Protein AF-A0A7T2W0A1-F1 (afdb_monomer_lite)

Secondary structure (DSSP, 8-state):
----------SSSSS-----------PPPPPPPPPPHHHHHHHHHHHIIIIIS-S-TT---HHHHHHHTSTTHHHHHHHHHTHHHHHHHHHHHHHHHHHHHHHHHHHHHHHHHHHHHHH-TTS---HHHHHHHHHHHHHHHHHHHHHHHHHHHHHHHHHHHHHHHHHHHHHSPPP--TT---SS-HHHHHHHHHHHHHHHHHHHHHHHHHHHH--PPP-TT-SHHHHHHHHHHHHHHHHHHHHHHHHTTPPPHHHHHHHHHTGGGGGG----STT--EEEEETTS-TTS-S--GGGT--EEPPTT-TTSPPP-----TTSTTTTEEEEEEEETTEEEEEEGGG-TTTEEEEEEEETTEEEEEEEEPPPTTS-S--GGG-EEEEE-SSTT-EEEEEGGG-TTEEEEE-TTT--EEEEETTS--GGG-EEEEE-

Foldseek 3Di:
DDDDDDDDPPDDPPPDDDDPLLQLDADFDAADAFDALVLLVLLLLVLLLQAPPPPQPFFNALLRVLLVVDPLSVVLNPLSNCVVVLVVLLVVLLVLLLVLLVLLVLLSVLLVLLSVQLVPVPDDDDQVVSVVSLVVSLVSLVVSLVSLVVSLVSLQSNLVSLVSSLVSCVVVPRPPLVFDPRGDRSNVNSVSSNVLSVLSVVLSVLSVVLSVLSPADRDGNDCSSSNSSSVSSNSSSRSSSHSCSHPVSHDDPVRSVCSNFLVVLVVQFPQDDAPDWWFKDFVLPDVVVPGQLLLQQAQFEDDPDDPPDDGHRDNPPPPQPQSRIWGWDDPINQWTQIDTPSQHPQAWTWFWDDDPNFIGIHIYHDDPPPPPCSRQRRTWHWHDGPDPQKIWIDTSNVYPQWTFFADNPPRHIGIGGSPDPHSRRIMHIHHD

Sequence (432 aa):
MTRLLWLTTAATALCCGGALAASCRVEAEPAREPVARQVWTDIAEFSFLTGLDLDDASGRMTLSRNLESMPSFPALKAASADWGTLRARIDGLADTVQKLGQAVGRLQQLCDQLDAVSLTPDAPLDEARWNAGVATVETEMDAAIAAAAPVVAQLE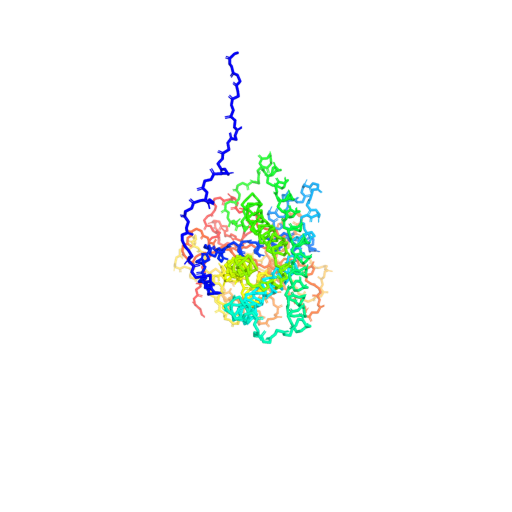SHASLLRVAAAHHARQPPPANAVVRLGPAPQAMATEFSTLALRWRAVASDLANARRILPVRPVRGSSAPLIAMTAAMRELARISAEAHALSAQRLSDAEFRRYETGDYLYDQCPMLKDRQWVGLQNLYWSERRNAVSLLQGTGLVSPPGLFNVAPFQISVPAMIVGADRWRFIRTGKGYWLVQNAAFGPGTMALDVTSVAGKPYLELKMTASAGDSPRFSGQQWRCAPSDLPGQFHLYNRFLSDAVVLDTANDNGIAVMLPATSRSSGRYWRVIER

Organism: Delftia acidovorans (NCBI:txid80866)

Radius of gyration: 31.64 Å; chains: 1; bounding box: 86×56×91 Å

Structure (mmCIF, N/CA/C/O backbone):
data_AF-A0A7T2W0A1-F1
#
_entry.id   AF-A0A7T2W0A1-F1
#
loop_
_atom_site.group_PDB
_atom_site.id
_atom_site.type_symbol
_atom_site.label_atom_id
_atom_site.label_alt_id
_atom_site.label_comp_id
_atom_site.label_asym_id
_atom_site.label_entity_id
_atom_site.label_seq_id
_atom_site.pdbx_PDB_ins_code
_atom_site.Cartn_x
_atom_site.Cartn_y
_atom_site.Cartn_z
_atom_site.occupancy
_atom_site.B_iso_or_equiv
_atom_site.auth_seq_id
_atom_site.auth_comp_id
_atom_site.auth_asym_id
_atom_site.auth_atom_id
_atom_site.pdbx_PDB_model_num
ATOM 1 N N . MET A 1 1 ? -39.167 35.733 4.008 1.00 30.95 1 MET A N 1
ATOM 2 C CA . MET A 1 1 ? -40.240 35.125 4.829 1.00 30.95 1 MET A CA 1
ATOM 3 C C . MET A 1 1 ? -40.351 33.691 4.326 1.00 30.95 1 MET A C 1
ATOM 5 O O . MET A 1 1 ? -40.527 33.551 3.131 1.00 30.95 1 MET A O 1
ATOM 9 N N . THR A 1 2 ? -40.051 32.615 5.053 1.00 30.70 2 THR A N 1
ATOM 10 C CA . THR A 1 2 ? -40.320 32.312 6.469 1.00 30.70 2 THR A CA 1
ATOM 11 C C . THR A 1 2 ? -39.311 31.262 6.976 1.00 30.70 2 THR A C 1
ATOM 13 O O . THR A 1 2 ? -38.804 30.456 6.202 1.00 30.70 2 THR A O 1
ATOM 16 N N . ARG A 1 3 ? -38.990 31.328 8.272 1.00 26.66 3 ARG A N 1
ATOM 17 C CA . ARG A 1 3 ? -38.034 30.502 9.030 1.00 26.66 3 ARG A CA 1
ATOM 18 C C . ARG A 1 3 ? -38.694 29.237 9.626 1.00 26.66 3 ARG A C 1
ATOM 20 O O . ARG A 1 3 ? -39.894 29.262 9.862 1.00 26.66 3 ARG A O 1
ATOM 27 N N . LEU A 1 4 ? -37.826 28.302 10.057 1.00 28.67 4 LEU A N 1
ATOM 28 C CA . LEU A 1 4 ? -37.909 27.444 11.267 1.00 28.67 4 LEU A CA 1
ATOM 29 C C . LEU A 1 4 ? -38.824 26.197 11.243 1.00 28.67 4 LEU A C 1
ATOM 31 O O . LEU A 1 4 ? -40.035 26.324 11.326 1.00 28.67 4 LEU A O 1
ATOM 35 N N . LEU A 1 5 ? -38.237 24.987 11.273 1.00 26.45 5 LEU A N 1
ATOM 36 C CA . LEU A 1 5 ? -37.938 24.220 12.506 1.00 26.45 5 LEU A CA 1
ATOM 37 C C . LEU A 1 5 ? -37.372 22.819 12.175 1.00 26.45 5 LEU A C 1
ATOM 39 O O . LEU A 1 5 ? -38.035 21.979 11.579 1.00 26.45 5 LEU A O 1
ATOM 43 N N . TRP A 1 6 ? -36.123 22.594 12.588 1.00 29.06 6 TRP A N 1
ATOM 44 C CA . TRP A 1 6 ? -35.508 21.285 12.835 1.00 29.06 6 TRP A CA 1
ATOM 45 C C . TRP A 1 6 ? -35.561 21.024 14.355 1.00 29.06 6 TRP A C 1
ATOM 47 O O . TRP A 1 6 ? -35.518 22.000 15.104 1.00 29.06 6 TRP A O 1
ATOM 57 N N . LEU A 1 7 ? -35.558 19.738 14.763 1.00 27.19 7 LEU A N 1
ATOM 58 C CA . LEU A 1 7 ? -35.753 19.135 16.114 1.00 27.19 7 LEU A CA 1
ATOM 59 C C . LEU A 1 7 ? -37.225 18.713 16.346 1.00 27.19 7 LEU A C 1
ATOM 61 O O . LEU A 1 7 ? -38.118 19.529 16.184 1.00 27.19 7 LEU A O 1
ATOM 65 N N . THR A 1 8 ? -37.601 17.475 16.697 1.00 26.19 8 THR A N 1
ATOM 66 C CA . THR A 1 8 ? -36.950 16.397 17.466 1.00 26.19 8 THR A CA 1
ATOM 67 C C . THR A 1 8 ? -37.505 15.019 17.043 1.00 26.19 8 THR A C 1
ATOM 69 O O . THR A 1 8 ? -38.714 14.836 16.959 1.00 26.19 8 THR A O 1
ATOM 72 N N . THR A 1 9 ? -36.649 14.011 16.850 1.00 30.67 9 THR A N 1
ATOM 73 C CA . THR A 1 9 ? -37.039 12.583 16.902 1.00 30.67 9 THR A CA 1
ATOM 74 C C . THR A 1 9 ? -36.203 11.899 17.975 1.00 30.67 9 THR A C 1
ATOM 76 O O . THR A 1 9 ? -35.361 11.050 17.708 1.00 30.67 9 THR A O 1
ATOM 79 N N . ALA A 1 10 ? -36.387 12.362 19.208 1.00 34.97 10 ALA A N 1
ATOM 80 C CA . ALA A 1 10 ? -35.796 11.798 20.414 1.00 34.97 10 ALA A CA 1
ATOM 81 C C . ALA A 1 10 ? -36.832 11.880 21.541 1.00 34.97 10 ALA A C 1
ATOM 83 O O . ALA A 1 10 ? -36.623 12.569 22.528 1.00 34.97 10 ALA A O 1
ATOM 84 N N . ALA A 1 11 ? -37.997 11.260 21.346 1.00 29.86 11 ALA A N 1
ATOM 85 C CA . ALA A 1 11 ? -38.993 11.037 22.396 1.00 29.86 11 ALA A CA 1
ATOM 86 C C . ALA A 1 11 ? -40.131 10.173 21.838 1.00 29.86 11 ALA A C 1
ATOM 88 O O . ALA A 1 11 ? -41.131 10.712 21.381 1.00 29.86 11 ALA A O 1
ATOM 89 N N . THR A 1 12 ? -39.970 8.846 21.805 1.00 29.73 12 THR A N 1
ATOM 90 C CA . THR A 1 12 ? -41.116 7.898 21.752 1.00 29.73 12 THR A CA 1
ATOM 91 C C . THR A 1 12 ? -40.754 6.425 22.001 1.00 29.73 12 THR A C 1
ATOM 93 O O . THR A 1 12 ? -41.599 5.560 21.822 1.00 29.73 12 THR A O 1
ATOM 96 N N . ALA A 1 13 ? -39.552 6.102 22.491 1.00 30.97 13 ALA A N 1
ATOM 97 C CA . ALA A 1 13 ? -39.168 4.717 22.810 1.00 30.97 13 ALA A CA 1
ATOM 98 C C . ALA A 1 13 ? -39.177 4.393 24.323 1.00 30.97 13 ALA A C 1
ATOM 100 O O . ALA A 1 13 ? -38.432 3.524 24.760 1.00 30.97 13 ALA A O 1
ATOM 101 N N . LEU A 1 14 ? -39.964 5.107 25.143 1.00 33.56 14 LEU A N 1
ATOM 102 C CA . LEU A 1 14 ? -39.879 5.011 26.615 1.00 33.56 14 LEU A CA 1
ATOM 103 C C . LEU A 1 14 ? -41.184 4.699 27.356 1.00 33.56 14 LEU A C 1
ATOM 105 O O . LEU A 1 14 ? -41.183 4.656 28.583 1.00 33.56 14 LEU A O 1
ATOM 109 N N . CYS A 1 15 ? -42.289 4.411 26.672 1.00 27.34 15 CYS A N 1
ATOM 110 C CA . CYS A 1 15 ? -43.500 3.957 27.353 1.00 27.34 15 CYS A CA 1
ATOM 111 C C . CYS A 1 15 ? -44.118 2.796 26.578 1.00 27.34 15 CYS A C 1
ATOM 113 O O . CYS A 1 15 ? -44.480 2.968 25.421 1.00 27.34 15 CYS A O 1
ATOM 115 N N . CYS A 1 16 ? -44.274 1.651 27.245 1.00 29.81 16 CYS A N 1
ATOM 116 C CA . CYS A 1 16 ? -44.818 0.383 26.735 1.00 29.81 16 CYS A CA 1
ATOM 117 C C . CYS A 1 16 ? -43.796 -0.575 26.097 1.00 29.81 16 CYS A C 1
ATOM 119 O O . CYS A 1 16 ? -43.871 -0.912 24.921 1.00 29.81 16 CYS A O 1
ATOM 121 N N . GLY A 1 17 ? -42.893 -1.099 26.923 1.00 27.92 17 GLY A N 1
ATOM 122 C CA . GLY A 1 17 ? -42.335 -2.436 26.740 1.00 27.92 17 GLY A CA 1
ATOM 123 C C . GLY A 1 17 ? -42.444 -3.158 28.075 1.00 27.92 17 GLY A C 1
ATOM 124 O O . GLY A 1 17 ? -41.698 -2.842 28.998 1.00 27.92 17 GLY A O 1
ATOM 125 N N . GLY A 1 18 ? -43.414 -4.065 28.215 1.00 27.20 18 GLY A N 1
ATOM 126 C CA . GLY A 1 18 ? -43.425 -5.002 29.337 1.00 27.20 18 GLY A CA 1
ATOM 127 C C . GLY A 1 18 ? -42.087 -5.733 29.390 1.00 27.20 18 GLY A C 1
ATOM 128 O O . GLY A 1 18 ? -41.484 -5.937 28.340 1.00 27.20 18 GLY A O 1
ATOM 129 N N . ALA A 1 19 ? -41.629 -6.050 30.603 1.00 33.09 19 ALA A N 1
ATOM 130 C CA . ALA A 1 19 ? -40.353 -6.682 30.924 1.00 33.09 19 ALA A CA 1
ATOM 131 C C . ALA A 1 19 ? -39.890 -7.698 29.860 1.00 33.09 19 ALA A C 1
ATOM 133 O O . ALA A 1 19 ? -40.149 -8.895 29.960 1.00 33.09 19 ALA A O 1
ATOM 134 N N . LEU A 1 20 ? -39.170 -7.218 28.844 1.00 39.47 20 LEU A N 1
ATOM 135 C CA . LEU A 1 20 ? -38.234 -8.046 28.112 1.00 39.47 20 LEU A CA 1
ATOM 136 C C . LEU A 1 20 ? -37.190 -8.377 29.165 1.00 39.47 20 LEU A C 1
ATOM 138 O O . LEU A 1 20 ? -36.481 -7.476 29.617 1.00 39.47 20 LEU A O 1
ATOM 142 N N . ALA A 1 21 ? -37.181 -9.627 29.628 1.00 41.56 21 ALA A N 1
ATOM 143 C CA . ALA A 1 21 ? -36.100 -10.147 30.447 1.00 41.56 21 ALA A CA 1
ATOM 144 C C . ALA A 1 21 ? -34.800 -9.664 29.799 1.00 41.56 21 ALA A C 1
ATOM 146 O O . ALA A 1 21 ? -34.564 -9.945 28.621 1.00 41.56 21 ALA A O 1
ATOM 147 N N . ALA A 1 22 ? -34.052 -8.820 30.509 1.00 51.59 22 ALA A N 1
ATOM 148 C CA . ALA A 1 22 ? -32.836 -8.219 29.997 1.00 51.59 22 ALA A CA 1
ATOM 149 C C . ALA A 1 22 ? -31.814 -9.346 29.843 1.00 51.59 22 ALA A C 1
ATOM 151 O O . ALA A 1 22 ? -31.042 -9.621 30.749 1.00 51.59 22 ALA A O 1
ATOM 152 N N . SER A 1 23 ? -31.869 -10.072 28.726 1.00 60.69 23 SER A N 1
ATOM 153 C CA . SER A 1 23 ? -30.969 -11.187 28.503 1.00 60.69 23 SER A CA 1
ATOM 154 C C . SER A 1 23 ? -29.590 -10.612 28.247 1.00 60.69 23 SER A C 1
ATOM 156 O O . SER A 1 23 ? -29.413 -9.833 27.308 1.00 60.69 23 SER A O 1
ATOM 158 N N . CYS A 1 24 ? -28.610 -11.054 29.021 1.00 71.00 24 CYS A N 1
ATOM 159 C CA . CYS A 1 24 ? -27.230 -10.633 28.849 1.00 71.00 24 CYS A CA 1
ATOM 160 C C . CYS A 1 24 ? -26.624 -11.040 27.500 1.00 71.00 24 CYS A C 1
ATOM 162 O O . CYS A 1 24 ? -25.502 -10.649 27.218 1.00 71.00 24 CYS A O 1
ATOM 164 N N . ARG A 1 25 ? -27.311 -11.835 26.669 1.00 72.56 25 ARG A N 1
ATOM 165 C CA . ARG A 1 25 ? -26.781 -12.311 25.389 1.00 72.56 25 ARG A CA 1
ATOM 166 C C . ARG A 1 25 ? -26.711 -11.202 24.345 1.00 72.56 25 ARG A C 1
ATOM 168 O O . ARG A 1 25 ? -27.688 -10.505 24.068 1.00 72.56 25 ARG A O 1
ATOM 175 N N . VAL A 1 26 ? -25.555 -11.125 23.702 1.00 72.19 26 VAL A N 1
ATOM 176 C CA . VAL A 1 26 ? -25.298 -10.260 22.556 1.00 72.19 26 VAL A CA 1
ATOM 177 C C . VAL A 1 26 ? -25.118 -11.116 21.311 1.00 72.19 26 VAL A C 1
ATOM 179 O O . VAL A 1 26 ? -24.217 -11.948 21.251 1.00 72.19 26 VAL A O 1
ATOM 182 N N . GLU A 1 27 ? -25.971 -10.902 20.313 1.00 66.69 27 GLU A N 1
ATOM 183 C CA . GLU A 1 27 ? -25.724 -11.401 18.961 1.00 66.69 27 GLU A CA 1
ATOM 184 C C . GLU A 1 27 ? -24.794 -10.426 18.236 1.00 66.69 27 GLU A C 1
ATOM 186 O O . GLU A 1 27 ? -24.956 -9.207 18.332 1.00 66.69 27 GLU A O 1
ATOM 191 N N . ALA A 1 28 ? -23.791 -10.964 17.544 1.00 61.38 28 ALA A N 1
ATOM 192 C CA . ALA A 1 28 ? -22.874 -10.154 16.758 1.00 61.38 28 ALA A CA 1
ATOM 193 C C . ALA A 1 28 ? -23.607 -9.581 15.538 1.00 61.38 28 ALA A C 1
ATOM 195 O O . ALA A 1 28 ? -24.149 -10.332 14.725 1.00 61.38 28 ALA A O 1
ATOM 196 N N . GLU A 1 29 ? -23.599 -8.257 15.392 1.00 66.25 29 GLU A N 1
ATOM 197 C CA . GLU A 1 29 ? -24.039 -7.623 14.151 1.00 66.25 29 GLU A CA 1
ATOM 198 C C . GLU A 1 29 ? -23.085 -7.988 13.000 1.00 66.25 29 GLU A C 1
ATOM 200 O O . GLU A 1 29 ? -21.874 -8.127 13.217 1.00 66.25 29 GLU A O 1
ATOM 205 N N . PRO A 1 30 ? -23.597 -8.141 11.766 1.00 60.75 30 PRO A N 1
ATOM 206 C CA . PRO A 1 30 ? -22.747 -8.407 10.618 1.00 60.75 30 PRO A CA 1
ATOM 207 C C . PRO A 1 30 ? -21.782 -7.237 10.391 1.00 60.75 30 PRO A C 1
ATOM 209 O O . PRO A 1 30 ? -22.182 -6.071 10.363 1.00 60.75 30 PRO A O 1
ATOM 212 N N . ALA A 1 31 ? -20.499 -7.558 10.211 1.00 68.00 31 ALA A N 1
ATOM 213 C CA . ALA A 1 31 ? -19.479 -6.572 9.872 1.00 68.00 31 ALA A CA 1
ATOM 214 C C . ALA A 1 31 ? -19.819 -5.868 8.548 1.00 68.00 31 ALA A C 1
ATOM 216 O O . ALA A 1 31 ? -20.413 -6.467 7.647 1.00 68.00 31 ALA A O 1
ATOM 217 N N . ARG A 1 32 ? -19.382 -4.613 8.392 1.00 77.62 32 ARG A N 1
ATOM 218 C CA . ARG A 1 32 ? -19.382 -3.961 7.076 1.00 77.62 32 ARG A CA 1
ATOM 219 C C . ARG A 1 32 ? -18.454 -4.689 6.111 1.00 77.62 32 ARG A C 1
ATOM 221 O O . ARG A 1 32 ? -17.582 -5.458 6.516 1.00 77.62 32 ARG A O 1
ATOM 228 N N . GLU A 1 33 ? -18.603 -4.376 4.827 1.00 84.81 33 GLU A N 1
ATOM 229 C CA . GLU A 1 33 ? -17.724 -4.922 3.801 1.00 84.81 33 GLU A CA 1
ATOM 230 C C . GLU A 1 33 ? -16.239 -4.649 4.120 1.00 84.81 33 GLU A C 1
ATOM 232 O O . GLU A 1 33 ? -15.864 -3.534 4.541 1.00 84.81 33 GLU A O 1
ATOM 237 N N . PRO A 1 34 ? -15.376 -5.667 3.940 1.00 88.19 34 PRO A N 1
ATOM 238 C CA . PRO A 1 34 ? -13.948 -5.499 4.109 1.00 88.19 34 PRO A CA 1
ATOM 239 C C . PRO A 1 34 ? -13.385 -4.420 3.189 1.00 88.19 34 PRO A C 1
ATOM 241 O O . PRO A 1 34 ? -13.882 -4.197 2.085 1.00 88.19 34 PRO A O 1
ATOM 244 N N . VAL A 1 35 ? -12.302 -3.771 3.616 1.00 88.62 35 VAL A N 1
ATOM 245 C CA . VAL A 1 35 ? -11.522 -2.940 2.688 1.00 88.62 35 VAL A CA 1
ATOM 246 C C . VAL A 1 35 ? -10.949 -3.852 1.613 1.00 88.62 35 VAL A C 1
ATOM 248 O O . VAL A 1 35 ? -10.247 -4.805 1.941 1.00 88.62 35 VAL A O 1
ATOM 251 N N . ALA A 1 36 ? -11.235 -3.557 0.345 1.00 90.31 36 ALA A N 1
ATOM 252 C CA . ALA A 1 36 ? -10.770 -4.371 -0.765 1.00 90.31 36 ALA A CA 1
ATOM 253 C C . ALA A 1 36 ? -9.242 -4.513 -0.747 1.00 90.31 36 ALA A C 1
ATOM 255 O O . ALA A 1 36 ? -8.514 -3.530 -0.603 1.00 90.31 36 ALA A O 1
ATOM 256 N N . ARG A 1 37 ? -8.749 -5.731 -0.980 1.00 91.06 37 ARG A N 1
ATOM 257 C CA . ARG A 1 37 ? -7.312 -6.023 -1.111 1.00 91.06 37 ARG A CA 1
ATOM 258 C C . ARG A 1 37 ? -6.574 -5.097 -2.088 1.00 91.06 37 ARG A C 1
ATOM 260 O O . ARG A 1 37 ? -5.399 -4.792 -1.884 1.00 91.06 37 ARG A O 1
ATOM 267 N N . GLN A 1 38 ? -7.267 -4.644 -3.134 1.00 88.69 38 GLN A N 1
ATOM 268 C CA . GLN A 1 38 ? -6.713 -3.726 -4.126 1.00 88.69 38 GLN A CA 1
ATOM 269 C C . GLN A 1 38 ? -6.278 -2.394 -3.504 1.00 88.69 38 GLN A C 1
ATOM 271 O O . GLN A 1 38 ? -5.197 -1.934 -3.823 1.00 88.69 38 GLN A O 1
ATOM 276 N N . VAL A 1 39 ? -7.025 -1.844 -2.542 1.00 88.88 39 VAL A N 1
ATOM 277 C CA . VAL A 1 39 ? -6.662 -0.595 -1.842 1.00 88.88 39 VAL A CA 1
ATOM 278 C C . VAL A 1 39 ? -5.311 -0.734 -1.133 1.00 88.88 39 VAL A C 1
ATOM 280 O O . VAL A 1 39 ? -4.433 0.116 -1.232 1.00 88.88 39 VAL A O 1
ATOM 283 N N . TRP A 1 40 ? -5.090 -1.858 -0.446 1.00 89.94 40 TRP A N 1
ATOM 284 C CA . TRP A 1 40 ? -3.809 -2.132 0.216 1.00 89.94 40 TRP A CA 1
ATOM 285 C C . TRP A 1 40 ? -2.654 -2.297 -0.776 1.00 89.94 40 TRP A C 1
ATOM 287 O O . TRP A 1 40 ? -1.526 -1.901 -0.483 1.00 89.94 40 TRP A O 1
ATOM 297 N N . THR A 1 41 ? -2.948 -2.881 -1.937 1.00 89.12 41 THR A N 1
ATOM 298 C CA . THR A 1 41 ? -2.001 -3.062 -3.043 1.00 89.12 41 THR A CA 1
ATOM 299 C C . THR A 1 41 ? -1.613 -1.721 -3.656 1.00 89.12 41 THR A C 1
ATOM 301 O O . THR A 1 41 ? -0.429 -1.420 -3.776 1.00 89.12 41 THR A O 1
ATOM 304 N N . ASP A 1 42 ? -2.613 -0.900 -3.952 1.00 86.25 42 ASP A N 1
ATOM 305 C CA . ASP A 1 42 ? -2.502 0.423 -4.550 1.00 86.25 42 ASP A CA 1
ATOM 306 C C . ASP A 1 42 ? -1.668 1.357 -3.663 1.00 86.25 42 ASP A C 1
ATOM 308 O O . ASP A 1 42 ? -0.707 1.971 -4.136 1.00 86.25 42 ASP A O 1
ATOM 312 N N . ILE A 1 43 ? -1.943 1.389 -2.353 1.00 87.12 43 ILE A N 1
ATOM 313 C CA . ILE A 1 43 ? -1.148 2.173 -1.401 1.00 87.12 43 ILE A CA 1
ATOM 314 C C . ILE A 1 43 ? 0.304 1.669 -1.333 1.00 87.12 43 ILE A C 1
ATOM 316 O O . ILE A 1 43 ? 1.231 2.477 -1.300 1.00 87.12 43 ILE A O 1
ATOM 320 N N . ALA A 1 44 ? 0.534 0.353 -1.303 1.00 87.56 44 ALA A N 1
ATOM 321 C CA . ALA A 1 44 ? 1.886 -0.200 -1.212 1.00 87.56 44 ALA A CA 1
ATOM 322 C C . ALA A 1 44 ? 2.713 0.076 -2.481 1.00 87.56 44 ALA A C 1
ATOM 324 O O . ALA A 1 44 ? 3.875 0.476 -2.381 1.00 87.56 44 ALA A O 1
ATOM 325 N N . GLU A 1 45 ? 2.105 -0.074 -3.660 1.00 83.12 45 GLU A N 1
ATOM 326 C CA . GLU A 1 45 ? 2.698 0.302 -4.944 1.00 83.12 45 GLU A CA 1
ATOM 327 C C . GLU A 1 45 ? 3.029 1.799 -4.974 1.00 83.12 45 GLU A C 1
ATOM 329 O O . GLU A 1 45 ? 4.171 2.171 -5.247 1.00 83.12 45 GLU A O 1
ATOM 334 N N . PHE A 1 46 ? 2.078 2.664 -4.613 1.00 82.62 46 PHE A N 1
ATOM 335 C CA . PHE A 1 46 ? 2.304 4.107 -4.572 1.00 82.62 46 PHE A CA 1
ATOM 336 C C . PHE A 1 46 ? 3.448 4.498 -3.626 1.00 82.62 46 PHE A C 1
ATOM 338 O O . PHE A 1 46 ? 4.321 5.287 -4.005 1.00 82.62 46 PHE A O 1
ATOM 345 N N . SER A 1 47 ? 3.466 3.940 -2.412 1.00 84.00 47 SER A N 1
ATOM 346 C CA . SER A 1 47 ? 4.490 4.226 -1.406 1.00 84.00 47 SER A CA 1
ATOM 347 C C . SER A 1 47 ? 5.883 3.805 -1.868 1.00 84.00 47 SER A C 1
ATOM 349 O O . SER A 1 47 ? 6.840 4.553 -1.670 1.00 84.00 47 SER A O 1
ATOM 351 N N . PHE A 1 48 ? 6.010 2.664 -2.554 1.00 81.38 48 PHE A N 1
ATOM 352 C CA . PHE A 1 48 ? 7.272 2.265 -3.180 1.00 81.38 48 PHE A CA 1
ATOM 353 C C . PHE A 1 48 ? 7.714 3.277 -4.238 1.00 81.38 48 PHE A C 1
ATOM 355 O O . PHE A 1 48 ? 8.836 3.787 -4.182 1.00 81.38 48 PHE A O 1
ATOM 362 N N . LEU A 1 49 ? 6.811 3.609 -5.166 1.00 76.44 49 LEU A N 1
ATOM 363 C CA . LEU A 1 49 ? 7.118 4.477 -6.300 1.00 76.44 49 LEU A CA 1
ATOM 364 C C . LEU A 1 49 ? 7.474 5.913 -5.873 1.00 76.44 49 LEU A C 1
ATOM 366 O O . LEU A 1 49 ? 8.225 6.594 -6.571 1.00 76.44 49 LEU A O 1
ATOM 370 N N . THR A 1 50 ? 6.942 6.363 -4.735 1.00 75.12 50 THR A N 1
ATOM 371 C CA . THR A 1 50 ? 7.077 7.741 -4.236 1.00 75.12 50 THR A CA 1
ATOM 372 C C . THR A 1 50 ? 8.101 7.886 -3.108 1.00 75.12 50 THR A C 1
ATOM 374 O O . THR A 1 50 ? 8.682 8.954 -2.954 1.00 75.12 50 THR A O 1
ATOM 377 N N . GLY A 1 51 ? 8.318 6.857 -2.288 1.00 70.94 51 GLY A N 1
ATOM 378 C CA . GLY A 1 51 ? 9.122 6.944 -1.063 1.00 70.94 51 GLY A CA 1
ATOM 379 C C . GLY A 1 51 ? 10.485 6.258 -1.135 1.00 70.94 51 GLY A C 1
ATOM 380 O O . GLY A 1 51 ? 11.449 6.770 -0.570 1.00 70.94 51 GLY A O 1
ATOM 381 N N . LEU A 1 52 ? 10.589 5.120 -1.832 1.00 61.97 52 LEU A N 1
ATOM 382 C CA . LEU A 1 52 ? 11.692 4.163 -1.631 1.00 61.97 52 LEU A CA 1
ATOM 383 C C . LEU A 1 52 ? 12.747 4.131 -2.759 1.00 61.97 52 LEU A C 1
ATOM 385 O O . LEU A 1 52 ? 13.842 3.597 -2.558 1.00 61.97 52 LEU A O 1
ATOM 389 N N . ASP A 1 53 ? 12.480 4.733 -3.924 1.00 57.44 53 ASP A N 1
ATOM 390 C CA . ASP A 1 53 ? 13.401 4.705 -5.085 1.00 57.44 53 ASP A CA 1
ATOM 391 C C . ASP A 1 53 ? 14.080 6.053 -5.418 1.00 57.44 53 ASP A C 1
ATOM 393 O O . ASP A 1 53 ? 14.656 6.230 -6.487 1.00 57.44 53 ASP A O 1
ATOM 397 N N . LEU A 1 54 ? 14.039 7.038 -4.515 1.00 50.62 54 LEU A N 1
ATOM 398 C CA . LEU A 1 54 ? 14.366 8.431 -4.866 1.00 50.62 54 LEU A CA 1
ATOM 399 C C . LEU A 1 54 ? 15.762 8.933 -4.486 1.00 50.62 54 LEU A C 1
ATOM 401 O O . LEU A 1 54 ? 16.063 10.098 -4.745 1.00 50.62 54 LEU A O 1
ATOM 405 N N . ASP A 1 55 ? 16.604 8.107 -3.872 1.00 49.84 55 ASP A N 1
ATOM 406 C CA . ASP A 1 55 ? 17.951 8.537 -3.455 1.00 49.84 55 ASP A CA 1
ATOM 407 C C . ASP A 1 55 ? 19.040 8.237 -4.492 1.00 49.84 55 ASP A C 1
ATOM 409 O O . ASP A 1 55 ? 20.204 8.575 -4.286 1.00 49.84 55 ASP A O 1
ATOM 413 N N . ASP A 1 56 ? 18.678 7.655 -5.637 1.00 51.16 56 ASP A N 1
ATOM 414 C CA . ASP A 1 56 ? 19.629 7.357 -6.704 1.00 51.16 56 ASP A CA 1
ATOM 415 C C . ASP A 1 56 ? 19.443 8.341 -7.866 1.00 51.16 56 ASP A C 1
ATOM 417 O O . ASP A 1 56 ? 18.452 8.321 -8.599 1.00 51.16 56 ASP A O 1
ATOM 421 N N . ALA A 1 57 ? 20.403 9.250 -8.022 1.00 41.38 57 ALA A N 1
ATOM 422 C CA . ALA A 1 57 ? 20.303 10.459 -8.842 1.00 41.38 57 ALA A CA 1
ATOM 423 C C . ALA A 1 57 ? 20.171 10.241 -10.368 1.00 41.38 57 ALA A C 1
ATOM 425 O O . ALA A 1 57 ? 20.245 11.206 -11.124 1.00 41.38 57 ALA A O 1
ATOM 426 N N . SER A 1 58 ? 19.974 9.013 -10.853 1.00 39.00 58 SER A N 1
ATOM 427 C CA . SER A 1 58 ? 20.098 8.681 -12.280 1.00 39.00 58 SER A CA 1
ATOM 428 C C . SER A 1 58 ? 18.956 7.847 -12.874 1.00 39.00 58 SER A C 1
ATOM 430 O O . SER A 1 58 ? 19.104 7.337 -13.976 1.00 39.00 58 SER A O 1
ATOM 432 N N . GLY A 1 59 ? 17.804 7.745 -12.200 1.00 47.25 59 GLY A N 1
ATOM 433 C CA . GLY A 1 59 ? 16.654 6.980 -12.701 1.00 47.25 59 GLY A CA 1
ATOM 434 C C . GLY A 1 59 ? 15.312 7.454 -12.163 1.00 47.25 59 GLY A C 1
ATOM 435 O O . GLY A 1 59 ? 14.552 6.669 -11.611 1.00 47.25 59 GLY A O 1
ATOM 436 N N . ARG A 1 60 ? 15.018 8.753 -12.277 1.00 51.53 60 ARG A N 1
ATOM 437 C CA . ARG A 1 60 ? 13.750 9.312 -11.789 1.00 51.53 60 ARG A CA 1
ATOM 438 C C . ARG A 1 60 ? 12.595 8.843 -12.672 1.00 51.53 60 ARG A C 1
ATOM 440 O O . ARG A 1 60 ? 12.453 9.297 -13.817 1.00 51.53 60 ARG A O 1
ATOM 447 N N . MET A 1 61 ? 11.750 7.975 -12.122 1.00 51.91 61 MET A N 1
ATOM 448 C CA . MET A 1 61 ? 10.476 7.600 -12.736 1.00 51.91 61 MET A CA 1
ATOM 449 C C . MET A 1 61 ? 9.673 8.842 -13.129 1.00 51.91 61 MET A C 1
ATOM 451 O O . MET A 1 61 ? 9.751 9.886 -12.474 1.00 51.91 61 MET A O 1
ATOM 455 N N . THR A 1 62 ? 8.890 8.748 -14.204 1.00 51.88 62 THR A N 1
ATOM 456 C CA . THR A 1 62 ? 8.099 9.882 -14.714 1.00 51.88 62 THR A CA 1
ATOM 457 C C . THR A 1 62 ? 7.141 10.443 -13.660 1.00 51.88 62 THR A C 1
ATOM 459 O O . THR A 1 62 ? 6.966 11.658 -13.591 1.00 51.88 62 THR A O 1
ATOM 462 N N . LEU A 1 63 ? 6.584 9.591 -12.790 1.00 53.53 63 LEU A N 1
ATOM 463 C CA . LEU A 1 63 ? 5.782 10.038 -11.647 1.00 53.53 63 LEU A CA 1
ATOM 464 C C . LEU A 1 63 ? 6.617 10.893 -10.674 1.00 53.53 63 LEU A C 1
ATOM 466 O O . LEU A 1 63 ? 6.198 11.995 -10.334 1.00 53.53 63 LEU A O 1
ATOM 470 N N . SER A 1 64 ? 7.831 10.455 -10.315 1.00 58.31 64 SER A N 1
ATOM 471 C CA . SER A 1 64 ? 8.731 11.209 -9.427 1.00 58.31 64 SER A CA 1
ATOM 472 C C . SER A 1 64 ? 9.117 12.568 -9.991 1.00 58.31 64 SER A C 1
ATOM 474 O O . SER A 1 64 ? 9.007 13.563 -9.293 1.00 58.31 64 SER A O 1
ATOM 476 N N . ARG A 1 65 ? 9.535 12.647 -11.260 1.00 58.62 65 ARG A N 1
ATOM 477 C CA . ARG A 1 65 ? 9.986 13.921 -11.854 1.00 58.62 65 ARG A CA 1
ATOM 478 C C . ARG A 1 65 ? 8.917 15.011 -11.819 1.00 58.62 65 ARG A C 1
ATOM 480 O O . ARG A 1 65 ? 9.238 16.179 -11.626 1.00 58.62 65 ARG A O 1
ATOM 487 N N . ASN A 1 66 ? 7.656 14.630 -11.995 1.00 58.91 66 ASN A N 1
ATOM 488 C CA . ASN A 1 66 ? 6.549 15.578 -11.923 1.00 58.91 66 ASN A CA 1
ATOM 489 C C . ASN A 1 66 ? 6.228 15.949 -10.473 1.00 58.91 66 ASN A C 1
ATOM 491 O O . ASN A 1 66 ? 6.028 17.128 -10.180 1.00 58.91 66 ASN A O 1
ATOM 495 N N . LEU A 1 67 ? 6.251 14.976 -9.558 1.00 64.56 67 LEU A N 1
ATOM 496 C CA . LEU A 1 67 ? 6.073 15.239 -8.135 1.00 64.56 67 LEU A CA 1
ATOM 497 C C . LEU A 1 67 ? 7.206 16.120 -7.570 1.00 64.56 67 LEU A C 1
ATOM 499 O O . LEU A 1 67 ? 6.925 17.043 -6.824 1.00 64.56 67 LEU A O 1
ATOM 503 N N . GLU A 1 68 ? 8.460 15.949 -7.991 1.00 66.69 68 GLU A N 1
ATOM 504 C CA . GLU A 1 68 ? 9.621 16.759 -7.573 1.00 66.69 68 GLU A CA 1
ATOM 505 C C . GLU A 1 68 ? 9.481 18.258 -7.839 1.00 66.69 68 GLU A C 1
ATOM 507 O O . GLU A 1 68 ? 10.074 19.066 -7.127 1.00 66.69 68 GLU A O 1
ATOM 512 N N . SER A 1 69 ? 8.691 18.641 -8.844 1.00 68.56 69 SER A N 1
ATOM 513 C CA . SER A 1 69 ? 8.394 20.051 -9.119 1.00 68.56 69 SER A CA 1
ATOM 514 C C . SER A 1 69 ? 7.481 20.693 -8.062 1.00 68.56 69 SER A C 1
ATOM 516 O O . SER A 1 69 ? 7.295 21.911 -8.060 1.00 68.56 69 SER A O 1
ATOM 518 N N . MET A 1 70 ? 6.909 19.893 -7.156 1.00 72.19 70 MET A N 1
ATOM 519 C CA . MET A 1 70 ? 5.971 20.337 -6.134 1.00 72.19 70 MET A CA 1
ATOM 520 C C . MET A 1 70 ? 6.681 20.693 -4.821 1.00 72.19 70 MET A C 1
ATOM 522 O O . MET A 1 70 ? 7.431 19.875 -4.282 1.00 72.19 70 MET A O 1
ATOM 526 N N . PRO A 1 71 ? 6.339 21.831 -4.190 1.00 78.00 71 PRO A N 1
ATOM 527 C CA . PRO A 1 71 ? 6.859 22.183 -2.867 1.00 78.00 71 PRO A CA 1
ATOM 528 C C . PRO A 1 71 ? 6.551 21.151 -1.766 1.00 78.00 71 PRO A C 1
ATOM 530 O O . PRO A 1 71 ? 7.322 21.010 -0.822 1.00 78.00 71 PRO A O 1
ATOM 533 N N . SER A 1 72 ? 5.436 20.418 -1.869 1.00 79.25 72 SER A N 1
ATOM 534 C CA . SER A 1 72 ? 5.014 19.411 -0.880 1.00 79.25 72 SER A CA 1
ATOM 535 C C . SER A 1 72 ? 5.665 18.038 -1.066 1.00 79.25 72 SER A C 1
ATOM 537 O O . SER A 1 72 ? 5.449 17.144 -0.247 1.00 79.25 72 SER A O 1
ATOM 539 N N . PHE A 1 73 ? 6.439 17.835 -2.132 1.00 80.81 73 PHE A N 1
ATOM 540 C CA . PHE A 1 73 ? 6.979 16.521 -2.462 1.00 80.81 73 PHE A CA 1
ATOM 541 C C . PHE A 1 73 ? 7.944 15.937 -1.431 1.00 80.81 73 PHE A C 1
ATOM 543 O O . PHE A 1 73 ? 7.790 14.757 -1.125 1.00 80.81 73 PHE A O 1
ATOM 550 N N . PRO A 1 74 ? 8.871 16.704 -0.822 1.00 83.94 74 PRO A N 1
ATOM 551 C CA . PRO A 1 74 ? 9.728 16.162 0.231 1.00 83.94 74 PRO A CA 1
ATOM 552 C C . PRO A 1 74 ? 8.927 15.561 1.394 1.00 83.94 74 PRO A C 1
ATOM 554 O O . PRO A 1 74 ? 9.274 14.495 1.899 1.00 83.94 74 PRO A O 1
ATOM 557 N N . ALA A 1 75 ? 7.814 16.200 1.769 1.00 87.38 75 ALA A N 1
ATOM 558 C CA . ALA A 1 75 ? 6.922 15.695 2.808 1.00 87.38 75 ALA A CA 1
ATOM 559 C C . ALA A 1 75 ? 6.164 14.436 2.355 1.00 87.38 75 ALA A C 1
ATOM 561 O O . ALA A 1 75 ? 6.058 13.485 3.122 1.00 87.38 75 ALA A O 1
ATOM 562 N N . LEU A 1 76 ? 5.679 14.396 1.108 1.00 84.88 76 LEU A N 1
ATOM 563 C CA . LEU A 1 76 ? 5.013 13.214 0.546 1.00 84.88 76 LEU A CA 1
ATOM 564 C C . LEU A 1 76 ? 5.962 12.011 0.421 1.00 84.88 76 LEU A C 1
ATOM 566 O O . LEU A 1 76 ? 5.560 10.884 0.712 1.00 84.88 76 LEU A O 1
ATOM 570 N N . LYS A 1 77 ? 7.217 12.245 0.026 1.00 83.94 77 LYS A N 1
ATOM 571 C CA . LYS A 1 77 ? 8.277 11.230 -0.026 1.00 83.94 77 LYS A CA 1
ATOM 572 C C . LYS A 1 77 ? 8.538 10.646 1.361 1.00 83.94 77 LYS A C 1
ATOM 574 O O . LYS A 1 77 ? 8.512 9.430 1.510 1.00 83.94 77 LYS A O 1
ATOM 579 N N . ALA A 1 78 ? 8.752 11.501 2.364 1.00 86.19 78 ALA A N 1
ATOM 580 C CA . ALA A 1 78 ? 8.984 11.062 3.741 1.00 86.19 78 ALA A CA 1
ATOM 581 C C . ALA A 1 78 ? 7.800 10.244 4.279 1.00 86.19 78 ALA A C 1
ATOM 583 O O . ALA A 1 78 ? 7.982 9.144 4.787 1.00 86.19 78 ALA A O 1
ATOM 584 N N . ALA A 1 79 ? 6.580 10.738 4.060 1.00 87.94 79 ALA A N 1
ATOM 585 C CA . ALA A 1 79 ? 5.351 10.047 4.425 1.00 87.94 79 ALA A CA 1
ATOM 586 C C . ALA A 1 79 ? 5.267 8.646 3.772 1.00 87.94 79 ALA A C 1
ATOM 588 O O . ALA A 1 79 ? 5.074 7.643 4.453 1.00 87.94 79 ALA A O 1
ATOM 589 N N . SER A 1 80 ? 5.531 8.560 2.465 1.00 85.88 80 SER A N 1
ATOM 590 C CA . SER A 1 80 ? 5.534 7.297 1.711 1.00 85.88 80 SER A CA 1
ATOM 591 C C . SER A 1 80 ? 6.603 6.309 2.196 1.00 85.88 80 SER A C 1
ATOM 593 O O . SER A 1 80 ? 6.349 5.107 2.242 1.00 85.88 80 SER A O 1
ATOM 595 N N . ALA A 1 81 ? 7.785 6.796 2.584 1.00 83.50 81 ALA A N 1
ATOM 596 C CA . ALA A 1 81 ? 8.844 5.965 3.157 1.00 83.50 81 ALA A CA 1
ATOM 597 C C . ALA A 1 81 ? 8.456 5.397 4.537 1.00 83.50 81 ALA A C 1
ATOM 599 O O . ALA A 1 81 ? 8.811 4.266 4.865 1.00 83.50 81 ALA A O 1
ATOM 600 N N . ASP A 1 82 ? 7.654 6.133 5.309 1.00 87.50 82 ASP A N 1
ATOM 601 C CA . ASP A 1 82 ? 7.147 5.703 6.616 1.00 87.50 82 ASP A CA 1
ATOM 602 C C . ASP A 1 82 ? 5.959 4.725 6.527 1.00 87.50 82 ASP A C 1
ATOM 604 O O . ASP A 1 82 ? 5.472 4.245 7.559 1.00 87.50 82 ASP A O 1
ATOM 608 N N . TRP A 1 83 ? 5.487 4.389 5.319 1.00 87.81 83 TRP A N 1
ATOM 609 C CA . TRP A 1 83 ? 4.305 3.546 5.120 1.00 87.81 83 TRP A CA 1
ATOM 610 C C . TRP A 1 83 ? 4.415 2.176 5.794 1.00 87.81 83 TRP A C 1
ATOM 612 O O . TRP A 1 83 ? 3.448 1.734 6.412 1.00 87.81 83 TRP A O 1
ATOM 622 N N . GLY A 1 84 ? 5.580 1.519 5.751 1.00 88.62 84 GLY A N 1
ATOM 623 C CA . GLY A 1 84 ? 5.784 0.239 6.444 1.00 88.62 84 GLY A CA 1
ATOM 624 C C . GLY A 1 84 ? 5.537 0.346 7.953 1.00 88.62 84 GLY A C 1
ATOM 625 O O . GLY A 1 84 ? 4.850 -0.489 8.545 1.00 88.62 84 GLY A O 1
ATOM 626 N N . THR A 1 85 ? 6.000 1.440 8.560 1.00 91.31 85 THR A N 1
ATOM 627 C CA . THR A 1 85 ? 5.782 1.742 9.980 1.00 91.31 85 THR A CA 1
ATOM 628 C C . THR A 1 85 ? 4.316 2.073 10.275 1.00 91.31 85 THR A C 1
ATOM 630 O O . THR A 1 85 ? 3.783 1.664 11.308 1.00 91.31 85 THR A O 1
ATOM 633 N N . LEU A 1 86 ? 3.641 2.823 9.397 1.00 92.06 86 LEU A N 1
ATOM 634 C CA . LEU A 1 86 ? 2.214 3.128 9.541 1.00 92.06 86 LEU A CA 1
ATOM 635 C C . LEU A 1 86 ? 1.350 1.865 9.394 1.00 92.06 86 LEU A C 1
ATOM 637 O O . LEU A 1 86 ? 0.475 1.638 10.227 1.00 92.06 86 LEU A O 1
ATOM 641 N N . ARG A 1 87 ? 1.632 1.003 8.410 1.00 91.38 87 ARG A N 1
ATOM 642 C CA . ARG A 1 87 ? 0.966 -0.298 8.236 1.00 91.38 87 ARG A CA 1
ATOM 643 C C . ARG A 1 87 ? 1.077 -1.147 9.499 1.00 91.38 87 ARG A C 1
ATOM 645 O O . ARG A 1 87 ? 0.055 -1.586 10.012 1.00 91.38 87 ARG A O 1
ATOM 652 N N . ALA A 1 88 ? 2.280 -1.302 10.054 1.00 91.12 88 ALA A N 1
ATOM 653 C CA . ALA A 1 88 ? 2.477 -2.067 11.285 1.00 91.12 88 ALA A CA 1
ATOM 654 C C . ALA A 1 88 ? 1.669 -1.501 12.472 1.00 91.12 88 ALA A C 1
ATOM 656 O O . ALA A 1 88 ? 1.131 -2.259 13.280 1.00 91.12 88 ALA A O 1
ATOM 657 N N . ARG A 1 89 ? 1.530 -0.170 12.568 1.00 93.25 89 ARG A N 1
ATOM 658 C CA . ARG A 1 89 ? 0.672 0.474 13.579 1.00 93.25 89 ARG A CA 1
ATOM 659 C C . ARG A 1 89 ? -0.814 0.204 13.352 1.00 93.25 89 ARG A C 1
ATOM 661 O O . ARG A 1 89 ? -1.522 -0.062 14.319 1.00 93.25 89 ARG A O 1
ATOM 668 N N . ILE A 1 90 ? -1.280 0.252 12.103 1.00 93.19 90 ILE A N 1
ATOM 669 C CA . ILE A 1 90 ? -2.658 -0.115 11.745 1.00 93.19 90 ILE A CA 1
ATOM 670 C C . ILE A 1 90 ? -2.923 -1.577 12.117 1.00 93.19 90 ILE A C 1
ATOM 672 O O . ILE A 1 90 ? -3.966 -1.884 12.693 1.00 93.19 90 ILE A O 1
ATOM 676 N N . ASP A 1 91 ? -1.965 -2.460 11.846 1.00 90.62 91 ASP A N 1
ATOM 677 C CA . ASP A 1 91 ? -2.082 -3.882 12.146 1.00 90.62 91 ASP A CA 1
ATOM 678 C C . ASP A 1 91 ? -2.163 -4.139 13.653 1.00 90.62 91 ASP A C 1
ATOM 680 O O . ASP A 1 91 ? -3.081 -4.822 14.106 1.00 90.62 91 ASP A O 1
ATOM 684 N N . GLY A 1 92 ? -1.284 -3.513 14.440 1.00 91.69 92 GLY A N 1
ATOM 685 C CA . GLY A 1 92 ? -1.329 -3.594 15.900 1.00 91.69 92 GLY A CA 1
ATOM 686 C C . GLY A 1 92 ? -2.611 -3.005 16.502 1.00 91.69 92 GLY A C 1
ATOM 687 O O . GLY A 1 92 ? -3.146 -3.552 17.470 1.00 91.69 92 GLY A O 1
ATOM 688 N N . LEU A 1 93 ? -3.144 -1.924 15.923 1.00 93.62 93 LEU A N 1
ATOM 689 C CA . LEU A 1 93 ? -4.431 -1.357 16.328 1.00 93.62 93 LEU A CA 1
ATOM 690 C C . LEU A 1 93 ? -5.580 -2.329 16.035 1.00 93.62 93 LEU A C 1
ATOM 692 O O . LEU A 1 93 ? -6.403 -2.575 16.915 1.00 93.62 93 LEU A O 1
ATOM 696 N N . ALA A 1 94 ? -5.618 -2.922 14.839 1.00 91.75 94 ALA A N 1
ATOM 697 C CA . ALA A 1 94 ? -6.629 -3.911 14.480 1.00 91.75 94 ALA A CA 1
ATOM 698 C C . ALA A 1 94 ? -6.594 -5.123 15.412 1.00 91.75 94 ALA A C 1
ATOM 700 O O . ALA A 1 94 ? -7.639 -5.521 15.920 1.00 91.75 94 ALA A O 1
ATOM 701 N N . ASP A 1 95 ? -5.409 -5.650 15.711 1.00 89.81 95 ASP A N 1
ATOM 702 C CA . ASP A 1 95 ? -5.250 -6.772 16.634 1.00 89.81 95 ASP A CA 1
ATOM 703 C C . ASP A 1 95 ? -5.698 -6.400 18.061 1.00 89.81 95 ASP A C 1
ATOM 705 O O . ASP A 1 95 ? -6.329 -7.201 18.753 1.00 89.81 95 ASP A O 1
ATOM 709 N N . THR A 1 96 ? -5.419 -5.170 18.507 1.00 91.25 96 THR A N 1
ATOM 710 C CA . THR A 1 96 ? -5.862 -4.659 19.817 1.00 91.25 96 THR A CA 1
ATOM 711 C C . THR A 1 96 ? -7.388 -4.579 19.896 1.00 91.25 96 THR A C 1
ATOM 713 O O . THR A 1 96 ? -7.988 -5.052 20.860 1.00 91.25 96 THR A O 1
ATOM 716 N N . VAL A 1 97 ? -8.041 -4.047 18.860 1.00 91.62 97 VAL A N 1
ATOM 717 C CA . VAL A 1 97 ? -9.507 -3.928 18.813 1.00 91.62 97 VAL A CA 1
ATOM 718 C C . VAL A 1 97 ? -10.189 -5.289 18.598 1.00 91.62 97 VAL A C 1
ATOM 720 O O . VAL A 1 97 ? -11.271 -5.547 19.126 1.00 91.62 97 VAL A O 1
ATOM 723 N N . GLN A 1 98 ? -9.545 -6.223 17.898 1.00 86.81 98 GLN A N 1
ATOM 724 C CA . GLN A 1 98 ? -10.016 -7.607 17.816 1.00 86.81 98 GLN A CA 1
ATOM 725 C C . GLN A 1 98 ? -9.951 -8.313 19.178 1.00 86.81 98 GLN A C 1
ATOM 727 O O . GLN A 1 98 ? -10.906 -8.983 19.569 1.00 86.81 98 GLN A O 1
ATOM 732 N N . LYS A 1 99 ? -8.877 -8.110 19.954 1.00 86.94 99 LYS A N 1
ATOM 733 C CA . LYS A 1 99 ? -8.778 -8.622 21.334 1.00 86.94 99 LYS A CA 1
ATOM 734 C C . LYS A 1 99 ? -9.858 -8.042 22.251 1.00 86.94 99 LYS A C 1
ATOM 736 O O . LYS A 1 99 ? -10.391 -8.779 23.075 1.00 86.94 99 LYS A O 1
ATOM 741 N N . LEU A 1 100 ? -10.267 -6.785 22.060 1.00 86.44 100 LEU A N 1
ATOM 742 C CA . LEU A 1 100 ? -11.434 -6.220 22.759 1.00 86.44 100 LEU A CA 1
ATOM 743 C C . LEU A 1 100 ? -12.737 -6.979 22.454 1.00 86.44 100 LEU A C 1
ATOM 745 O O . LEU A 1 100 ? -13.597 -7.086 23.323 1.00 86.44 100 LEU A O 1
ATOM 749 N N . GLY A 1 101 ? -12.867 -7.601 21.279 1.00 83.12 101 GLY A N 1
ATOM 750 C CA . GLY A 1 101 ? -13.973 -8.520 20.990 1.00 83.12 101 GLY A CA 1
ATOM 751 C C . GLY A 1 101 ? -14.004 -9.725 21.935 1.00 83.12 101 GLY A C 1
ATOM 752 O O . GLY A 1 101 ? -15.071 -10.154 22.362 1.00 83.12 101 GLY A O 1
ATOM 753 N N . GLN A 1 102 ? -12.842 -10.227 22.363 1.00 82.25 102 GLN A N 1
ATOM 754 C CA . GLN A 1 102 ? -12.757 -11.283 23.381 1.00 82.25 102 GLN A CA 1
ATOM 755 C C . GLN A 1 102 ? -13.164 -10.769 24.772 1.00 82.25 102 GLN A C 1
ATOM 757 O O . GLN A 1 102 ? -13.653 -11.538 25.603 1.00 82.25 102 GLN A O 1
ATOM 762 N N . ALA A 1 103 ? -13.021 -9.462 25.031 1.00 84.25 103 ALA A N 1
ATOM 763 C CA . ALA A 1 103 ? -13.493 -8.838 26.263 1.00 84.25 103 ALA A CA 1
ATOM 764 C C . ALA A 1 103 ? -15.021 -8.899 26.407 1.00 84.25 103 ALA A C 1
ATOM 766 O O . ALA A 1 103 ? -15.502 -8.957 27.537 1.00 84.25 103 ALA A O 1
ATOM 767 N N . VAL A 1 104 ? -15.774 -9.004 25.303 1.00 85.50 104 VAL A N 1
ATOM 768 C CA . VAL A 1 104 ? -17.230 -9.233 25.331 1.00 85.50 104 VAL A CA 1
ATOM 769 C C . VAL A 1 104 ? -17.569 -10.504 26.110 1.00 85.50 104 VAL A C 1
ATOM 771 O O . VAL A 1 104 ? -18.462 -10.479 26.946 1.00 85.50 104 VAL A O 1
ATOM 774 N N . GLY A 1 105 ? -16.808 -11.591 25.937 1.00 85.12 105 GLY A N 1
ATOM 775 C CA . GLY A 1 105 ? -17.015 -12.824 26.705 1.00 85.12 105 GLY A CA 1
ATOM 776 C C . GLY A 1 105 ? -16.751 -12.660 28.208 1.00 85.12 105 GLY A C 1
ATOM 777 O O . GLY A 1 105 ? -17.435 -13.270 29.026 1.00 85.12 105 GLY A O 1
ATOM 778 N N . ARG A 1 106 ? -15.799 -11.798 28.593 1.00 87.25 106 ARG A N 1
ATOM 779 C CA . ARG A 1 106 ? -15.550 -11.457 30.007 1.00 87.25 106 ARG A CA 1
ATOM 780 C C . ARG A 1 106 ? -16.679 -10.594 30.578 1.00 87.25 106 ARG A C 1
ATOM 782 O O . ARG A 1 106 ? -17.142 -10.858 31.684 1.00 87.25 106 ARG A O 1
ATOM 789 N N . LEU A 1 107 ? -17.156 -9.606 29.820 1.00 87.69 107 LEU A N 1
ATOM 790 C CA . LEU A 1 107 ? -18.300 -8.776 30.207 1.00 87.69 107 LEU A CA 1
ATOM 791 C C . LEU A 1 107 ? -19.601 -9.581 30.285 1.00 87.69 107 LEU A C 1
ATOM 793 O O . LEU A 1 107 ? -20.417 -9.307 31.158 1.00 87.69 107 LEU A O 1
ATOM 797 N N . GLN A 1 108 ? -19.765 -10.604 29.444 1.00 87.75 108 GLN A N 1
ATOM 798 C CA . GLN A 1 108 ? -20.897 -11.526 29.489 1.00 87.75 108 GLN A CA 1
ATOM 799 C C . GLN A 1 108 ? -20.965 -12.238 30.842 1.00 87.75 108 GLN A C 1
ATOM 801 O O . GLN A 1 108 ? -22.009 -12.230 31.482 1.00 87.75 108 GLN A O 1
ATOM 806 N N . GLN A 1 109 ? -19.837 -12.778 31.319 1.00 86.69 109 GLN A N 1
ATOM 807 C CA . GLN A 1 109 ? -19.765 -13.448 32.623 1.00 86.69 109 GLN A CA 1
ATOM 808 C C . GLN A 1 109 ? -20.116 -12.508 33.781 1.00 86.69 109 GLN A C 1
ATOM 810 O O . GLN A 1 109 ? -20.755 -12.927 34.743 1.00 86.69 109 GLN A O 1
ATOM 815 N N . LEU A 1 110 ? -19.705 -11.239 33.693 1.00 87.00 110 LEU A N 1
ATOM 816 C CA . LEU A 1 110 ? -20.107 -10.214 34.654 1.00 87.00 110 LEU A CA 1
ATOM 817 C C . LEU A 1 110 ? -21.612 -9.927 34.524 1.00 87.00 110 LEU A C 1
ATOM 819 O O . LEU A 1 110 ? -22.333 -9.939 35.512 1.00 87.00 110 LEU A O 1
ATOM 823 N N . CYS A 1 111 ? -22.133 -9.752 33.313 1.00 85.94 111 CYS A N 1
ATOM 824 C CA . CYS A 1 111 ? -23.560 -9.522 33.101 1.00 85.94 111 CYS A CA 1
ATOM 825 C C . CYS A 1 111 ? -24.419 -10.656 33.689 1.00 85.94 111 CYS A C 1
ATOM 827 O O . CYS A 1 111 ? -25.372 -10.372 34.409 1.00 85.94 111 CYS A O 1
ATOM 829 N N . ASP A 1 112 ? -24.038 -11.919 33.481 1.00 84.38 112 ASP A N 1
ATOM 830 C CA . ASP A 1 112 ? -24.759 -13.081 34.013 1.00 84.38 112 ASP A CA 1
ATOM 831 C C . ASP A 1 112 ? -24.785 -13.086 35.562 1.00 84.38 112 ASP A C 1
ATOM 833 O O . ASP A 1 112 ? -25.785 -13.463 36.174 1.00 84.38 112 ASP A O 1
ATOM 837 N N . GLN A 1 113 ? -23.719 -12.607 36.221 1.00 80.56 113 GLN A N 1
ATOM 838 C CA . GLN A 1 113 ? -23.705 -12.398 37.680 1.00 80.56 113 GLN A CA 1
ATOM 839 C C . GLN A 1 113 ? -24.651 -11.266 38.106 1.00 80.56 113 GLN A C 1
ATOM 841 O O . GLN A 1 113 ? -25.331 -11.371 39.126 1.00 80.56 113 GLN A O 1
ATOM 846 N N . LEU A 1 114 ? -24.708 -10.188 37.321 1.00 78.50 114 LEU A N 1
ATOM 847 C CA . LEU A 1 114 ? -25.612 -9.058 37.536 1.00 78.50 114 LEU A CA 1
ATOM 848 C C . LEU A 1 114 ? -27.086 -9.484 37.414 1.00 78.50 114 LEU A C 1
ATOM 850 O O . LEU A 1 114 ? -27.920 -9.012 38.184 1.00 78.50 114 LEU A O 1
ATOM 854 N N . ASP A 1 115 ? -27.396 -10.387 36.482 1.00 80.44 115 ASP A N 1
ATOM 855 C CA . ASP A 1 115 ? -28.749 -10.909 36.250 1.00 80.44 115 ASP A CA 1
ATOM 856 C C . ASP A 1 115 ? -29.225 -11.732 37.455 1.00 80.44 115 ASP A C 1
ATOM 858 O O . ASP A 1 115 ? -30.306 -11.494 38.000 1.00 80.44 115 ASP A O 1
ATOM 862 N N . ALA A 1 116 ? -28.349 -12.592 37.988 1.00 76.44 116 ALA A N 1
ATOM 863 C CA . ALA A 1 116 ? -28.609 -13.338 39.219 1.00 76.44 116 ALA A CA 1
ATOM 864 C C . ALA A 1 116 ? -28.881 -12.417 40.428 1.00 76.44 116 ALA A C 1
ATOM 866 O O . ALA A 1 116 ? -29.817 -12.655 41.194 1.00 76.44 116 ALA A O 1
ATOM 867 N N . VAL A 1 117 ? -28.111 -11.335 40.588 1.00 76.06 117 VAL A N 1
ATOM 868 C CA . VAL A 1 117 ? -28.301 -10.351 41.676 1.00 76.06 117 VAL A CA 1
ATOM 869 C C . VAL A 1 117 ? -29.560 -9.498 41.479 1.00 76.06 117 VAL A C 1
ATOM 871 O O . VAL A 1 117 ? -30.181 -9.074 42.455 1.00 76.06 117 VAL A O 1
ATOM 874 N N . SER A 1 118 ? -29.961 -9.239 40.231 1.00 73.75 118 SER A N 1
ATOM 875 C CA . SER A 1 118 ? -31.194 -8.507 39.919 1.00 73.75 118 SER A CA 1
ATOM 876 C C . SER A 1 118 ? -32.439 -9.325 40.278 1.00 73.75 118 SER A C 1
ATOM 878 O O . SER A 1 118 ? -33.382 -8.786 40.858 1.00 73.75 118 SER A O 1
ATOM 880 N N . LEU A 1 119 ? -32.414 -10.634 39.997 1.00 73.25 119 LEU A N 1
ATOM 881 C CA . LEU A 1 119 ? -33.510 -11.572 40.274 1.00 73.25 119 LEU A CA 1
ATOM 882 C C . LEU A 1 119 ? -33.569 -12.025 41.741 1.00 73.25 119 LEU A C 1
ATOM 884 O O . LEU A 1 119 ? -34.653 -12.265 42.270 1.00 73.25 119 LEU A O 1
ATOM 888 N N . THR A 1 120 ? -32.415 -12.132 42.406 1.00 75.25 120 THR A N 1
ATOM 889 C CA . THR A 1 120 ? -32.295 -12.544 43.812 1.00 75.25 120 THR A CA 1
ATOM 890 C C . THR A 1 120 ? -31.403 -11.568 44.590 1.00 75.25 120 THR A C 1
ATOM 892 O O . THR A 1 120 ? -30.180 -11.697 44.549 1.00 75.25 120 THR A O 1
ATOM 895 N N . PRO A 1 121 ? -31.981 -10.607 45.341 1.00 67.62 121 PRO A N 1
ATOM 896 C CA . PRO A 1 121 ? -31.225 -9.567 46.054 1.00 67.62 121 PRO A CA 1
ATOM 897 C C . PRO A 1 121 ? -30.236 -10.078 47.115 1.00 67.62 121 PRO A C 1
ATOM 899 O O . PRO A 1 121 ? -29.338 -9.332 47.513 1.00 67.62 121 PRO A O 1
ATOM 902 N N . ASP A 1 122 ? -30.400 -11.326 47.561 1.00 74.56 122 ASP A N 1
ATOM 903 C CA . ASP A 1 122 ? -29.536 -12.001 48.537 1.00 74.56 122 ASP A CA 1
ATOM 904 C C . ASP A 1 122 ? -28.380 -12.782 47.887 1.00 74.56 122 ASP A C 1
ATOM 906 O O . ASP A 1 122 ? -27.539 -13.342 48.593 1.00 74.56 122 ASP A O 1
ATOM 910 N N . ALA A 1 123 ? -28.308 -12.828 46.551 1.00 73.06 123 ALA A N 1
ATOM 911 C CA . ALA A 1 123 ? -27.212 -13.486 45.853 1.00 73.06 123 ALA A CA 1
ATOM 912 C C . ALA A 1 123 ? -25.864 -12.811 46.190 1.00 73.06 123 ALA A C 1
ATOM 914 O O . ALA A 1 123 ? -25.773 -11.577 46.212 1.00 73.06 123 ALA A O 1
ATOM 915 N N . PRO A 1 124 ? -24.797 -13.590 46.450 1.00 75.88 124 PRO A N 1
ATOM 916 C CA . PRO A 1 124 ? -23.488 -13.031 46.750 1.00 75.88 124 PRO A CA 1
ATOM 917 C C . PRO A 1 124 ? -22.910 -12.332 45.515 1.00 75.88 124 PRO A C 1
ATOM 919 O O . PRO A 1 124 ? -22.805 -12.930 44.445 1.00 75.88 124 PRO A O 1
ATOM 922 N N . LEU A 1 125 ? -22.487 -11.078 45.684 1.00 79.56 125 LEU A N 1
ATOM 923 C CA . LEU A 1 125 ? -21.768 -10.311 44.672 1.00 79.56 125 LEU A CA 1
ATOM 924 C C . LEU A 1 125 ? -20.402 -9.896 45.216 1.00 79.56 125 LEU A C 1
ATOM 926 O O . LEU A 1 125 ? -20.315 -9.170 46.205 1.00 79.56 125 LEU A O 1
ATOM 930 N N . ASP A 1 126 ? -19.339 -10.334 44.547 1.00 84.31 126 ASP A N 1
ATOM 931 C CA . ASP A 1 126 ? -17.982 -9.860 44.812 1.00 84.31 126 ASP A CA 1
ATOM 932 C C . ASP A 1 126 ? -17.745 -8.545 44.053 1.00 84.31 126 ASP A C 1
ATOM 934 O O . ASP A 1 126 ? -17.331 -8.529 42.890 1.00 84.31 126 ASP A O 1
ATOM 938 N N . GLU A 1 127 ? -18.042 -7.426 44.714 1.00 82.75 127 GLU A N 1
ATOM 939 C CA . GLU A 1 127 ? -17.874 -6.086 44.143 1.00 82.75 127 GLU A CA 1
ATOM 940 C C . GLU A 1 127 ? -16.413 -5.768 43.785 1.00 82.75 127 GLU A C 1
ATOM 942 O O . GLU A 1 127 ? -16.159 -5.016 42.843 1.00 82.75 127 GLU A O 1
ATOM 947 N N . ALA A 1 128 ? -15.433 -6.342 44.491 1.00 84.69 128 ALA A N 1
ATOM 948 C CA . ALA A 1 128 ? -14.023 -6.112 44.190 1.00 84.69 128 ALA A CA 1
ATOM 949 C C . ALA A 1 128 ? -13.641 -6.777 42.863 1.00 84.69 128 ALA A C 1
ATOM 951 O O . ALA A 1 128 ? -13.047 -6.136 41.991 1.00 84.69 128 ALA A O 1
ATOM 952 N N . ARG A 1 129 ? -14.049 -8.037 42.670 1.00 84.38 129 ARG A N 1
ATOM 953 C CA . ARG A 1 129 ? -13.856 -8.761 41.408 1.00 84.38 129 ARG A CA 1
ATOM 954 C C . ARG A 1 129 ? -14.633 -8.125 40.256 1.00 84.38 129 ARG A C 1
ATOM 956 O O . ARG A 1 129 ? -14.102 -8.051 39.149 1.00 84.38 129 ARG A O 1
ATOM 963 N N . TRP A 1 130 ? -15.845 -7.632 40.517 1.00 85.38 130 TRP A N 1
ATOM 964 C CA . TRP A 1 130 ? -16.634 -6.864 39.553 1.00 85.38 130 TRP A CA 1
ATOM 965 C C . TRP A 1 130 ? -15.880 -5.638 39.044 1.00 85.38 130 TRP A C 1
ATOM 967 O O . TRP A 1 130 ? -15.621 -5.502 37.847 1.00 85.38 130 TRP A O 1
ATOM 977 N N . ASN A 1 131 ? -15.505 -4.759 39.977 1.00 87.12 131 ASN A N 1
ATOM 978 C CA . ASN A 1 131 ? -14.860 -3.491 39.669 1.00 87.12 131 ASN A CA 1
ATOM 979 C C . ASN A 1 131 ? -13.525 -3.721 38.953 1.00 87.12 131 ASN A C 1
ATOM 981 O O . ASN A 1 131 ? -13.228 -3.021 37.991 1.00 87.12 131 ASN A O 1
ATOM 985 N N . ALA A 1 132 ? -12.758 -4.740 39.355 1.00 88.00 132 ALA A N 1
ATOM 986 C CA . ALA A 1 132 ? -11.527 -5.126 38.668 1.00 88.00 132 ALA A CA 1
ATOM 987 C C . ALA A 1 132 ? -11.782 -5.609 37.227 1.00 88.00 132 ALA A C 1
ATOM 989 O O . ALA A 1 132 ? -11.039 -5.247 36.311 1.00 88.00 132 ALA A O 1
ATOM 990 N N . GLY A 1 133 ? -12.839 -6.399 37.008 1.00 88.00 133 GLY A N 1
ATOM 991 C CA . GLY A 1 133 ? -13.223 -6.891 35.685 1.00 88.00 133 GLY A CA 1
ATOM 992 C C . GLY A 1 133 ? -13.620 -5.764 34.730 1.00 88.00 133 GLY A C 1
ATOM 993 O O . GLY A 1 133 ? -13.095 -5.694 33.620 1.00 88.00 133 GLY A O 1
ATOM 994 N N . VAL A 1 134 ? -14.476 -4.843 35.184 1.00 89.19 134 VAL A N 1
ATOM 995 C CA . VAL A 1 134 ? -14.881 -3.658 34.409 1.00 89.19 134 VAL A CA 1
ATOM 996 C C . VAL A 1 134 ? -13.681 -2.746 34.136 1.00 89.19 134 VAL A C 1
ATOM 998 O O . VAL A 1 134 ? -13.428 -2.413 32.980 1.00 89.19 134 VAL A O 1
ATOM 1001 N N . ALA A 1 135 ? -12.883 -2.420 35.159 1.00 90.38 135 ALA A N 1
ATOM 1002 C CA . ALA A 1 135 ? -11.712 -1.547 35.025 1.00 90.38 135 ALA A CA 1
ATOM 1003 C C . ALA A 1 135 ? -10.654 -2.099 34.051 1.00 90.38 135 ALA A C 1
ATOM 1005 O O . ALA A 1 135 ? -9.977 -1.336 33.359 1.00 90.38 135 ALA A O 1
ATOM 1006 N N . THR A 1 136 ? -10.518 -3.426 33.964 1.00 91.00 136 THR A N 1
ATOM 1007 C CA . THR A 1 136 ? -9.623 -4.067 32.990 1.00 91.00 136 THR A CA 1
ATOM 1008 C C . THR A 1 136 ? -10.069 -3.763 31.561 1.00 91.00 136 THR A C 1
ATOM 1010 O O . THR A 1 136 ? -9.260 -3.315 30.752 1.00 91.00 136 THR A O 1
ATOM 1013 N N . VAL A 1 137 ? -11.357 -3.948 31.254 1.00 91.31 137 VAL A N 1
ATOM 1014 C CA . VAL A 1 137 ? -11.896 -3.670 29.913 1.00 91.31 137 VAL A CA 1
ATOM 1015 C C . VAL A 1 137 ? -11.841 -2.177 29.600 1.00 91.31 137 VAL A C 1
ATOM 1017 O O . VAL A 1 137 ? -11.453 -1.796 28.502 1.00 91.31 137 VAL A O 1
ATOM 1020 N N . GLU A 1 138 ? -12.144 -1.324 30.576 1.00 92.25 138 GLU A N 1
ATOM 1021 C CA . GLU A 1 138 ? -11.984 0.124 30.446 1.00 92.25 138 GLU A CA 1
ATOM 1022 C C . GLU A 1 138 ? -10.551 0.519 30.061 1.00 92.25 138 GLU A C 1
ATOM 1024 O O . GLU A 1 138 ? -10.361 1.296 29.128 1.00 92.25 138 GLU A O 1
ATOM 1029 N N . THR A 1 139 ? -9.549 -0.063 30.725 1.00 92.12 139 THR A N 1
ATOM 1030 C CA . THR A 1 139 ? -8.129 0.199 30.441 1.00 92.12 139 THR A CA 1
ATOM 1031 C C . THR A 1 139 ? -7.741 -0.258 29.034 1.00 92.12 139 THR A C 1
ATOM 1033 O O . THR A 1 139 ? -7.029 0.449 28.321 1.00 92.12 139 THR A O 1
ATOM 1036 N N . GLU A 1 140 ? -8.224 -1.427 28.603 1.00 92.06 140 GLU A N 1
ATOM 1037 C CA . GLU A 1 140 ? -8.000 -1.932 27.244 1.00 92.06 140 GLU A CA 1
ATOM 1038 C C . GLU A 1 140 ? -8.648 -1.018 26.182 1.00 92.06 140 GLU A C 1
ATOM 1040 O O . GLU A 1 140 ? -8.051 -0.763 25.133 1.00 92.06 140 GLU A O 1
ATOM 1045 N N . MET A 1 141 ? -9.840 -0.476 26.459 1.00 93.06 141 MET A N 1
ATOM 1046 C CA . MET A 1 141 ? -10.517 0.483 25.579 1.00 93.06 141 MET A CA 1
ATOM 1047 C C . MET A 1 141 ? -9.773 1.817 25.512 1.00 93.06 141 MET A C 1
ATOM 1049 O O . MET A 1 141 ? -9.564 2.337 24.416 1.00 93.06 141 MET A O 1
ATOM 1053 N N . ASP A 1 142 ? -9.326 2.348 26.653 1.00 92.75 142 ASP A N 1
ATOM 1054 C CA . ASP A 1 142 ? -8.550 3.590 26.722 1.00 92.75 142 ASP A CA 1
ATOM 1055 C C . ASP A 1 142 ? -7.232 3.462 25.936 1.00 92.75 142 ASP A C 1
ATOM 1057 O O . ASP A 1 142 ? -6.866 4.363 25.174 1.00 92.75 142 ASP A O 1
ATOM 1061 N N . ALA A 1 143 ? -6.564 2.306 26.025 1.00 91.50 143 ALA A N 1
ATOM 1062 C CA . ALA A 1 143 ? -5.375 2.004 25.231 1.00 91.50 143 ALA A CA 1
ATOM 1063 C C . ALA A 1 143 ? -5.670 1.970 23.719 1.00 91.50 143 ALA A C 1
ATOM 1065 O O . ALA A 1 143 ? -4.916 2.547 22.931 1.00 91.50 143 ALA A O 1
ATOM 1066 N N . ALA A 1 144 ? -6.776 1.343 23.300 1.00 92.88 144 ALA A N 1
ATOM 1067 C CA . ALA A 1 144 ? -7.177 1.296 21.893 1.00 92.88 144 ALA A CA 1
ATOM 1068 C C . ALA A 1 144 ? -7.535 2.688 21.336 1.00 92.88 144 ALA A C 1
ATOM 1070 O O . ALA A 1 144 ? -7.118 3.038 20.231 1.00 92.88 144 ALA A O 1
ATOM 1071 N N . ILE A 1 145 ? -8.249 3.511 22.114 1.00 93.19 145 ILE A N 1
ATOM 1072 C CA . ILE A 1 145 ? -8.585 4.898 21.755 1.00 93.19 145 ILE A CA 1
ATOM 1073 C C . ILE A 1 145 ? -7.306 5.727 21.580 1.00 93.19 145 ILE A C 1
ATOM 1075 O O . ILE A 1 145 ? -7.146 6.417 20.569 1.00 93.19 145 ILE A O 1
ATOM 1079 N N . ALA A 1 146 ? -6.372 5.629 22.531 1.00 91.69 146 ALA A N 1
ATOM 1080 C CA . ALA A 1 146 ? -5.098 6.341 22.473 1.00 91.69 146 ALA A CA 1
ATOM 1081 C C . ALA A 1 146 ? -4.241 5.908 21.269 1.00 91.69 146 ALA A C 1
ATOM 1083 O O . ALA A 1 146 ? -3.610 6.750 20.628 1.00 91.69 146 ALA A O 1
ATOM 1084 N N . ALA A 1 147 ? -4.253 4.618 20.920 1.00 92.50 147 ALA A N 1
ATOM 1085 C CA . ALA A 1 147 ? -3.529 4.081 19.768 1.00 92.50 147 ALA A CA 1
ATOM 1086 C C . ALA A 1 147 ? -4.143 4.490 18.414 1.00 92.50 147 ALA A C 1
ATOM 1088 O O . ALA A 1 147 ? -3.416 4.628 17.428 1.00 92.50 147 ALA A O 1
ATOM 1089 N N . ALA A 1 148 ? -5.457 4.726 18.349 1.00 93.94 148 ALA A N 1
ATOM 1090 C CA . ALA A 1 148 ? -6.139 5.101 17.111 1.00 93.94 148 ALA A CA 1
ATOM 1091 C C . ALA A 1 148 ? -5.837 6.539 16.655 1.00 93.94 148 ALA A C 1
ATOM 1093 O O . ALA A 1 148 ? -5.703 6.793 15.456 1.00 93.94 148 ALA A O 1
ATOM 1094 N N . ALA A 1 149 ? -5.688 7.481 17.591 1.00 91.50 149 ALA A N 1
ATOM 1095 C CA . ALA A 1 149 ? -5.436 8.892 17.287 1.00 91.50 149 ALA A CA 1
ATOM 1096 C C . ALA A 1 149 ? -4.219 9.143 16.362 1.00 91.50 149 ALA A C 1
ATOM 1098 O O . ALA A 1 149 ? -4.393 9.813 15.336 1.00 91.50 149 ALA A O 1
ATOM 1099 N N . PRO A 1 150 ? -3.007 8.611 16.639 1.00 93.94 150 PRO A N 1
ATOM 1100 C CA . PRO A 1 150 ? -1.856 8.818 15.761 1.00 93.94 150 PRO A CA 1
ATOM 1101 C C . PRO A 1 150 ? -2.022 8.153 14.388 1.00 93.94 150 PRO A C 1
ATOM 1103 O O . PRO A 1 150 ? -1.551 8.707 13.397 1.00 93.94 150 PRO A O 1
ATOM 1106 N N . VAL A 1 151 ? -2.713 7.009 14.304 1.00 95.19 151 VAL A N 1
ATOM 1107 C CA . VAL A 1 151 ? -2.998 6.330 13.027 1.00 95.19 151 VAL A CA 1
ATOM 1108 C C . VAL A 1 151 ? -3.892 7.201 12.147 1.00 95.19 151 VAL A C 1
ATOM 1110 O O . VAL A 1 151 ? -3.550 7.470 10.996 1.00 95.19 151 VAL A O 1
ATOM 1113 N N . VAL A 1 152 ? -5.005 7.700 12.696 1.00 95.94 152 VAL A N 1
ATOM 1114 C CA . VAL A 1 152 ? -5.933 8.582 11.972 1.00 95.94 152 VAL A CA 1
ATOM 1115 C C . VAL A 1 152 ? -5.218 9.851 11.509 1.00 95.94 152 VAL A C 1
ATOM 1117 O O . VAL A 1 152 ? -5.291 10.192 10.331 1.00 95.94 152 VAL A O 1
ATOM 1120 N N . ALA A 1 153 ? -4.470 10.512 12.397 1.00 94.75 153 ALA A N 1
ATOM 1121 C CA . ALA A 1 153 ? -3.751 11.739 12.061 1.00 94.75 153 ALA A CA 1
ATOM 1122 C C . ALA A 1 153 ? -2.728 11.532 10.928 1.00 94.75 153 ALA A C 1
ATOM 1124 O O . ALA A 1 153 ? -2.620 12.364 10.024 1.00 94.75 153 ALA A O 1
ATOM 1125 N N . GLN A 1 154 ? -1.995 10.413 10.937 1.00 94.50 154 GLN A N 1
ATOM 1126 C CA . GLN A 1 154 ? -1.028 10.101 9.883 1.00 94.50 154 GLN A CA 1
ATOM 1127 C C . GLN A 1 154 ? -1.704 9.803 8.541 1.00 94.50 154 GLN A C 1
ATOM 1129 O O . GLN A 1 154 ? -1.248 10.321 7.519 1.00 94.50 154 GLN A O 1
ATOM 1134 N N . LEU A 1 155 ? -2.799 9.035 8.531 1.00 94.94 155 LEU A N 1
ATOM 1135 C CA . LEU A 1 155 ? -3.573 8.752 7.315 1.00 94.94 155 LEU A CA 1
ATOM 1136 C C . LEU A 1 155 ? -4.145 10.038 6.693 1.00 94.94 155 LEU A C 1
ATOM 1138 O O . LEU A 1 155 ? -4.077 10.230 5.479 1.00 94.94 155 LEU A O 1
ATOM 1142 N N . GLU A 1 156 ? -4.664 10.955 7.510 1.00 95.31 156 GLU A N 1
ATOM 1143 C CA . GLU A 1 156 ? -5.180 12.240 7.027 1.00 95.31 156 GLU A CA 1
ATOM 1144 C C . GLU A 1 156 ? -4.092 13.164 6.501 1.00 95.31 156 GLU A C 1
ATOM 1146 O O . GLU A 1 156 ? -4.287 13.827 5.480 1.00 95.31 156 GLU A O 1
ATOM 1151 N N . SER A 1 157 ? -2.942 13.189 7.177 1.00 94.31 157 SER A N 1
ATOM 1152 C CA . SER A 1 157 ? -1.772 13.936 6.721 1.00 94.31 157 SER A CA 1
ATOM 1153 C C . SER A 1 157 ? -1.333 13.460 5.331 1.00 94.31 157 SER A C 1
ATOM 1155 O O . SER A 1 157 ? -1.202 14.274 4.414 1.00 94.31 157 SER A O 1
ATOM 1157 N N . HIS A 1 158 ? -1.234 12.139 5.124 1.00 91.94 158 HIS A N 1
ATOM 1158 C CA . HIS A 1 158 ? -0.955 11.549 3.809 1.00 91.94 158 HIS A CA 1
ATOM 1159 C C . HIS A 1 158 ? -2.001 11.955 2.772 1.00 91.94 158 HIS A C 1
ATOM 1161 O O . HIS A 1 158 ? -1.654 12.451 1.699 1.00 91.94 158 HIS A O 1
ATOM 1167 N N . ALA A 1 159 ? -3.288 11.807 3.098 1.00 93.06 159 ALA A N 1
ATOM 1168 C CA . ALA A 1 159 ? -4.366 12.193 2.198 1.00 93.06 159 ALA A CA 1
ATOM 1169 C C . ALA A 1 159 ? -4.308 13.683 1.821 1.00 93.06 159 ALA A C 1
ATOM 1171 O O . ALA A 1 159 ? -4.596 14.045 0.684 1.00 93.06 159 ALA A O 1
ATOM 1172 N N . SER A 1 160 ? -3.942 14.563 2.755 1.00 93.12 160 SER A N 1
ATOM 1173 C CA . SER A 1 160 ? -3.771 15.996 2.498 1.00 93.12 160 SER A CA 1
ATOM 1174 C C . SER A 1 160 ? -2.628 16.267 1.516 1.00 93.12 160 SER A C 1
ATOM 1176 O O . SER A 1 160 ? -2.833 16.945 0.507 1.00 93.12 160 SER A O 1
ATOM 1178 N N . LEU A 1 161 ? -1.456 15.662 1.742 1.00 90.44 161 LEU A N 1
ATOM 1179 C CA . LEU A 1 161 ? -0.301 15.771 0.842 1.00 90.44 161 LEU A CA 1
ATOM 1180 C C . LEU A 1 161 ? -0.636 15.277 -0.574 1.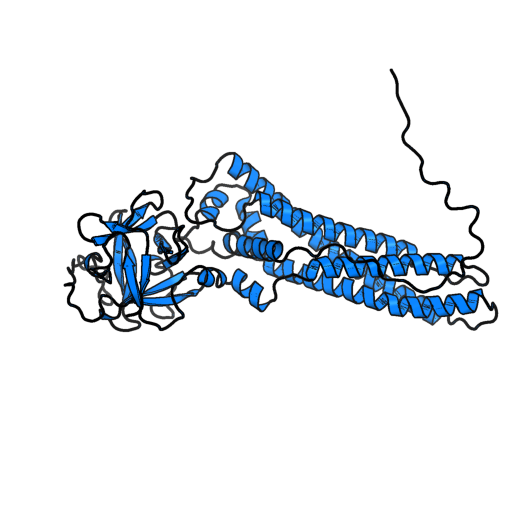00 90.44 161 LEU A C 1
ATOM 1182 O O . LEU A 1 161 ? -0.280 15.919 -1.563 1.00 90.44 161 LEU A O 1
ATOM 1186 N N . LEU A 1 162 ? -1.390 14.182 -0.674 1.00 88.31 162 LEU A N 1
ATOM 1187 C CA . LEU A 1 162 ? -1.850 13.619 -1.942 1.00 88.31 162 LEU A CA 1
ATOM 1188 C C . LEU A 1 162 ? -2.843 14.527 -2.677 1.00 88.31 162 LEU A C 1
ATOM 1190 O O . LEU A 1 162 ? -2.768 14.638 -3.900 1.00 88.31 162 LEU A O 1
ATOM 1194 N N . ARG A 1 163 ? -3.736 15.227 -1.964 1.00 90.62 163 ARG A N 1
ATOM 1195 C CA . ARG A 1 163 ? -4.630 16.231 -2.576 1.00 90.62 163 ARG A CA 1
ATOM 1196 C C . ARG A 1 163 ? -3.853 17.411 -3.146 1.00 90.62 163 ARG A C 1
ATOM 1198 O O . ARG A 1 163 ? -4.185 17.883 -4.231 1.00 90.62 163 ARG A O 1
ATOM 1205 N N . VAL A 1 164 ? -2.815 17.875 -2.447 1.00 87.50 164 VAL A N 1
ATOM 1206 C CA . VAL A 1 164 ? -1.928 18.932 -2.961 1.00 87.50 164 VAL A CA 1
ATOM 1207 C C . VAL A 1 164 ? -1.233 18.456 -4.237 1.00 87.50 164 VAL A C 1
ATOM 1209 O O . VAL A 1 164 ? -1.238 19.173 -5.239 1.00 87.50 164 VAL A O 1
ATOM 1212 N N . ALA A 1 165 ? -0.725 17.221 -4.239 1.00 81.19 165 ALA A N 1
ATOM 1213 C CA . ALA A 1 165 ? -0.104 16.634 -5.420 1.00 81.19 165 ALA A CA 1
ATOM 1214 C C . ALA A 1 165 ? -1.085 16.482 -6.596 1.00 81.19 165 ALA A C 1
ATOM 1216 O O . ALA A 1 165 ? -0.765 16.840 -7.731 1.00 81.19 165 ALA A O 1
ATOM 1217 N N . ALA A 1 166 ? -2.311 16.024 -6.330 1.00 82.44 166 ALA A N 1
ATOM 1218 C CA . ALA A 1 166 ? -3.368 15.915 -7.331 1.00 82.44 166 ALA A CA 1
ATOM 1219 C C . ALA A 1 166 ? -3.744 17.277 -7.936 1.00 82.44 166 ALA A C 1
ATOM 1221 O O . ALA A 1 166 ? -3.884 17.395 -9.153 1.00 82.44 166 ALA A O 1
ATOM 1222 N N . ALA A 1 167 ? -3.862 18.320 -7.109 1.00 84.75 167 ALA A N 1
ATOM 1223 C CA . ALA A 1 167 ? -4.164 19.672 -7.569 1.00 84.75 167 ALA A CA 1
ATOM 1224 C C . ALA A 1 167 ? -3.047 20.250 -8.452 1.00 84.75 167 ALA A C 1
ATOM 1226 O O . ALA A 1 167 ? -3.331 20.944 -9.429 1.00 84.75 167 ALA A O 1
ATOM 1227 N N . HIS A 1 168 ? -1.783 19.948 -8.143 1.00 79.62 168 HIS A N 1
ATOM 1228 C CA . HIS A 1 168 ? -0.656 20.331 -8.995 1.00 79.62 168 HIS A CA 1
ATOM 1229 C C . HIS A 1 168 ? -0.667 19.571 -10.324 1.00 79.62 168 HIS A C 1
ATOM 1231 O O . HIS A 1 168 ? -0.577 20.208 -11.370 1.00 79.62 168 HIS A O 1
ATOM 1237 N N . HIS A 1 169 ? -0.891 18.251 -10.316 1.00 73.69 169 HIS A N 1
ATOM 1238 C CA . HIS A 1 169 ? -1.058 17.466 -11.549 1.00 73.69 169 HIS A CA 1
ATOM 1239 C C . HIS A 1 169 ? -2.223 17.956 -12.416 1.00 73.69 169 HIS A C 1
ATOM 1241 O O . HIS A 1 169 ? -2.120 17.938 -13.635 1.00 73.69 169 HIS A O 1
ATOM 1247 N N . ALA A 1 170 ? -3.325 18.424 -11.830 1.00 78.12 170 ALA A N 1
ATOM 1248 C CA . ALA A 1 170 ? -4.429 18.984 -12.609 1.00 78.12 170 ALA A CA 1
ATOM 1249 C C . ALA A 1 170 ? -4.040 20.282 -13.345 1.00 78.12 170 ALA A C 1
ATOM 1251 O O . ALA A 1 170 ? -4.570 20.565 -14.417 1.00 78.12 170 ALA A O 1
ATOM 1252 N N . ARG A 1 171 ? -3.114 21.074 -12.785 1.00 80.06 171 ARG A N 1
ATOM 1253 C CA . ARG A 1 171 ? -2.616 22.324 -13.391 1.00 80.06 171 ARG A CA 1
ATOM 1254 C C . ARG A 1 171 ? -1.480 22.089 -14.381 1.00 80.06 171 ARG A C 1
ATOM 1256 O O . ARG A 1 171 ? -1.353 22.825 -15.353 1.00 80.06 171 ARG A O 1
ATOM 1263 N N . GLN A 1 172 ? -0.650 21.090 -14.110 1.00 69.00 172 GLN A N 1
ATOM 1264 C CA . GLN A 1 172 ? 0.478 20.678 -14.935 1.00 69.00 172 GLN A CA 1
ATOM 1265 C C . GLN A 1 172 ? 0.342 19.178 -15.199 1.00 69.00 172 GLN A C 1
ATOM 1267 O O . GLN A 1 172 ? 1.012 18.377 -14.538 1.00 69.00 172 GLN A O 1
ATOM 1272 N N . PRO A 1 173 ? -0.572 18.779 -16.105 1.00 61.50 173 PRO A N 1
ATOM 1273 C CA . PRO A 1 173 ? -0.773 17.373 -16.398 1.00 61.50 173 PRO A CA 1
ATOM 1274 C C . PRO A 1 173 ? 0.543 16.776 -16.893 1.00 61.50 173 PRO A C 1
ATOM 1276 O O . PRO A 1 173 ? 1.219 17.397 -17.723 1.00 61.50 173 PRO A O 1
ATOM 1279 N N . PRO A 1 174 ? 0.931 15.589 -16.394 1.00 54.47 174 PRO A N 1
ATOM 1280 C CA . PRO A 1 174 ? 2.107 14.918 -16.910 1.00 54.47 174 PRO A CA 1
ATOM 1281 C C . PRO A 1 174 ? 1.933 14.720 -18.424 1.00 54.47 174 PRO A C 1
ATOM 1283 O O . PRO A 1 174 ? 0.803 14.493 -18.879 1.00 54.47 174 PRO A O 1
ATOM 1286 N N . PRO A 1 175 ? 3.016 14.792 -19.223 1.00 48.50 175 PRO A N 1
ATOM 1287 C CA . PRO A 1 175 ? 2.931 14.423 -20.628 1.00 48.50 175 PRO A CA 1
ATOM 1288 C C . PRO A 1 175 ? 2.298 13.035 -20.716 1.00 48.50 175 PRO A C 1
ATOM 1290 O O . PRO A 1 175 ? 2.636 12.156 -19.918 1.00 48.50 175 PRO A O 1
ATOM 1293 N N . ALA A 1 176 ? 1.347 12.866 -21.637 1.00 41.62 176 ALA A N 1
ATOM 1294 C CA . ALA A 1 176 ? 0.597 11.632 -21.841 1.00 41.62 176 ALA A CA 1
ATOM 1295 C C . ALA A 1 176 ? 1.520 10.518 -22.363 1.00 41.62 176 ALA A C 1
ATOM 1297 O O . ALA A 1 176 ? 1.446 10.094 -23.512 1.00 41.62 176 ALA A O 1
ATOM 1298 N N . ASN A 1 177 ? 2.423 10.040 -21.517 1.00 39.84 177 ASN A N 1
ATOM 1299 C CA . ASN A 1 177 ? 3.237 8.875 -21.781 1.00 39.84 177 ASN A CA 1
ATOM 1300 C C . ASN A 1 177 ? 2.410 7.686 -21.304 1.00 39.84 177 ASN A C 1
ATOM 1302 O O . ASN A 1 177 ? 2.515 7.241 -20.166 1.00 39.84 177 ASN A O 1
ATOM 1306 N N . ALA A 1 178 ? 1.545 7.210 -22.197 1.00 36.31 178 ALA A N 1
ATOM 1307 C CA . ALA A 1 178 ? 0.591 6.124 -21.977 1.00 36.31 178 ALA A CA 1
ATOM 1308 C C . ALA A 1 178 ? 1.230 4.762 -21.636 1.00 36.31 178 ALA A C 1
ATOM 1310 O O . ALA A 1 178 ? 0.512 3.786 -21.449 1.00 36.31 178 ALA A O 1
ATOM 1311 N N . VAL A 1 179 ? 2.561 4.671 -21.590 1.00 38.75 179 VAL A N 1
ATOM 1312 C CA . VAL A 1 179 ? 3.272 3.389 -21.655 1.00 38.75 179 VAL A CA 1
ATOM 1313 C C . VAL A 1 179 ? 3.648 2.838 -20.278 1.00 38.75 179 VAL A C 1
ATOM 1315 O O . VAL A 1 179 ? 3.909 1.649 -20.155 1.00 38.75 179 VAL A O 1
ATOM 1318 N N . VAL A 1 180 ? 3.597 3.648 -19.214 1.00 43.75 180 VAL A N 1
ATOM 1319 C CA . VAL A 1 180 ? 3.749 3.123 -17.850 1.00 43.75 180 VAL A CA 1
ATOM 1320 C C . VAL A 1 180 ? 2.684 3.723 -16.947 1.00 43.75 180 VAL A C 1
ATOM 1322 O O . VAL A 1 180 ? 2.766 4.872 -16.514 1.00 43.75 180 VAL A O 1
ATOM 1325 N N . ARG A 1 181 ? 1.660 2.922 -16.653 1.00 48.12 181 ARG A N 1
ATOM 1326 C CA . ARG A 1 181 ? 0.702 3.194 -15.583 1.00 48.12 181 ARG A CA 1
ATOM 1327 C C . ARG A 1 181 ? 1.437 2.952 -14.256 1.00 48.12 181 ARG A C 1
ATOM 1329 O O . ARG A 1 181 ? 1.374 1.865 -13.703 1.00 48.12 181 ARG A O 1
ATOM 1336 N N . LEU A 1 182 ? 2.252 3.924 -13.839 1.00 49.53 182 LEU A N 1
ATOM 1337 C CA . LEU A 1 182 ? 3.030 3.876 -12.598 1.00 49.53 182 LEU A CA 1
ATOM 1338 C C . LEU A 1 182 ? 2.095 4.120 -11.418 1.00 49.53 182 LEU A C 1
ATOM 1340 O O . LEU A 1 182 ? 1.890 5.265 -11.017 1.00 49.53 182 LEU A O 1
ATOM 1344 N N . GLY A 1 183 ? 1.530 3.035 -10.902 1.00 60.06 183 GLY A N 1
ATOM 1345 C CA . GLY A 1 183 ? 0.682 3.042 -9.729 1.00 60.06 183 GLY A CA 1
ATOM 1346 C C . GLY A 1 183 ? -0.602 3.870 -9.843 1.00 60.06 183 GLY A C 1
ATOM 1347 O O . GLY A 1 183 ? -0.967 4.399 -10.902 1.00 60.06 183 GLY A O 1
ATOM 1348 N N . PRO A 1 184 ? -1.337 3.961 -8.731 1.00 69.12 184 PRO A N 1
ATOM 1349 C CA . PRO A 1 184 ? -2.584 4.705 -8.656 1.00 69.12 184 PRO A CA 1
ATOM 1350 C C . PRO A 1 184 ? -2.352 6.220 -8.722 1.00 69.12 184 PRO A C 1
ATOM 1352 O O . PRO A 1 184 ? -1.343 6.754 -8.259 1.00 69.12 184 PRO A O 1
ATOM 1355 N N . ALA A 1 185 ? -3.323 6.951 -9.273 1.00 75.25 185 ALA A N 1
ATOM 1356 C CA . ALA A 1 185 ? -3.254 8.409 -9.336 1.00 75.25 185 ALA A CA 1
ATOM 1357 C C . ALA A 1 185 ? -3.298 9.031 -7.922 1.00 75.25 185 ALA A C 1
ATOM 1359 O O . ALA A 1 185 ? -4.074 8.557 -7.087 1.00 75.25 185 ALA A O 1
ATOM 1360 N N . PRO A 1 186 ? -2.595 10.155 -7.657 1.00 80.00 186 PRO A N 1
ATOM 1361 C CA . PRO A 1 186 ? -2.594 10.783 -6.331 1.00 80.00 186 PRO A CA 1
ATOM 1362 C C . PRO A 1 186 ? -3.994 11.094 -5.780 1.00 80.00 186 PRO A C 1
ATOM 1364 O O . PRO A 1 186 ? -4.229 10.970 -4.584 1.00 80.00 186 PRO A O 1
ATOM 1367 N N . GLN A 1 187 ? -4.953 11.445 -6.645 1.00 84.38 187 GLN A N 1
ATOM 1368 C CA . GLN A 1 187 ? -6.337 11.705 -6.236 1.00 84.38 187 GLN A CA 1
ATOM 1369 C C . GLN A 1 187 ? -7.079 10.439 -5.775 1.00 84.38 187 GLN A C 1
ATOM 1371 O O . GLN A 1 187 ? -7.839 10.489 -4.804 1.00 84.38 187 GLN A O 1
ATOM 1376 N N . ALA A 1 188 ? -6.870 9.312 -6.463 1.00 84.62 188 ALA A N 1
ATOM 1377 C CA . ALA A 1 188 ? -7.406 8.020 -6.039 1.00 84.62 188 ALA A CA 1
ATOM 1378 C C . ALA A 1 188 ? -6.816 7.645 -4.674 1.00 84.62 188 ALA A C 1
ATOM 1380 O O . ALA A 1 188 ? -7.558 7.388 -3.727 1.00 84.62 188 ALA A O 1
ATOM 1381 N N . MET A 1 189 ? -5.499 7.808 -4.521 1.00 87.31 189 MET A N 1
ATOM 1382 C CA . MET A 1 189 ? -4.815 7.547 -3.255 1.00 87.31 189 MET A CA 1
ATOM 1383 C C . MET A 1 189 ? -5.305 8.431 -2.118 1.00 87.31 189 MET A C 1
ATOM 1385 O O . MET A 1 189 ? -5.567 7.943 -1.022 1.00 87.31 189 MET A O 1
ATOM 1389 N N . ALA A 1 190 ? -5.511 9.723 -2.370 1.00 90.31 190 ALA A N 1
ATOM 1390 C CA . ALA A 1 190 ? -6.067 10.620 -1.366 1.00 90.31 190 ALA A CA 1
ATOM 1391 C C . ALA A 1 190 ? -7.432 10.127 -0.859 1.00 90.31 190 ALA A C 1
ATOM 1393 O O . ALA A 1 190 ? -7.737 10.255 0.330 1.00 90.31 190 ALA A O 1
ATOM 1394 N N . THR A 1 191 ? -8.247 9.562 -1.752 1.00 91.06 191 THR A N 1
ATOM 1395 C CA . THR A 1 191 ? -9.572 9.020 -1.431 1.00 91.06 191 THR A CA 1
ATOM 1396 C C . THR A 1 191 ? -9.455 7.753 -0.584 1.00 91.06 191 THR A C 1
ATOM 1398 O O . THR A 1 191 ? -10.149 7.627 0.425 1.00 91.06 191 THR A O 1
ATOM 1401 N N . GLU A 1 192 ? -8.534 6.855 -0.923 1.00 90.94 192 GLU A N 1
ATOM 1402 C CA . GLU A 1 192 ? -8.282 5.616 -0.180 1.00 90.94 192 GLU A CA 1
ATOM 1403 C C . GLU A 1 192 ? -7.757 5.878 1.237 1.00 90.94 192 GLU A C 1
ATOM 1405 O O . GLU A 1 192 ? -8.351 5.411 2.211 1.00 90.94 192 GLU A O 1
ATOM 1410 N N . PHE A 1 193 ? -6.729 6.723 1.382 1.00 92.94 193 PHE A N 1
ATOM 1411 C CA . PHE A 1 193 ? -6.213 7.133 2.693 1.00 92.94 193 PHE A CA 1
ATOM 1412 C C . PHE A 1 193 ? -7.284 7.824 3.545 1.00 92.94 193 PHE A C 1
ATOM 1414 O O . PHE A 1 193 ? -7.392 7.562 4.743 1.00 92.94 193 PHE A O 1
ATOM 1421 N N . SER A 1 194 ? -8.118 8.671 2.934 1.00 93.94 194 SER A N 1
ATOM 1422 C CA . SER A 1 194 ? -9.223 9.329 3.645 1.00 93.94 194 SER A CA 1
ATOM 1423 C C . SER A 1 194 ? -10.288 8.340 4.095 1.00 93.94 194 SER A C 1
ATOM 1425 O O . SER A 1 194 ? -10.826 8.477 5.189 1.00 93.94 194 SER A O 1
ATOM 1427 N N . THR A 1 195 ? -10.585 7.335 3.273 1.00 91.19 195 THR A N 1
ATOM 1428 C CA . THR A 1 195 ? -11.552 6.286 3.608 1.00 91.19 195 THR A CA 1
ATOM 1429 C C . THR A 1 195 ? -11.063 5.478 4.806 1.00 91.19 195 THR A C 1
ATOM 1431 O O . THR A 1 195 ? -11.816 5.285 5.761 1.00 91.19 195 THR A O 1
ATOM 1434 N N . LEU A 1 196 ? -9.785 5.080 4.811 1.00 92.31 196 LEU A N 1
ATOM 1435 C CA . LEU A 1 196 ? -9.168 4.409 5.957 1.00 92.31 196 LEU A CA 1
ATOM 1436 C C . LEU A 1 196 ? -9.192 5.293 7.211 1.00 92.31 196 LEU A C 1
ATOM 1438 O O . LEU A 1 196 ? -9.599 4.826 8.274 1.00 92.31 196 LEU A O 1
ATOM 1442 N N . ALA A 1 197 ? -8.821 6.571 7.089 1.00 94.75 197 ALA A N 1
ATOM 1443 C CA . ALA A 1 197 ? -8.834 7.513 8.208 1.00 94.75 197 ALA A CA 1
ATOM 1444 C C . ALA A 1 197 ? -10.235 7.677 8.813 1.00 94.75 197 ALA A C 1
ATOM 1446 O O . ALA A 1 197 ? -10.395 7.633 10.032 1.00 94.75 197 ALA A O 1
ATOM 1447 N N . LEU A 1 198 ? -11.258 7.838 7.968 1.00 93.50 198 LEU A N 1
ATOM 1448 C CA . LEU A 1 198 ? -12.647 7.994 8.397 1.00 93.50 198 LEU A CA 1
ATOM 1449 C C . LEU A 1 198 ? -13.160 6.751 9.124 1.00 93.50 198 LEU A C 1
ATOM 1451 O O . LEU A 1 198 ? -13.792 6.883 10.172 1.00 93.50 198 LEU A O 1
ATOM 1455 N N . ARG A 1 199 ? -12.869 5.552 8.608 1.00 92.44 199 ARG A N 1
ATOM 1456 C CA . ARG A 1 199 ? -13.293 4.305 9.256 1.00 92.44 199 ARG A CA 1
ATOM 1457 C C . ARG A 1 199 ? -12.586 4.090 10.596 1.00 92.44 199 ARG A C 1
ATOM 1459 O O . ARG A 1 199 ? -13.253 3.782 11.578 1.00 92.44 199 ARG A O 1
ATOM 1466 N N . TRP A 1 200 ? -11.278 4.339 10.683 1.00 94.00 200 TRP A N 1
ATOM 1467 C CA . TRP A 1 200 ? -10.554 4.257 11.959 1.00 94.00 200 TRP A CA 1
ATOM 1468 C C . TRP A 1 200 ? -10.993 5.319 12.969 1.00 94.00 200 TRP A C 1
ATOM 1470 O O . TRP A 1 200 ? -11.080 5.038 14.163 1.00 94.00 200 TRP A O 1
ATOM 1480 N N . ARG A 1 201 ? -11.338 6.526 12.507 1.00 94.94 201 ARG A N 1
ATOM 1481 C CA . ARG A 1 201 ? -11.940 7.557 13.360 1.00 94.94 201 ARG A CA 1
ATOM 1482 C C . ARG A 1 201 ? -13.293 7.115 13.910 1.00 94.94 201 ARG A C 1
ATOM 1484 O O . ARG A 1 201 ? -13.556 7.361 15.083 1.00 94.94 201 ARG A O 1
ATOM 1491 N N . ALA A 1 202 ? -14.135 6.488 13.086 1.00 92.12 202 ALA A N 1
ATOM 1492 C CA . ALA A 1 202 ? -15.415 5.950 13.539 1.00 92.12 202 ALA A CA 1
ATOM 1493 C C . ALA A 1 202 ? -15.200 4.889 14.627 1.00 92.12 202 ALA A C 1
ATOM 1495 O O . ALA A 1 202 ? -15.750 5.031 15.711 1.00 92.12 202 ALA A O 1
ATOM 1496 N N . VAL A 1 203 ? -14.291 3.930 14.406 1.00 92.56 203 VAL A N 1
ATOM 1497 C CA . VAL A 1 203 ? -13.897 2.930 15.418 1.00 92.56 203 VAL A CA 1
ATOM 1498 C C . VAL A 1 203 ? -13.461 3.589 16.733 1.00 92.56 203 VAL A C 1
ATOM 1500 O O . VAL A 1 203 ? -13.931 3.203 17.799 1.00 92.56 203 VAL A O 1
ATOM 1503 N N . ALA A 1 204 ? -12.605 4.614 16.681 1.00 92.75 204 ALA A N 1
ATOM 1504 C CA . ALA A 1 204 ? -12.150 5.324 17.879 1.00 92.75 204 ALA A CA 1
ATOM 1505 C C . ALA A 1 204 ? -13.286 6.074 18.603 1.00 92.75 204 ALA A C 1
ATOM 1507 O O . ALA A 1 204 ? -13.351 6.068 19.832 1.00 92.75 204 ALA A O 1
ATOM 1508 N N . SER A 1 205 ? -14.185 6.714 17.849 1.00 92.94 205 SER A N 1
ATOM 1509 C CA . SER A 1 205 ? -15.358 7.412 18.388 1.00 92.94 205 SER A CA 1
ATOM 1510 C C . SER A 1 205 ? -16.328 6.443 19.063 1.00 92.94 205 SER A C 1
ATOM 1512 O O . SER A 1 205 ? -16.809 6.712 20.164 1.00 92.94 205 SER A O 1
ATOM 1514 N N . ASP A 1 206 ? -16.583 5.306 18.425 1.00 91.69 206 ASP A N 1
ATOM 1515 C CA . ASP A 1 206 ? -17.479 4.268 18.922 1.00 91.69 206 ASP A CA 1
ATOM 1516 C C . ASP A 1 206 ? -16.898 3.623 20.191 1.00 91.69 206 ASP A C 1
ATOM 1518 O O . ASP A 1 206 ? -17.607 3.456 21.185 1.00 91.69 206 ASP A O 1
ATOM 1522 N N . LEU A 1 207 ? -15.580 3.373 20.226 1.00 92.00 207 LEU A N 1
ATOM 1523 C CA . LEU A 1 207 ? -14.874 2.933 21.436 1.00 92.00 207 LEU A CA 1
ATOM 1524 C C . LEU A 1 207 ? -15.018 3.944 22.575 1.00 92.00 207 LEU A C 1
ATOM 1526 O O . LEU A 1 207 ? -15.325 3.559 23.702 1.00 92.00 207 LEU A O 1
ATOM 1530 N N . ALA A 1 208 ? -14.839 5.238 22.298 1.00 92.19 208 ALA A N 1
ATOM 1531 C CA . ALA A 1 208 ? -15.004 6.286 23.301 1.00 92.19 208 ALA A CA 1
ATOM 1532 C C . ALA A 1 208 ? -16.451 6.380 23.814 1.00 92.19 208 ALA A C 1
ATOM 1534 O O . ALA A 1 208 ? -16.672 6.673 24.991 1.00 92.19 208 ALA A O 1
ATOM 1535 N N . ASN A 1 209 ? -17.442 6.111 22.962 1.00 90.50 209 ASN A N 1
ATOM 1536 C CA . ASN A 1 209 ? -18.841 6.045 23.368 1.00 90.50 209 ASN A CA 1
ATOM 1537 C C . ASN A 1 209 ? -19.106 4.829 24.268 1.00 90.50 209 ASN A C 1
ATOM 1539 O O . ASN A 1 209 ? -19.621 4.985 25.375 1.00 90.50 209 ASN A O 1
ATOM 1543 N N . ALA A 1 210 ? -18.670 3.637 23.856 1.00 89.25 210 ALA A N 1
ATOM 1544 C CA . ALA A 1 210 ? -18.778 2.425 24.665 1.00 89.25 210 ALA A CA 1
ATOM 1545 C C . ALA A 1 210 ? -18.070 2.587 26.026 1.00 89.25 210 ALA A C 1
ATOM 1547 O O . ALA A 1 210 ? -18.616 2.199 27.059 1.00 89.25 210 ALA A O 1
ATOM 1548 N N . ARG A 1 211 ? -16.908 3.257 26.056 1.00 92.06 211 ARG A N 1
ATOM 1549 C CA . ARG A 1 211 ? -16.129 3.544 27.274 1.00 92.06 211 ARG A CA 1
ATOM 1550 C C . ARG A 1 211 ? -16.901 4.392 28.281 1.00 92.06 211 ARG A C 1
ATOM 1552 O O . ARG A 1 211 ? -16.696 4.233 29.481 1.00 92.06 211 ARG A O 1
ATOM 1559 N N . ARG A 1 212 ? -17.765 5.297 27.807 1.00 89.88 212 ARG A N 1
ATOM 1560 C CA . ARG A 1 212 ? -18.623 6.148 28.652 1.00 89.88 212 ARG A CA 1
ATOM 1561 C C . ARG A 1 212 ? -19.820 5.395 29.225 1.00 89.88 212 ARG A C 1
ATOM 1563 O O . ARG A 1 212 ? -20.296 5.769 30.290 1.00 89.88 212 ARG A O 1
ATOM 1570 N N . ILE A 1 213 ? -20.303 4.371 28.524 1.00 86.12 213 ILE A N 1
ATOM 1571 C CA . ILE A 1 213 ? -21.459 3.558 28.935 1.00 86.12 213 ILE A CA 1
ATOM 1572 C C . ILE A 1 213 ? -21.037 2.469 29.931 1.00 86.12 213 ILE A C 1
ATOM 1574 O O . ILE A 1 213 ? -21.780 2.172 30.862 1.00 86.12 213 ILE A O 1
ATOM 1578 N N . LEU A 1 214 ? -19.842 1.897 29.747 1.00 83.62 214 LEU A N 1
ATOM 1579 C CA . LEU A 1 214 ? -19.330 0.759 30.509 1.00 83.62 214 LEU A CA 1
ATOM 1580 C C . LEU A 1 214 ? -19.158 0.930 32.038 1.00 83.62 214 LEU A C 1
ATOM 1582 O O . LEU A 1 214 ? -19.298 -0.099 32.701 1.00 83.62 214 LEU A O 1
ATOM 1586 N N . PRO A 1 215 ? -18.873 2.111 32.639 1.00 78.56 215 PRO A N 1
ATOM 1587 C CA . PRO A 1 215 ? -18.758 2.261 34.097 1.00 78.56 215 PRO A CA 1
ATOM 1588 C C . PRO A 1 215 ? -20.113 2.069 34.798 1.00 78.56 215 PRO A C 1
ATOM 1590 O O . PRO A 1 215 ? -20.748 3.001 35.295 1.00 78.56 215 PRO A O 1
ATOM 1593 N N . VAL A 1 216 ? -20.557 0.819 34.842 1.00 79.94 216 VAL A N 1
ATOM 1594 C CA . VAL A 1 216 ? -21.823 0.363 35.384 1.00 79.94 216 VAL A CA 1
ATOM 1595 C C . VAL A 1 216 ? -21.573 -0.175 36.783 1.00 79.94 216 VAL A C 1
ATOM 1597 O O . VAL A 1 216 ? -20.795 -1.110 36.992 1.00 79.94 216 VAL A O 1
ATOM 1600 N N . ARG A 1 217 ? -22.274 0.404 37.757 1.00 80.50 217 ARG A N 1
ATOM 1601 C CA . ARG A 1 217 ? -22.294 -0.117 39.122 1.00 80.50 217 ARG A CA 1
ATOM 1602 C C . ARG A 1 217 ? -23.451 -1.100 39.287 1.00 80.50 217 ARG A C 1
ATOM 1604 O O . ARG A 1 217 ? -24.552 -0.806 38.814 1.00 80.50 217 ARG A O 1
ATOM 1611 N N . PRO A 1 218 ? -23.236 -2.234 39.966 1.00 77.31 218 PRO A N 1
ATOM 1612 C CA . PRO A 1 218 ? -24.322 -3.135 40.293 1.00 77.31 218 PRO A CA 1
ATOM 1613 C C . PRO A 1 218 ? -25.295 -2.450 41.258 1.00 77.31 218 PRO A C 1
ATOM 1615 O O . PRO A 1 218 ? -24.889 -1.860 42.257 1.00 77.31 218 PRO A O 1
ATOM 1618 N N . VAL A 1 219 ? -26.589 -2.514 40.945 1.00 78.25 219 VAL A N 1
ATOM 1619 C CA . VAL A 1 219 ? -27.669 -1.978 41.783 1.00 78.25 219 VAL A CA 1
ATOM 1620 C C . VAL A 1 219 ? -28.688 -3.090 41.986 1.00 78.25 219 VAL A C 1
ATOM 1622 O O . VAL A 1 219 ? -29.298 -3.556 41.024 1.00 78.25 219 VAL A O 1
ATOM 1625 N N . ARG A 1 220 ? -28.862 -3.530 43.237 1.00 77.19 220 ARG A N 1
ATOM 1626 C CA . ARG A 1 220 ? -29.787 -4.621 43.580 1.00 77.19 220 ARG A CA 1
ATOM 1627 C C . ARG A 1 220 ? -31.228 -4.233 43.242 1.00 77.19 220 ARG A C 1
ATOM 1629 O O . ARG A 1 220 ? -31.640 -3.105 43.504 1.00 77.19 220 ARG A O 1
ATOM 1636 N N . GLY A 1 221 ? -31.982 -5.168 42.663 1.00 73.69 221 GLY A N 1
ATOM 1637 C CA . GLY A 1 221 ? -33.381 -4.955 42.275 1.00 73.69 221 GLY A CA 1
ATOM 1638 C C . GLY A 1 221 ? -33.595 -3.977 41.109 1.00 73.69 221 GLY A C 1
ATOM 1639 O O . GLY A 1 221 ? -34.722 -3.544 40.885 1.00 73.69 221 GLY A O 1
ATOM 1640 N N . SER A 1 222 ? -32.540 -3.610 40.370 1.00 79.62 222 SER A N 1
ATOM 1641 C CA . SER A 1 222 ? -32.625 -2.758 39.178 1.00 79.62 222 SER A CA 1
ATOM 1642 C C . SER A 1 222 ? -32.075 -3.475 37.948 1.00 79.62 222 SER A C 1
ATOM 1644 O O . SER A 1 222 ? -31.052 -4.157 38.013 1.00 79.62 222 SER A O 1
ATOM 1646 N N . SER A 1 223 ? -32.732 -3.286 36.803 1.00 79.50 223 SER A N 1
ATOM 1647 C CA . SER A 1 223 ? -32.284 -3.782 35.496 1.00 79.50 223 SER A CA 1
ATOM 1648 C C . SER A 1 223 ? -31.493 -2.744 34.692 1.00 79.50 223 SER A C 1
ATOM 1650 O O . SER A 1 223 ? -30.923 -3.076 33.655 1.00 79.50 223 SER A O 1
ATOM 1652 N N . ALA A 1 224 ? -31.400 -1.492 35.156 1.00 81.88 224 ALA A N 1
ATOM 1653 C CA . ALA A 1 224 ? -30.658 -0.447 34.447 1.00 81.88 224 ALA A CA 1
ATOM 1654 C C . ALA A 1 224 ? -29.168 -0.803 34.215 1.00 81.88 224 ALA A C 1
ATOM 1656 O O . ALA A 1 224 ? -28.690 -0.603 33.095 1.00 81.88 224 ALA A O 1
ATOM 1657 N N . PRO A 1 225 ? -28.446 -1.400 35.191 1.00 81.81 225 PRO A N 1
ATOM 1658 C CA . PRO A 1 225 ? -27.085 -1.896 34.979 1.00 81.81 225 PRO A CA 1
ATOM 1659 C C . PRO A 1 225 ? -26.975 -2.958 33.874 1.00 81.81 225 PRO A C 1
ATOM 1661 O O . PRO A 1 225 ? -26.062 -2.908 33.051 1.00 81.81 225 PRO A O 1
ATOM 1664 N N . LEU A 1 226 ? -27.934 -3.887 33.814 1.00 81.25 226 LEU A N 1
ATOM 1665 C CA . LEU A 1 226 ? -27.986 -4.947 32.800 1.00 81.25 226 LEU A CA 1
ATOM 1666 C C . LEU A 1 226 ? -28.165 -4.373 31.393 1.00 81.25 226 LEU A C 1
ATOM 1668 O O . LEU A 1 226 ? -27.472 -4.779 30.459 1.00 81.25 226 LEU A O 1
ATOM 1672 N N . ILE A 1 227 ? -29.058 -3.391 31.244 1.00 83.06 227 ILE A N 1
ATOM 1673 C CA . ILE A 1 227 ? -29.324 -2.725 29.962 1.00 83.06 227 ILE A CA 1
ATOM 1674 C C . ILE A 1 227 ? -28.072 -1.989 29.472 1.00 83.06 227 ILE A C 1
ATOM 1676 O O . ILE A 1 227 ? -27.680 -2.150 28.316 1.00 83.06 227 ILE A O 1
ATOM 1680 N N . ALA A 1 228 ? -27.420 -1.220 30.350 1.00 83.19 228 ALA A N 1
ATOM 1681 C CA . ALA A 1 228 ? -26.207 -0.480 30.009 1.00 83.19 228 ALA A CA 1
ATOM 1682 C C . ALA A 1 228 ? -25.048 -1.416 29.627 1.00 83.19 228 ALA A C 1
ATOM 1684 O O . ALA A 1 228 ? -24.392 -1.196 28.608 1.00 83.19 228 ALA A O 1
ATOM 1685 N N . MET A 1 229 ? -24.842 -2.499 30.385 1.00 85.62 229 MET A N 1
ATOM 1686 C CA . MET A 1 229 ? -23.811 -3.492 30.076 1.00 85.62 229 MET A CA 1
ATOM 1687 C C . MET A 1 229 ? -24.075 -4.180 28.732 1.00 85.62 229 MET A C 1
ATOM 1689 O O . MET A 1 229 ? -23.173 -4.295 27.905 1.00 85.62 229 MET A O 1
ATOM 1693 N N . THR A 1 230 ? -25.317 -4.596 28.478 1.00 86.00 230 THR A N 1
ATOM 1694 C CA . THR A 1 230 ? -25.698 -5.255 27.218 1.00 86.00 230 THR A CA 1
ATOM 1695 C C . THR A 1 230 ? -25.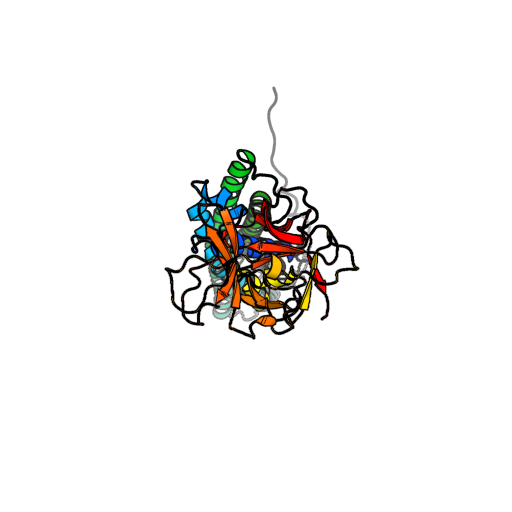496 -4.325 26.020 1.00 86.00 230 THR A C 1
ATOM 1697 O O . THR A 1 230 ? -25.016 -4.761 24.972 1.00 86.00 230 THR A O 1
ATOM 1700 N N . ALA A 1 231 ? -25.799 -3.032 26.176 1.00 84.88 231 ALA A N 1
ATOM 1701 C CA . ALA A 1 231 ? -25.530 -2.022 25.156 1.00 84.88 231 ALA A CA 1
ATOM 1702 C C . ALA A 1 231 ? -24.023 -1.855 24.891 1.00 84.88 231 ALA A C 1
ATOM 1704 O O . ALA A 1 231 ? -23.607 -1.866 23.734 1.00 84.88 231 ALA A O 1
ATOM 1705 N N . ALA A 1 232 ? -23.197 -1.769 25.941 1.00 86.81 232 ALA A N 1
ATOM 1706 C CA . ALA A 1 232 ? -21.743 -1.676 25.798 1.00 86.81 232 ALA A CA 1
ATOM 1707 C C . ALA A 1 232 ? -21.144 -2.926 25.126 1.00 86.81 232 ALA A C 1
ATOM 1709 O O . ALA A 1 232 ? -20.287 -2.806 24.254 1.00 86.81 232 ALA A O 1
ATOM 1710 N N . MET A 1 233 ? -21.624 -4.122 25.479 1.00 88.69 233 MET A N 1
ATOM 1711 C CA . MET A 1 233 ? -21.184 -5.383 24.873 1.00 88.69 233 MET A CA 1
ATOM 1712 C C . MET A 1 233 ? -21.550 -5.486 23.386 1.00 88.69 233 MET A C 1
ATOM 1714 O O . MET A 1 233 ? -20.703 -5.893 22.591 1.00 88.69 233 MET A O 1
ATOM 1718 N N . ARG A 1 234 ? -22.772 -5.087 22.989 1.00 87.25 234 ARG A N 1
ATOM 1719 C CA . ARG A 1 234 ? -23.169 -4.992 21.567 1.00 87.25 234 ARG A CA 1
ATOM 1720 C C . ARG A 1 234 ? -22.242 -4.081 20.790 1.00 87.25 234 ARG A C 1
ATOM 1722 O O . ARG A 1 234 ? -21.755 -4.458 19.728 1.00 87.25 234 ARG A O 1
ATOM 1729 N N . GLU A 1 235 ? -21.977 -2.910 21.349 1.00 87.81 235 GLU A N 1
ATOM 1730 C CA . GLU A 1 235 ? -21.140 -1.922 20.693 1.00 87.81 235 GLU A CA 1
ATOM 1731 C C . GLU A 1 235 ? -19.698 -2.426 20.549 1.00 87.81 235 GLU A C 1
ATOM 1733 O O . GLU A 1 235 ? -19.123 -2.343 19.467 1.00 87.81 235 GLU A O 1
ATOM 1738 N N . LEU A 1 236 ? -19.139 -3.064 21.581 1.00 89.75 236 LEU A N 1
ATOM 1739 C CA . LEU A 1 236 ? -17.811 -3.679 21.510 1.00 89.75 236 LEU A CA 1
ATOM 1740 C C . LEU A 1 236 ? -17.730 -4.812 20.479 1.00 89.75 236 LEU A C 1
ATOM 1742 O O . LEU A 1 236 ? -16.748 -4.886 19.738 1.00 89.75 236 LEU A O 1
ATOM 1746 N N . ALA A 1 237 ? -18.752 -5.667 20.393 1.00 88.56 237 ALA A N 1
ATOM 1747 C CA . ALA A 1 237 ? -18.814 -6.724 19.386 1.00 88.56 237 ALA A CA 1
ATOM 1748 C C . ALA A 1 237 ? -18.828 -6.139 17.962 1.00 88.56 237 ALA A C 1
ATOM 1750 O O . ALA A 1 237 ? -18.044 -6.561 17.109 1.00 88.56 237 ALA A O 1
ATOM 1751 N N . ARG A 1 238 ? -19.654 -5.111 17.727 1.00 89.12 238 ARG A N 1
ATOM 1752 C CA . ARG A 1 238 ? -19.747 -4.396 16.447 1.00 89.12 238 ARG A CA 1
ATOM 1753 C C . ARG A 1 238 ? -18.431 -3.707 16.072 1.00 89.12 238 ARG A C 1
ATOM 1755 O O . ARG A 1 238 ? -17.967 -3.832 14.940 1.00 89.12 238 ARG A O 1
ATOM 1762 N N . ILE A 1 239 ? -17.805 -3.008 17.018 1.00 91.38 239 ILE A N 1
ATOM 1763 C CA . ILE A 1 239 ? -16.507 -2.341 16.838 1.00 91.38 239 ILE A CA 1
ATOM 1764 C C . ILE A 1 239 ? -15.419 -3.357 16.476 1.00 91.38 239 ILE A C 1
ATOM 1766 O O . ILE A 1 239 ? -14.623 -3.120 15.566 1.00 91.38 239 ILE A O 1
ATOM 1770 N N . SER A 1 240 ? -15.383 -4.493 17.176 1.00 90.50 240 SER A N 1
ATOM 1771 C CA . SER A 1 240 ? -14.417 -5.560 16.915 1.00 90.50 240 SER A CA 1
ATOM 1772 C C . SER A 1 240 ? -14.571 -6.128 15.501 1.00 90.50 240 SER A C 1
ATOM 1774 O O . SER A 1 240 ? -13.583 -6.290 14.779 1.00 90.50 240 SER A O 1
ATOM 1776 N N . ALA A 1 241 ? -15.816 -6.338 15.067 1.00 88.25 241 ALA A N 1
ATOM 1777 C CA . ALA A 1 241 ? -16.142 -6.769 13.715 1.00 88.25 241 ALA A CA 1
ATOM 1778 C C . ALA A 1 241 ? -15.725 -5.731 12.650 1.00 88.25 241 ALA A C 1
ATOM 1780 O O . ALA A 1 241 ? -15.160 -6.102 11.620 1.00 88.25 241 ALA A O 1
ATOM 1781 N N . GLU A 1 242 ? -15.922 -4.433 12.905 1.00 89.69 242 GLU A N 1
ATOM 1782 C CA . GLU A 1 242 ? -15.483 -3.350 12.009 1.00 89.69 242 GLU A CA 1
ATOM 1783 C C . GLU A 1 242 ? -13.951 -3.296 11.882 1.00 89.69 242 GLU A C 1
ATOM 1785 O O . GLU A 1 242 ? -13.422 -3.194 10.774 1.00 89.69 242 GLU A O 1
ATOM 1790 N N . ALA A 1 243 ? -13.221 -3.422 12.994 1.00 90.25 243 ALA A N 1
ATOM 1791 C CA . ALA A 1 243 ? -11.760 -3.481 12.975 1.00 90.25 243 ALA A CA 1
ATOM 1792 C C . ALA A 1 243 ? -11.239 -4.723 12.239 1.00 90.25 243 ALA A C 1
ATOM 1794 O O . ALA A 1 243 ? -10.219 -4.651 11.551 1.00 90.25 243 ALA A O 1
ATOM 1795 N N . HIS A 1 244 ? -11.949 -5.851 12.334 1.00 88.69 244 HIS A N 1
ATOM 1796 C CA . HIS A 1 244 ? -11.656 -7.029 11.526 1.00 88.69 244 HIS A CA 1
ATOM 1797 C C . HIS A 1 244 ? -11.894 -6.780 10.036 1.00 88.69 244 HIS A C 1
ATOM 1799 O O . HIS A 1 244 ? -11.005 -7.050 9.237 1.00 88.69 244 HIS A O 1
ATOM 1805 N N . ALA A 1 245 ? -13.026 -6.192 9.645 1.00 88.81 245 ALA A N 1
ATOM 1806 C CA . ALA A 1 245 ? -13.295 -5.851 8.247 1.00 88.81 245 ALA A CA 1
ATOM 1807 C C . ALA A 1 245 ? -12.243 -4.889 7.660 1.00 88.81 245 ALA A C 1
ATOM 1809 O O . ALA A 1 245 ? -11.869 -5.001 6.490 1.00 88.81 245 ALA A O 1
ATOM 1810 N N . LEU A 1 246 ? -11.722 -3.967 8.473 1.00 89.50 246 LEU A N 1
ATOM 1811 C CA . LEU A 1 246 ? -10.644 -3.065 8.073 1.00 89.50 246 LEU A CA 1
ATOM 1812 C C . LEU A 1 246 ? -9.337 -3.792 7.741 1.00 89.50 246 LEU A C 1
ATOM 1814 O O . LEU A 1 246 ? -8.646 -3.368 6.818 1.00 89.50 246 LEU A O 1
ATOM 1818 N N . SER A 1 247 ? -9.002 -4.877 8.443 1.00 86.69 247 SER A N 1
ATOM 1819 C CA . SER A 1 247 ? -7.727 -5.587 8.277 1.00 86.69 247 SER A CA 1
ATOM 1820 C C . SER A 1 247 ? -7.827 -6.932 7.550 1.00 86.69 247 SER A C 1
ATOM 1822 O O . SER A 1 247 ? -6.800 -7.468 7.142 1.00 86.69 247 SER A O 1
ATOM 1824 N N . ALA A 1 248 ? -9.028 -7.471 7.326 1.00 87.44 248 ALA A N 1
ATOM 1825 C CA . ALA A 1 248 ? -9.238 -8.839 6.841 1.00 87.44 248 ALA A CA 1
ATOM 1826 C C . ALA A 1 248 ? -8.573 -9.141 5.489 1.00 87.44 248 ALA A C 1
ATOM 1828 O O . ALA A 1 248 ? -8.096 -10.252 5.273 1.00 87.44 248 ALA A O 1
ATOM 1829 N N . GLN A 1 249 ? -8.531 -8.167 4.576 1.00 88.75 249 GLN A N 1
ATOM 1830 C CA . GLN A 1 249 ? -7.948 -8.339 3.239 1.00 88.75 249 GLN A CA 1
ATOM 1831 C C . GLN A 1 249 ? -6.617 -7.597 3.056 1.00 88.75 249 GLN A C 1
ATOM 1833 O O . GLN A 1 249 ? -6.215 -7.321 1.921 1.00 88.75 249 GLN A O 1
ATOM 1838 N N . ARG A 1 250 ? -5.921 -7.264 4.151 1.00 88.81 250 ARG A N 1
ATOM 1839 C CA . ARG A 1 250 ? -4.589 -6.652 4.074 1.00 88.81 250 ARG A CA 1
ATOM 1840 C C . ARG A 1 250 ? -3.594 -7.575 3.366 1.00 88.81 250 ARG A C 1
ATOM 1842 O O . ARG A 1 250 ? -3.746 -8.799 3.352 1.00 88.81 250 ARG A O 1
ATOM 1849 N N . LEU A 1 251 ? -2.547 -6.983 2.799 1.00 90.62 251 LEU A N 1
ATOM 1850 C CA . LEU A 1 251 ? -1.408 -7.749 2.295 1.00 90.62 251 LEU A CA 1
ATOM 1851 C C . LEU A 1 251 ? -0.761 -8.515 3.452 1.00 90.62 251 LEU A C 1
ATOM 1853 O O . LEU A 1 251 ? -0.601 -7.962 4.544 1.00 90.62 251 LEU A O 1
ATOM 1857 N N . SER A 1 252 ? -0.365 -9.764 3.214 1.00 91.56 252 SER A N 1
ATOM 1858 C CA . SER A 1 252 ? 0.511 -10.474 4.152 1.00 91.56 252 SER A CA 1
ATOM 1859 C C . SER A 1 252 ? 1.879 -9.790 4.222 1.00 91.56 252 SER A C 1
ATOM 1861 O O . SER A 1 252 ? 2.258 -9.060 3.307 1.00 91.56 252 SER A O 1
ATOM 1863 N N . ASP A 1 253 ? 2.663 -10.039 5.272 1.00 89.88 253 ASP A N 1
ATOM 1864 C CA . ASP A 1 253 ? 4.008 -9.453 5.372 1.00 89.88 253 ASP A CA 1
ATOM 1865 C C . ASP A 1 253 ? 4.927 -9.879 4.235 1.00 89.88 253 ASP A C 1
ATOM 1867 O O . ASP A 1 253 ? 5.720 -9.075 3.751 1.00 89.88 253 ASP A O 1
ATOM 1871 N N . ALA A 1 254 ? 4.804 -11.129 3.785 1.00 90.56 254 ALA A N 1
ATOM 1872 C CA . ALA A 1 254 ? 5.553 -11.616 2.638 1.00 90.56 254 ALA A CA 1
ATOM 1873 C C . ALA A 1 254 ? 5.213 -10.805 1.383 1.00 90.56 254 ALA A C 1
ATOM 1875 O O . ALA A 1 254 ? 6.118 -10.364 0.688 1.00 90.56 254 ALA A O 1
ATOM 1876 N N . GLU A 1 255 ? 3.928 -10.562 1.122 1.00 91.31 255 GLU A N 1
ATOM 1877 C CA . GLU A 1 255 ? 3.473 -9.797 -0.041 1.00 91.31 255 GLU A CA 1
ATOM 1878 C C . GLU A 1 255 ? 3.821 -8.320 0.072 1.00 91.31 255 GLU A C 1
ATOM 1880 O O . GLU A 1 255 ? 4.335 -7.746 -0.881 1.00 91.31 255 GLU A O 1
ATOM 1885 N N . PHE A 1 256 ? 3.614 -7.716 1.241 1.00 90.44 256 PHE A N 1
ATOM 1886 C CA . PHE A 1 256 ? 3.972 -6.327 1.494 1.00 90.44 256 PHE A CA 1
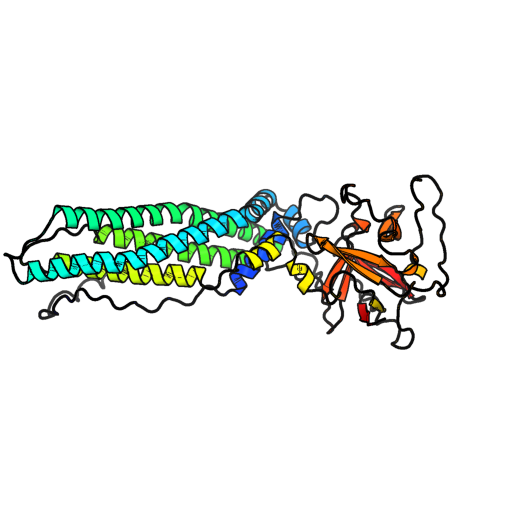ATOM 1887 C C . PHE A 1 256 ? 5.461 -6.068 1.252 1.00 90.44 256 PHE A C 1
ATOM 1889 O O . PHE A 1 256 ? 5.804 -5.105 0.568 1.00 90.44 256 PHE A O 1
ATOM 1896 N N . ARG A 1 257 ? 6.346 -6.963 1.719 1.00 88.31 257 ARG A N 1
ATOM 1897 C CA . ARG A 1 257 ? 7.790 -6.862 1.450 1.00 88.31 257 ARG A CA 1
ATOM 1898 C C . ARG A 1 257 ? 8.110 -6.858 -0.041 1.00 88.31 257 ARG A C 1
ATOM 1900 O O . ARG A 1 257 ? 9.081 -6.224 -0.445 1.00 88.31 257 ARG A O 1
ATOM 1907 N N . ARG A 1 258 ? 7.306 -7.521 -0.881 1.00 88.00 258 ARG A N 1
ATOM 1908 C CA . ARG A 1 258 ? 7.490 -7.466 -2.342 1.00 88.00 258 ARG A CA 1
ATOM 1909 C C . ARG A 1 258 ? 7.235 -6.069 -2.891 1.00 88.00 258 ARG A C 1
ATOM 1911 O O . ARG A 1 258 ? 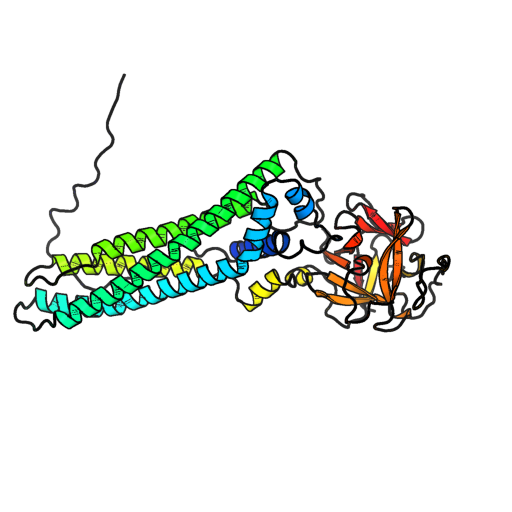7.925 -5.658 -3.816 1.00 88.00 258 ARG A O 1
ATOM 1918 N N . TYR A 1 259 ? 6.268 -5.342 -2.335 1.00 85.69 259 TYR A N 1
ATOM 1919 C CA . TYR A 1 259 ? 6.021 -3.945 -2.693 1.00 85.69 259 TYR A CA 1
ATOM 1920 C C . TYR A 1 259 ? 7.108 -3.031 -2.137 1.00 85.69 259 TYR A C 1
ATOM 1922 O O . TYR A 1 259 ? 7.661 -2.237 -2.885 1.00 85.69 259 TYR A O 1
ATOM 1930 N N . GLU A 1 260 ? 7.498 -3.215 -0.876 1.00 80.19 260 GLU A N 1
ATOM 1931 C CA . GLU A 1 260 ? 8.561 -2.442 -0.219 1.00 80.19 260 GLU A CA 1
ATOM 1932 C C . GLU A 1 260 ? 9.915 -2.542 -0.949 1.00 80.19 260 GLU A C 1
ATOM 1934 O O . GLU A 1 260 ? 10.639 -1.559 -1.084 1.00 80.19 260 GLU A O 1
ATOM 1939 N N . THR A 1 261 ? 10.250 -3.720 -1.476 1.00 79.00 261 THR A N 1
ATOM 1940 C CA . THR A 1 261 ? 11.510 -3.966 -2.203 1.00 79.00 261 THR A CA 1
ATOM 1941 C C . THR A 1 261 ? 11.420 -3.727 -3.710 1.00 79.00 261 THR A C 1
ATOM 1943 O O . THR A 1 261 ? 12.450 -3.739 -4.385 1.00 79.00 261 THR A O 1
ATOM 1946 N N . GLY A 1 262 ? 10.217 -3.516 -4.254 1.00 79.44 262 GLY A N 1
ATOM 1947 C CA . GLY A 1 262 ? 9.971 -3.407 -5.694 1.00 79.44 262 GLY A CA 1
ATOM 1948 C C . GLY A 1 262 ? 9.948 -4.740 -6.448 1.00 79.44 262 GLY A C 1
ATOM 1949 O O . GLY A 1 262 ? 9.855 -4.743 -7.673 1.00 79.44 262 GLY A O 1
ATOM 1950 N N . ASP A 1 263 ? 10.007 -5.877 -5.753 1.00 80.88 263 ASP A N 1
ATOM 1951 C CA . ASP A 1 263 ? 9.978 -7.213 -6.357 1.00 80.88 263 ASP A CA 1
ATOM 1952 C C . ASP A 1 263 ? 8.677 -7.515 -7.117 1.00 80.88 263 ASP A C 1
ATOM 1954 O O . ASP A 1 263 ? 8.675 -8.345 -8.028 1.00 80.88 263 ASP A O 1
ATOM 1958 N N . TYR A 1 264 ? 7.566 -6.856 -6.772 1.00 82.06 264 TYR A N 1
ATOM 1959 C CA . TYR A 1 264 ? 6.298 -6.989 -7.505 1.00 82.06 264 TYR A CA 1
ATOM 1960 C C . TYR A 1 264 ? 6.413 -6.545 -8.974 1.00 82.06 264 TYR A C 1
ATOM 1962 O O . TYR A 1 264 ? 5.696 -7.056 -9.831 1.00 82.06 264 TYR A O 1
ATOM 1970 N N . LEU A 1 265 ? 7.346 -5.641 -9.296 1.00 79.06 265 LEU A N 1
ATOM 1971 C CA . LEU A 1 265 ? 7.568 -5.181 -10.669 1.00 79.06 265 LEU A CA 1
ATOM 1972 C C . LEU A 1 265 ? 8.086 -6.297 -11.582 1.00 79.06 265 LEU A C 1
ATOM 1974 O O . LEU A 1 265 ? 7.882 -6.241 -12.794 1.00 79.06 265 LEU A O 1
ATOM 1978 N N . TYR A 1 266 ? 8.711 -7.335 -11.023 1.00 80.31 266 TYR A N 1
ATOM 1979 C CA . TYR A 1 266 ? 9.138 -8.490 -11.808 1.00 80.31 266 TYR A CA 1
ATOM 1980 C C . TYR A 1 266 ? 7.968 -9.343 -12.299 1.00 80.31 266 TYR A C 1
ATOM 1982 O O . TYR A 1 266 ? 8.116 -10.007 -13.321 1.00 80.31 266 TYR A O 1
ATOM 1990 N N . ASP A 1 267 ? 6.811 -9.303 -11.628 1.00 79.12 267 ASP A N 1
ATOM 1991 C CA . ASP A 1 267 ? 5.618 -10.051 -12.053 1.00 79.12 267 ASP A CA 1
ATOM 1992 C C . ASP A 1 267 ? 5.027 -9.496 -13.350 1.00 79.12 267 ASP A C 1
ATOM 1994 O O . ASP A 1 267 ? 4.341 -10.203 -14.083 1.00 79.12 267 ASP A O 1
ATOM 1998 N N . GLN A 1 268 ? 5.306 -8.226 -13.650 1.00 73.81 268 GLN A N 1
ATOM 1999 C CA . GLN A 1 268 ? 4.807 -7.549 -14.843 1.00 73.81 268 GLN A CA 1
ATOM 2000 C C . GLN A 1 268 ? 5.612 -7.908 -16.101 1.00 73.81 268 GLN A C 1
ATOM 2002 O O . GLN A 1 268 ? 5.240 -7.506 -17.204 1.00 73.81 268 GLN A O 1
ATOM 2007 N N . CYS A 1 269 ? 6.717 -8.646 -15.957 1.00 74.38 269 CYS A N 1
ATOM 2008 C CA . CYS A 1 269 ? 7.619 -8.941 -17.055 1.00 74.38 269 CYS A CA 1
ATOM 2009 C C . CYS A 1 269 ? 7.605 -10.426 -17.454 1.00 74.38 269 CYS A C 1
ATOM 2011 O O . CYS A 1 269 ? 7.795 -11.288 -16.597 1.00 74.38 269 CYS A O 1
ATOM 2013 N N . PRO A 1 270 ? 7.502 -10.752 -18.757 1.00 70.62 270 PRO A N 1
ATOM 2014 C CA . PRO A 1 270 ? 7.603 -12.130 -19.242 1.00 70.62 270 PRO A CA 1
ATOM 2015 C C . PRO A 1 270 ? 9.043 -12.681 -19.252 1.00 70.62 270 PRO A C 1
ATOM 2017 O O . PRO A 1 270 ? 9.259 -13.802 -19.710 1.00 70.62 270 PRO A O 1
ATOM 2020 N N . MET A 1 271 ? 10.041 -11.920 -18.781 1.00 71.50 271 MET A N 1
ATOM 2021 C CA . MET A 1 271 ? 11.414 -12.406 -18.614 1.00 71.50 271 MET A CA 1
ATOM 2022 C C . MET A 1 271 ? 11.417 -13.509 -17.560 1.00 71.50 271 MET A C 1
ATOM 2024 O O . MET A 1 271 ? 11.214 -13.267 -16.369 1.00 71.50 271 MET A O 1
ATOM 2028 N N . LEU A 1 272 ? 11.588 -14.742 -18.037 1.00 62.12 272 LEU A N 1
ATOM 2029 C CA . LEU A 1 272 ? 11.590 -15.940 -17.212 1.00 62.12 272 LEU A CA 1
ATOM 2030 C C . LEU A 1 272 ? 12.659 -15.854 -16.113 1.00 62.12 272 LEU A C 1
ATOM 2032 O O . LEU A 1 272 ? 13.631 -15.105 -16.208 1.00 62.12 272 LEU A O 1
ATOM 2036 N N . LYS A 1 273 ? 12.423 -16.635 -15.054 1.00 58.31 273 LYS A N 1
ATOM 2037 C CA . LYS A 1 273 ? 13.201 -16.714 -13.808 1.00 58.31 273 LYS A CA 1
ATOM 2038 C C . LYS A 1 273 ? 14.718 -16.655 -14.036 1.00 58.31 273 LYS A C 1
ATOM 2040 O O . LYS A 1 273 ? 15.232 -17.162 -15.034 1.00 58.31 273 LYS A O 1
ATOM 2045 N N . ASP A 1 274 ? 15.426 -16.117 -13.040 1.00 61.12 274 ASP A N 1
ATOM 2046 C CA . ASP A 1 274 ? 16.886 -16.031 -13.018 1.00 61.12 274 ASP A CA 1
ATOM 2047 C C . ASP A 1 274 ? 17.531 -17.335 -13.528 1.00 61.12 274 ASP A C 1
ATOM 2049 O O . ASP A 1 274 ? 17.185 -18.422 -13.059 1.00 61.12 274 ASP A O 1
ATOM 2053 N N . ARG A 1 275 ? 18.527 -17.210 -14.423 1.00 61.41 275 ARG A N 1
ATOM 2054 C CA . ARG A 1 275 ? 19.413 -18.279 -14.956 1.00 61.41 275 ARG A CA 1
ATOM 2055 C C . ARG A 1 275 ? 19.015 -18.954 -16.274 1.00 61.41 275 ARG A C 1
ATOM 2057 O O . ARG A 1 275 ? 19.823 -19.742 -16.765 1.00 61.41 275 ARG A O 1
ATOM 2064 N N . GLN A 1 276 ? 17.880 -18.630 -16.890 1.00 78.44 276 GLN A N 1
ATOM 2065 C CA . GLN A 1 276 ? 17.572 -19.124 -18.241 1.00 78.44 276 GLN A CA 1
ATOM 2066 C C . GLN A 1 276 ? 18.168 -18.218 -19.328 1.00 78.44 276 GLN A C 1
ATOM 2068 O O . GLN A 1 276 ? 18.122 -16.992 -19.229 1.00 78.44 276 GLN A O 1
ATOM 2073 N N . TRP A 1 277 ? 18.759 -18.840 -20.351 1.00 82.38 277 TRP A N 1
ATOM 2074 C CA . TRP A 1 277 ? 19.139 -18.166 -21.589 1.00 82.38 277 TRP A CA 1
ATOM 2075 C C . TRP A 1 277 ? 17.939 -18.181 -22.530 1.00 82.38 277 TRP A C 1
ATOM 2077 O O . TRP A 1 277 ? 17.323 -19.224 -22.719 1.00 82.38 277 TRP A O 1
ATOM 2087 N N . VAL A 1 278 ? 17.605 -17.029 -23.098 1.00 82.12 278 VAL A N 1
ATOM 2088 C CA . VAL A 1 278 ? 16.430 -16.834 -23.948 1.00 82.12 278 VAL A CA 1
ATOM 2089 C C . VAL A 1 278 ? 16.791 -16.030 -25.188 1.00 82.12 278 VAL A C 1
ATOM 2091 O O . VAL A 1 278 ? 17.745 -15.254 -25.180 1.00 82.12 278 VAL A O 1
ATOM 2094 N N . GLY A 1 279 ? 16.021 -16.184 -26.259 1.00 80.56 279 GLY A N 1
ATOM 2095 C CA . GLY A 1 279 ? 16.087 -15.273 -27.394 1.00 80.56 279 GLY A CA 1
ATOM 2096 C C . GLY A 1 279 ? 15.221 -14.036 -27.169 1.00 80.56 279 GLY A C 1
ATOM 2097 O O . GLY A 1 279 ? 14.175 -14.105 -26.521 1.00 80.56 279 GLY A O 1
ATOM 2098 N N . LEU A 1 280 ? 15.642 -12.912 -27.749 1.00 79.75 280 LEU A N 1
ATOM 2099 C CA . LEU A 1 280 ? 14.820 -11.710 -27.873 1.00 79.75 280 LEU A CA 1
ATOM 2100 C C . LEU A 1 280 ? 14.391 -11.536 -29.327 1.00 79.75 280 LEU A C 1
ATOM 2102 O O . LEU A 1 280 ? 15.225 -11.453 -30.233 1.00 79.75 280 LEU A O 1
ATOM 2106 N N . GLN A 1 281 ? 13.082 -11.470 -29.541 1.00 78.06 281 GLN A N 1
ATOM 2107 C CA . GLN A 1 281 ? 12.482 -11.221 -30.843 1.00 78.06 281 GLN A CA 1
ATOM 2108 C C . GLN A 1 281 ? 11.881 -9.818 -30.874 1.00 78.06 281 GLN A C 1
ATOM 2110 O O . GLN A 1 281 ? 11.149 -9.435 -29.963 1.00 78.06 281 GLN A O 1
ATOM 2115 N N . ASN A 1 282 ? 12.177 -9.074 -31.938 1.00 77.81 282 ASN A N 1
ATOM 2116 C CA . ASN A 1 282 ? 11.546 -7.796 -32.234 1.00 77.81 282 ASN A CA 1
ATOM 2117 C C . ASN A 1 282 ? 10.454 -7.992 -33.286 1.00 77.81 282 ASN A C 1
ATOM 2119 O O . ASN A 1 282 ? 10.728 -8.576 -34.330 1.00 77.81 282 ASN A O 1
ATOM 2123 N N . LEU A 1 283 ? 9.240 -7.502 -33.037 1.00 69.12 283 LEU A N 1
ATOM 2124 C CA . LEU A 1 283 ? 8.102 -7.753 -33.929 1.00 69.12 283 LEU A CA 1
ATOM 2125 C C . LEU A 1 283 ? 8.184 -7.056 -35.295 1.00 69.12 283 LEU A C 1
ATOM 2127 O O . LEU A 1 283 ? 7.552 -7.520 -36.243 1.00 69.12 283 LEU A O 1
ATOM 2131 N N . TYR A 1 284 ? 8.929 -5.954 -35.421 1.00 68.00 284 TYR A N 1
ATOM 2132 C CA . TYR A 1 284 ? 9.049 -5.251 -36.702 1.00 68.00 284 TYR A CA 1
ATOM 2133 C C . TYR A 1 284 ? 9.846 -6.063 -37.734 1.00 68.00 284 TYR A C 1
ATOM 2135 O O . TYR A 1 284 ? 9.586 -5.999 -38.936 1.00 68.00 284 TYR A O 1
ATOM 2143 N N . TRP A 1 285 ? 10.780 -6.890 -37.267 1.00 60.47 285 TRP A N 1
ATOM 2144 C CA . TRP A 1 285 ? 11.515 -7.820 -38.109 1.00 60.47 285 TRP A CA 1
ATOM 2145 C C . TRP A 1 285 ? 10.788 -9.168 -38.113 1.00 60.47 285 TRP A C 1
ATOM 2147 O O . TRP A 1 285 ? 10.722 -9.847 -37.096 1.00 60.47 285 TRP A O 1
ATOM 2157 N N . SER A 1 286 ? 10.219 -9.542 -39.268 1.00 48.97 286 SER A N 1
ATOM 2158 C CA . SER A 1 286 ? 9.368 -10.732 -39.461 1.00 48.97 286 SER A CA 1
ATOM 2159 C C . SER A 1 286 ? 9.849 -11.992 -38.721 1.00 48.97 286 SER A C 1
ATOM 2161 O O . SER A 1 286 ? 11.057 -12.233 -38.645 1.00 48.97 286 SER A O 1
ATOM 2163 N N . GLU A 1 287 ? 8.907 -12.874 -38.356 1.00 48.69 287 GLU A N 1
ATOM 2164 C CA . GLU A 1 287 ? 9.093 -14.228 -37.782 1.00 48.69 287 GLU A CA 1
ATOM 2165 C C . GLU A 1 287 ? 10.101 -15.140 -38.524 1.00 48.69 287 GLU A C 1
ATOM 2167 O O . GLU A 1 287 ? 10.382 -16.254 -38.103 1.00 48.69 287 GLU A O 1
ATOM 2172 N N . ARG A 1 288 ? 10.669 -14.706 -39.654 1.00 45.56 288 ARG A N 1
ATOM 2173 C CA . ARG A 1 288 ? 11.715 -15.426 -40.391 1.00 45.56 288 ARG A CA 1
ATOM 2174 C C . ARG A 1 288 ? 13.143 -15.099 -39.926 1.00 45.56 288 ARG A C 1
ATOM 2176 O O . ARG A 1 288 ? 14.053 -15.854 -40.251 1.00 45.56 288 ARG A O 1
ATOM 2183 N N . ARG A 1 289 ? 13.373 -14.016 -39.166 1.00 52.31 289 ARG A N 1
ATOM 2184 C CA . ARG A 1 289 ? 14.687 -13.650 -38.582 1.00 52.31 289 ARG A CA 1
ATOM 2185 C C . ARG A 1 289 ? 14.625 -13.765 -37.058 1.00 52.31 289 ARG A C 1
ATOM 2187 O O . ARG A 1 289 ? 14.563 -12.782 -36.333 1.00 52.31 289 ARG A O 1
ATOM 2194 N N . ASN A 1 290 ? 14.583 -15.010 -36.594 1.00 50.25 290 ASN A N 1
ATOM 2195 C CA . ASN A 1 290 ? 14.075 -15.431 -35.286 1.00 50.25 290 ASN A CA 1
ATOM 2196 C C . ASN A 1 290 ? 14.833 -14.981 -34.028 1.00 50.25 290 ASN A C 1
ATOM 2198 O O . ASN A 1 290 ? 14.547 -15.500 -32.964 1.00 50.25 290 ASN A O 1
ATOM 2202 N N . ALA A 1 291 ? 15.817 -14.093 -34.073 1.00 53.94 291 ALA A N 1
ATOM 2203 C CA . ALA A 1 291 ? 16.343 -13.432 -32.875 1.00 53.94 291 ALA A CA 1
ATOM 2204 C C . ALA A 1 291 ? 17.177 -12.236 -33.307 1.00 53.94 291 ALA A C 1
ATOM 2206 O O . ALA A 1 291 ? 17.974 -12.335 -34.243 1.00 53.94 291 ALA A O 1
ATOM 2207 N N . VAL A 1 292 ? 17.004 -11.110 -32.621 1.00 56.75 292 VAL A N 1
ATOM 2208 C CA . VAL A 1 292 ? 17.823 -9.930 -32.879 1.00 56.75 292 VAL A CA 1
ATOM 2209 C C . VAL A 1 292 ? 19.142 -10.094 -32.136 1.00 56.75 292 VAL A C 1
ATOM 2211 O O . VAL A 1 292 ? 19.183 -10.182 -30.907 1.00 56.75 292 VAL A O 1
ATOM 2214 N N . SER A 1 293 ? 20.243 -10.102 -32.883 1.00 59.78 293 SER A N 1
ATOM 2215 C CA . SER A 1 293 ? 21.569 -9.904 -32.307 1.00 59.78 293 SER A CA 1
ATOM 2216 C C . SER A 1 293 ? 21.715 -8.421 -31.971 1.00 59.78 293 SER A C 1
ATOM 2218 O O . SER A 1 293 ? 22.176 -7.648 -32.812 1.00 59.78 293 SER A O 1
ATOM 2220 N N . LEU A 1 294 ? 21.347 -8.010 -30.746 1.00 60.53 294 LEU A N 1
ATOM 2221 C CA . LEU A 1 294 ? 21.542 -6.620 -30.284 1.00 60.53 294 LEU A CA 1
ATOM 2222 C C . LEU A 1 294 ? 23.011 -6.171 -30.444 1.00 60.53 294 LEU A C 1
ATOM 2224 O O . LEU A 1 294 ? 23.275 -4.984 -30.605 1.00 60.53 294 LEU A O 1
ATOM 2228 N N . LEU A 1 295 ? 23.953 -7.126 -30.499 1.00 58.28 295 LEU A N 1
ATOM 2229 C CA . LEU A 1 295 ? 25.381 -6.893 -30.735 1.00 58.28 295 LEU A CA 1
ATOM 2230 C C . LEU A 1 295 ? 25.708 -6.208 -32.068 1.00 58.28 295 LEU A C 1
ATOM 2232 O O . LEU A 1 295 ? 26.740 -5.556 -32.172 1.00 58.28 295 LEU A O 1
ATOM 2236 N N . GLN A 1 296 ? 24.850 -6.332 -33.089 1.00 54.03 296 GLN A N 1
ATOM 2237 C CA . GLN A 1 296 ? 25.078 -5.674 -34.383 1.00 54.03 296 GLN A CA 1
ATOM 2238 C C . GLN A 1 296 ? 24.939 -4.147 -34.297 1.00 54.03 296 GLN A C 1
ATOM 2240 O O . GLN A 1 296 ? 25.397 -3.443 -35.192 1.00 54.03 296 GLN A O 1
ATOM 2245 N N . GLY A 1 297 ? 24.317 -3.642 -33.224 1.00 49.62 297 GLY A N 1
ATOM 2246 C CA . GLY A 1 297 ? 24.145 -2.217 -32.955 1.00 49.62 297 GLY A CA 1
ATOM 2247 C C . GLY A 1 297 ? 24.887 -1.676 -31.738 1.00 49.62 297 GLY A C 1
ATOM 2248 O O . GLY A 1 297 ? 24.947 -0.459 -31.571 1.00 49.62 297 GLY A O 1
ATOM 2249 N N . THR A 1 298 ? 25.461 -2.537 -30.889 1.00 54.28 298 THR A N 1
ATOM 2250 C CA . THR A 1 298 ? 26.253 -2.086 -29.738 1.00 54.28 298 THR A CA 1
ATOM 2251 C C . THR A 1 298 ? 27.607 -1.592 -30.228 1.00 54.28 298 THR A C 1
ATOM 2253 O O . THR A 1 298 ? 28.481 -2.383 -30.573 1.00 54.28 298 THR A O 1
ATOM 2256 N N . GLY A 1 299 ? 27.761 -0.273 -30.304 1.00 47.59 299 GLY A N 1
ATOM 2257 C CA . GLY A 1 299 ? 28.902 0.357 -30.959 1.00 47.59 299 GLY A CA 1
ATOM 2258 C C . GLY A 1 299 ? 30.205 0.303 -30.169 1.00 47.59 299 GLY A C 1
ATOM 2259 O O . GLY A 1 299 ? 31.229 0.643 -30.739 1.00 47.59 299 GLY A O 1
ATOM 2260 N N . LEU A 1 300 ? 30.201 -0.078 -28.889 1.00 52.28 300 LEU A N 1
ATOM 2261 C CA . LEU A 1 300 ? 31.381 0.007 -28.027 1.00 52.28 300 LEU A CA 1
ATOM 2262 C C . LEU A 1 300 ? 31.443 -1.238 -27.123 1.00 52.28 300 LEU A C 1
ATOM 2264 O O . LEU A 1 300 ? 30.448 -1.634 -26.517 1.00 52.28 300 LEU A O 1
ATOM 2268 N N . VAL A 1 301 ? 32.609 -1.879 -27.051 1.00 51.75 301 VAL A N 1
ATOM 2269 C CA . VAL A 1 301 ? 32.920 -2.935 -26.075 1.00 51.75 301 VAL A CA 1
ATOM 2270 C C . VAL A 1 301 ? 34.073 -2.406 -25.234 1.00 51.75 301 VAL A C 1
ATOM 2272 O O . VAL A 1 301 ? 35.163 -2.197 -25.763 1.00 51.75 301 VAL A O 1
ATOM 2275 N N . SER A 1 302 ? 33.841 -2.151 -23.946 1.00 49.28 302 SER A N 1
ATOM 2276 C CA . SER A 1 302 ? 34.884 -1.632 -23.050 1.00 49.28 302 SER A CA 1
ATOM 2277 C C . SER A 1 302 ? 35.728 -2.784 -22.476 1.00 49.28 302 SER A C 1
ATOM 2279 O O . SER A 1 302 ? 35.164 -3.624 -21.768 1.00 49.28 302 SER A O 1
ATOM 2281 N N . PRO A 1 303 ? 37.053 -2.854 -22.731 1.00 41.47 303 PRO A N 1
ATOM 2282 C CA . PRO A 1 303 ? 37.935 -3.833 -22.092 1.00 41.47 303 PRO A CA 1
ATOM 2283 C C . PRO A 1 303 ? 38.140 -3.527 -20.595 1.00 41.47 303 PRO A C 1
ATOM 2285 O O . PRO A 1 303 ? 37.849 -2.414 -20.145 1.00 41.47 303 PRO A O 1
ATOM 2288 N N . PRO A 1 304 ? 38.700 -4.468 -19.812 1.00 37.94 304 PRO A N 1
ATOM 2289 C CA . PRO A 1 304 ? 39.028 -4.225 -18.413 1.00 37.94 304 PRO A CA 1
ATOM 2290 C C . PRO A 1 304 ? 40.003 -3.049 -18.236 1.00 37.94 304 PRO A C 1
ATOM 2292 O O . PRO A 1 304 ? 41.124 -3.083 -18.737 1.00 37.94 304 PRO A O 1
ATOM 2295 N N . GLY A 1 305 ? 39.589 -2.030 -17.476 1.00 37.91 305 GLY A N 1
ATOM 2296 C CA . GLY A 1 305 ? 40.505 -1.124 -16.771 1.00 37.91 305 GLY A CA 1
ATOM 2297 C C . GLY A 1 305 ? 41.028 0.131 -17.482 1.00 37.91 305 GLY A C 1
ATOM 2298 O O . GLY A 1 305 ? 41.956 0.734 -16.954 1.00 37.91 305 GLY A O 1
ATOM 2299 N N . LEU A 1 306 ? 40.490 0.575 -18.624 1.00 35.59 306 LEU A N 1
ATOM 2300 C CA . LEU A 1 306 ? 41.084 1.711 -19.355 1.00 35.59 306 LEU A CA 1
ATOM 2301 C C . LEU A 1 306 ? 40.046 2.736 -19.834 1.00 35.59 306 LEU A C 1
ATOM 2303 O O . LEU A 1 306 ? 39.668 2.774 -21.003 1.00 35.59 306 LEU A O 1
ATOM 2307 N N . PHE A 1 307 ? 39.645 3.647 -18.944 1.00 35.44 307 PHE A N 1
ATOM 2308 C CA . PHE A 1 307 ? 39.232 4.981 -19.384 1.00 35.44 307 PHE A CA 1
ATOM 2309 C C . PHE A 1 307 ? 40.464 5.642 -20.024 1.00 35.44 307 PHE A C 1
ATOM 2311 O O . PHE A 1 307 ? 41.321 6.095 -19.275 1.00 35.44 307 PHE A O 1
ATOM 2318 N N . ASN A 1 308 ? 40.610 5.572 -21.361 1.00 33.06 308 ASN A N 1
ATOM 2319 C CA . ASN A 1 308 ? 41.375 6.496 -22.239 1.00 33.06 308 ASN A CA 1
ATOM 2320 C C . ASN A 1 308 ? 41.697 5.948 -23.653 1.00 33.06 308 ASN A C 1
ATOM 2322 O O . ASN A 1 308 ? 42.574 6.489 -24.325 1.00 33.06 308 ASN A O 1
ATOM 2326 N N . VAL A 1 309 ? 41.009 4.920 -24.165 1.00 32.75 309 VAL A N 1
ATOM 2327 C CA . VAL A 1 309 ? 41.178 4.496 -25.572 1.00 32.75 309 VAL A CA 1
ATOM 2328 C C . VAL A 1 309 ? 39.934 4.865 -26.375 1.00 32.75 309 VAL A C 1
ATOM 2330 O O . VAL A 1 309 ? 38.816 4.648 -25.910 1.00 32.75 309 VAL A O 1
ATOM 2333 N N . ALA A 1 310 ? 40.128 5.443 -27.568 1.00 33.22 310 ALA A N 1
ATOM 2334 C CA . ALA A 1 310 ? 39.047 5.723 -28.510 1.00 33.22 310 ALA A CA 1
ATOM 2335 C C . ALA A 1 310 ? 38.216 4.445 -28.716 1.00 33.22 310 ALA A C 1
ATOM 2337 O O . ALA A 1 310 ? 38.792 3.382 -28.971 1.00 33.22 310 ALA A O 1
ATOM 2338 N N . PRO A 1 311 ? 36.889 4.505 -28.544 1.00 38.00 311 PRO A N 1
ATOM 2339 C CA . PRO A 1 311 ? 36.103 3.295 -28.453 1.00 38.00 311 PRO A CA 1
ATOM 2340 C C . PRO A 1 311 ? 36.011 2.643 -29.839 1.00 38.00 311 PRO A C 1
ATOM 2342 O O . PRO A 1 311 ? 35.647 3.280 -30.828 1.00 38.00 311 PRO A O 1
ATOM 2345 N N . PHE A 1 312 ? 36.408 1.375 -29.926 1.00 36.53 312 PHE A N 1
ATOM 2346 C CA . PHE A 1 312 ? 36.365 0.625 -31.176 1.00 36.53 312 PHE A CA 1
ATOM 2347 C C . PHE A 1 312 ? 34.923 0.208 -31.475 1.00 36.53 312 PHE A C 1
ATOM 2349 O O . PHE A 1 312 ? 34.331 -0.563 -30.719 1.00 36.53 312 PHE A O 1
ATOM 2356 N N . GLN A 1 313 ? 34.388 0.668 -32.610 1.00 38.84 313 GLN A N 1
ATOM 2357 C CA . GLN A 1 313 ? 33.202 0.075 -33.225 1.00 38.84 313 GLN A CA 1
ATOM 2358 C C . GLN A 1 313 ? 33.532 -1.331 -33.707 1.00 38.84 313 GLN A C 1
ATOM 2360 O O . GLN A 1 313 ? 33.968 -1.545 -34.837 1.00 38.84 313 GLN A O 1
ATOM 2365 N N . ILE A 1 314 ? 33.321 -2.312 -32.835 1.00 40.12 314 ILE A N 1
ATOM 2366 C CA . ILE A 1 314 ? 33.311 -3.705 -33.253 1.00 40.12 314 ILE A CA 1
ATOM 2367 C C . ILE A 1 314 ? 31.950 -3.936 -33.903 1.00 40.12 314 ILE A C 1
ATOM 2369 O O . ILE A 1 314 ? 30.944 -4.101 -33.221 1.00 40.12 314 ILE A O 1
ATOM 2373 N N . SER A 1 315 ? 31.914 -3.944 -35.236 1.00 41.56 315 SER A N 1
ATOM 2374 C CA . SER A 1 315 ? 30.812 -4.583 -35.956 1.00 41.56 315 SER A CA 1
ATOM 2375 C C . SER A 1 315 ? 30.876 -6.067 -35.622 1.00 41.56 315 SER A C 1
ATOM 2377 O O . SER A 1 315 ? 31.641 -6.805 -36.240 1.00 41.56 315 SER A O 1
ATOM 2379 N N . VAL A 1 316 ? 30.155 -6.493 -34.584 1.00 44.72 316 VAL A N 1
ATOM 2380 C CA . VAL A 1 316 ? 30.126 -7.896 -34.180 1.00 44.72 316 VAL A CA 1
ATOM 2381 C C . VAL A 1 316 ? 29.444 -8.668 -35.311 1.00 44.72 316 VAL A C 1
ATOM 2383 O O . VAL A 1 316 ? 28.260 -8.431 -35.573 1.00 44.72 316 VAL A O 1
ATOM 2386 N N . PRO A 1 317 ? 30.149 -9.563 -36.030 1.00 45.00 317 PRO A N 1
ATOM 2387 C CA . PRO A 1 317 ? 29.522 -10.337 -37.087 1.00 45.00 317 PRO A CA 1
ATOM 2388 C C . PRO A 1 317 ? 28.358 -11.131 -36.491 1.00 45.00 317 PRO A C 1
ATOM 2390 O O . PRO A 1 317 ? 28.484 -11.683 -35.399 1.00 45.00 317 PRO A O 1
ATOM 2393 N N . ALA A 1 318 ? 27.255 -11.261 -37.231 1.00 47.62 318 ALA A N 1
ATOM 2394 C CA . ALA A 1 318 ? 26.072 -12.054 -36.855 1.00 47.62 318 ALA A CA 1
ATOM 2395 C C . ALA A 1 318 ? 26.370 -13.514 -36.434 1.00 47.62 318 ALA A C 1
ATOM 2397 O O . ALA A 1 318 ? 25.472 -14.229 -36.007 1.00 47.62 318 ALA A O 1
ATOM 2398 N N . MET A 1 319 ? 27.610 -13.971 -36.633 1.00 48.06 319 MET A N 1
ATOM 2399 C CA . MET A 1 319 ? 28.068 -15.352 -36.543 1.00 48.06 319 MET A CA 1
ATOM 2400 C C . MET A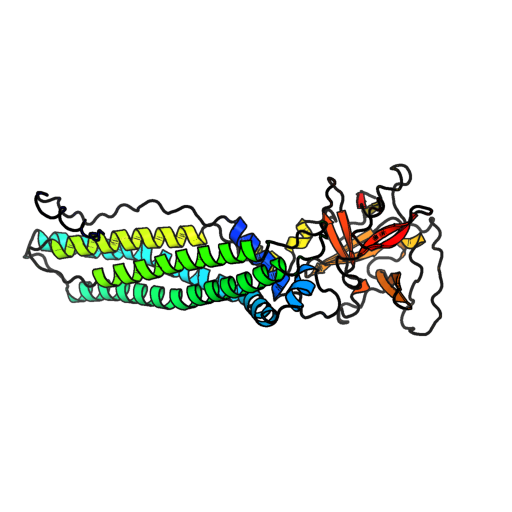 1 319 ? 28.736 -15.713 -35.207 1.00 48.06 319 MET A C 1
ATOM 2402 O O . MET A 1 319 ? 29.236 -16.828 -35.079 1.00 48.06 319 MET A O 1
ATOM 2406 N N . ILE A 1 320 ? 28.769 -14.824 -34.204 1.00 60.72 320 ILE A N 1
ATOM 2407 C CA . ILE A 1 320 ? 29.261 -15.230 -32.879 1.00 60.72 320 ILE A CA 1
ATOM 2408 C C . ILE A 1 320 ? 28.233 -16.150 -32.212 1.00 60.72 320 ILE A C 1
ATOM 2410 O O . ILE A 1 320 ? 27.087 -15.767 -31.972 1.00 60.72 320 ILE A O 1
ATOM 2414 N N . VAL A 1 321 ? 28.656 -17.376 -31.896 1.00 66.00 321 VAL A N 1
ATOM 2415 C CA . VAL A 1 321 ? 27.833 -18.376 -31.206 1.00 66.00 321 VAL A CA 1
ATOM 2416 C C . VAL A 1 321 ? 27.296 -17.794 -29.895 1.00 66.00 321 VAL A C 1
ATOM 2418 O O . VAL A 1 321 ? 28.059 -17.408 -29.013 1.00 66.00 321 VAL A O 1
ATOM 2421 N N . GLY A 1 322 ? 25.969 -17.760 -29.748 1.00 72.38 322 GLY A N 1
ATOM 2422 C CA . GLY A 1 322 ? 25.296 -17.227 -28.563 1.00 72.38 322 GLY A CA 1
ATOM 2423 C C . GLY A 1 322 ? 25.021 -15.722 -28.569 1.00 72.38 322 GLY A C 1
ATOM 2424 O O . GLY A 1 322 ? 24.479 -15.239 -27.580 1.00 72.38 322 GLY A O 1
ATOM 2425 N N . ALA A 1 323 ? 25.317 -14.999 -29.655 1.00 72.38 323 ALA A N 1
ATOM 2426 C CA . ALA A 1 323 ? 24.966 -13.582 -29.820 1.00 72.38 323 ALA A CA 1
ATOM 2427 C C . ALA A 1 323 ? 23.454 -13.298 -29.719 1.00 72.38 323 ALA A C 1
ATOM 2429 O O . ALA A 1 323 ? 23.039 -12.192 -29.374 1.00 72.38 323 ALA A O 1
ATOM 2430 N N . ASP A 1 324 ? 22.630 -14.304 -29.994 1.00 73.31 324 ASP A N 1
ATOM 2431 C CA . ASP A 1 324 ? 21.172 -14.275 -29.937 1.00 73.31 324 ASP A CA 1
ATOM 2432 C C . ASP A 1 324 ? 20.585 -14.740 -28.595 1.00 73.31 324 ASP A C 1
ATOM 2434 O O . ASP A 1 324 ? 19.370 -14.666 -28.408 1.00 73.31 324 ASP A O 1
ATOM 2438 N N . ARG A 1 325 ? 21.427 -15.200 -27.659 1.00 80.25 325 ARG A N 1
ATOM 2439 C CA . ARG A 1 325 ? 21.014 -15.709 -26.346 1.00 80.25 325 ARG A CA 1
ATOM 2440 C C . ARG A 1 325 ? 21.315 -14.697 -25.249 1.00 80.25 325 ARG A C 1
ATOM 2442 O O . ARG A 1 325 ? 22.462 -14.306 -25.029 1.00 80.25 325 ARG A O 1
ATOM 2449 N N . TRP A 1 326 ? 20.275 -14.346 -24.510 1.00 81.38 326 TRP A N 1
ATOM 2450 C CA . TRP A 1 326 ? 20.274 -13.326 -23.472 1.00 81.38 326 TRP A CA 1
ATOM 2451 C C . TRP A 1 326 ? 19.815 -13.903 -22.140 1.00 81.38 326 TRP A C 1
ATOM 2453 O O . TRP A 1 326 ? 19.010 -14.827 -22.099 1.00 81.38 326 TRP A O 1
ATOM 2463 N N . ARG A 1 327 ? 20.326 -13.364 -21.038 1.00 82.56 327 ARG A N 1
ATOM 2464 C CA . ARG A 1 327 ? 19.943 -13.748 -19.679 1.00 82.56 327 ARG A CA 1
ATOM 2465 C C . ARG A 1 327 ? 19.599 -12.508 -18.876 1.00 82.56 327 ARG A C 1
ATOM 2467 O O . ARG A 1 327 ? 20.359 -11.543 -18.888 1.00 82.56 327 ARG A O 1
ATOM 2474 N N . PHE A 1 328 ? 18.502 -12.582 -18.136 1.00 83.00 328 PHE A N 1
ATOM 2475 C CA . PHE A 1 328 ? 18.024 -11.523 -17.256 1.00 83.00 328 PHE A CA 1
ATOM 2476 C C . PHE A 1 328 ? 18.253 -11.941 -15.806 1.00 83.00 328 PHE A C 1
ATOM 2478 O O . PHE A 1 328 ? 17.889 -13.049 -15.411 1.00 83.00 328 PHE A O 1
ATOM 2485 N N . ILE A 1 329 ? 18.917 -11.087 -15.033 1.00 81.19 329 ILE A N 1
ATOM 2486 C CA . ILE A 1 329 ? 19.225 -11.331 -13.620 1.00 81.19 329 ILE A CA 1
ATOM 2487 C C . ILE A 1 329 ? 18.618 -10.203 -12.803 1.00 81.19 329 ILE A C 1
ATOM 2489 O O . ILE A 1 329 ? 18.891 -9.036 -13.077 1.00 81.19 329 ILE A O 1
ATOM 2493 N N . ARG A 1 330 ? 17.821 -10.536 -11.790 1.00 81.88 330 ARG A N 1
ATOM 2494 C CA . ARG A 1 330 ? 17.248 -9.539 -10.877 1.00 81.88 330 ARG A CA 1
ATOM 2495 C C . ARG A 1 330 ? 18.347 -8.824 -10.094 1.00 81.88 330 ARG A C 1
ATOM 2497 O O . ARG A 1 330 ? 19.177 -9.466 -9.455 1.00 81.88 330 ARG A O 1
ATOM 2504 N N . THR A 1 331 ? 18.324 -7.493 -10.102 1.00 75.00 331 THR A N 1
ATOM 2505 C CA . THR A 1 331 ? 19.256 -6.657 -9.317 1.00 75.00 331 THR A CA 1
ATOM 2506 C C . THR A 1 331 ? 18.600 -5.988 -8.106 1.00 75.00 331 THR A C 1
ATOM 2508 O O . THR A 1 331 ? 19.263 -5.262 -7.372 1.00 75.00 331 THR A O 1
ATOM 2511 N N . GLY A 1 332 ? 17.302 -6.226 -7.896 1.00 76.12 332 GLY A N 1
ATOM 2512 C CA . GLY A 1 332 ? 16.464 -5.563 -6.886 1.00 76.12 332 GLY A CA 1
ATOM 2513 C C . GLY A 1 332 ? 15.697 -4.359 -7.451 1.00 76.12 332 GLY A C 1
ATOM 2514 O O . GLY A 1 332 ? 16.033 -3.856 -8.525 1.00 76.12 332 GLY A O 1
ATOM 2515 N N . LYS A 1 333 ? 14.650 -3.911 -6.739 1.00 75.38 333 LYS A N 1
ATOM 2516 C CA . LYS A 1 333 ? 13.839 -2.722 -7.083 1.00 75.38 333 LYS A CA 1
ATOM 2517 C C . LYS A 1 333 ? 13.159 -2.759 -8.459 1.00 75.38 333 LYS A C 1
ATOM 2519 O O . LYS A 1 333 ? 12.880 -1.717 -9.040 1.00 75.38 333 LYS A O 1
ATOM 2524 N N . GLY A 1 334 ? 12.899 -3.951 -8.994 1.00 77.06 334 GLY A N 1
ATOM 2525 C CA . GLY A 1 334 ? 12.282 -4.113 -10.313 1.00 77.06 334 GLY A CA 1
ATOM 2526 C C . GLY A 1 334 ? 13.229 -3.923 -11.503 1.00 77.06 334 GLY A C 1
ATOM 2527 O O . GLY A 1 334 ? 12.750 -3.783 -12.630 1.00 77.06 334 GLY A O 1
ATOM 2528 N N . TYR A 1 335 ? 14.549 -3.925 -11.279 1.00 80.00 335 TYR A N 1
ATOM 2529 C CA . TYR A 1 335 ? 15.551 -3.812 -12.341 1.00 80.00 335 TYR A CA 1
ATOM 2530 C C . TYR A 1 335 ? 16.234 -5.148 -12.652 1.00 80.00 335 TYR A C 1
ATOM 2532 O O . TYR A 1 335 ? 16.474 -5.991 -11.783 1.00 80.00 335 TYR A O 1
ATOM 2540 N N . TRP A 1 336 ? 16.585 -5.306 -13.921 1.00 81.12 336 TRP A N 1
ATOM 2541 C CA . TRP A 1 336 ? 17.259 -6.453 -14.494 1.00 81.12 336 TRP A CA 1
ATOM 2542 C C . TRP A 1 336 ? 18.638 -6.055 -15.011 1.00 81.12 336 TRP A C 1
ATOM 2544 O O . TRP A 1 336 ? 18.799 -5.039 -15.687 1.00 81.12 336 TRP A O 1
ATOM 2554 N N . LEU A 1 337 ? 19.616 -6.915 -14.763 1.00 82.31 337 LEU A N 1
ATOM 2555 C CA . LEU A 1 337 ? 20.871 -6.956 -15.494 1.00 82.31 337 LEU A CA 1
ATOM 2556 C C . LEU A 1 337 ? 20.696 -7.875 -16.705 1.00 82.31 337 LEU A C 1
ATOM 2558 O O . LEU A 1 337 ? 20.233 -9.008 -16.555 1.00 82.31 337 LEU A O 1
ATOM 2562 N N . VAL A 1 338 ? 21.082 -7.407 -17.890 1.00 83.50 338 VAL A N 1
ATOM 2563 C CA . VAL A 1 338 ? 20.882 -8.133 -19.153 1.00 83.50 338 VAL A CA 1
ATOM 2564 C C . VAL A 1 338 ? 22.229 -8.579 -19.702 1.00 83.50 338 VAL A C 1
ATOM 2566 O O . VAL A 1 338 ? 23.052 -7.747 -20.055 1.00 83.50 338 VAL A O 1
ATOM 2569 N N . GLN A 1 339 ? 22.476 -9.883 -19.775 1.00 81.38 339 GLN A N 1
ATOM 2570 C CA . GLN A 1 339 ? 23.753 -10.457 -20.212 1.00 81.38 339 GLN A CA 1
ATOM 2571 C C . GLN A 1 339 ? 23.606 -11.232 -21.516 1.00 81.38 339 GLN A C 1
ATOM 2573 O O . GLN A 1 339 ? 22.539 -11.774 -21.790 1.00 81.38 339 GLN A O 1
ATOM 2578 N N . ASN A 1 340 ? 24.687 -11.333 -22.290 1.00 79.75 340 ASN A N 1
ATOM 2579 C CA . ASN A 1 340 ? 24.722 -12.066 -23.555 1.00 79.75 340 ASN A CA 1
ATOM 2580 C C . ASN A 1 340 ? 25.623 -13.309 -23.467 1.00 79.75 340 ASN A C 1
ATOM 2582 O O . ASN A 1 340 ? 26.698 -13.252 -22.869 1.00 79.75 340 ASN A O 1
ATOM 2586 N N . ALA A 1 341 ? 25.216 -14.423 -24.080 1.00 78.56 341 ALA A N 1
ATOM 2587 C CA . ALA A 1 341 ? 25.947 -15.687 -23.983 1.00 78.56 341 ALA A CA 1
ATOM 2588 C C . ALA A 1 341 ? 27.279 -15.689 -24.749 1.00 78.56 341 ALA A C 1
ATOM 2590 O O . ALA A 1 341 ? 28.159 -16.475 -24.401 1.00 78.56 341 ALA A O 1
ATOM 2591 N N . ALA A 1 342 ? 27.453 -14.816 -25.749 1.00 74.25 342 ALA A N 1
ATOM 2592 C CA . ALA A 1 342 ? 28.677 -14.722 -26.548 1.00 74.25 342 ALA A CA 1
ATOM 2593 C C . ALA A 1 342 ? 29.933 -14.387 -25.722 1.00 74.25 342 ALA A C 1
ATOM 2595 O O . ALA A 1 342 ? 31.043 -14.695 -26.147 1.00 74.25 342 ALA A O 1
ATOM 2596 N N . PHE A 1 343 ? 29.767 -13.780 -24.542 1.00 70.06 343 PHE A N 1
ATOM 2597 C CA . PHE A 1 343 ? 30.876 -13.330 -23.694 1.00 70.06 343 PHE A CA 1
ATOM 2598 C C . PHE A 1 343 ? 31.035 -14.163 -22.411 1.00 70.06 343 PHE A C 1
ATOM 2600 O O . PHE A 1 343 ? 31.959 -13.919 -21.639 1.00 70.06 343 PHE A O 1
ATOM 2607 N N . GLY A 1 344 ? 30.180 -15.168 -22.183 1.00 61.56 344 GLY A N 1
ATOM 2608 C CA . GLY A 1 344 ? 30.148 -15.968 -20.953 1.00 61.56 344 GLY A CA 1
ATOM 2609 C C . GLY A 1 344 ? 29.364 -15.316 -19.795 1.00 61.56 344 GLY A C 1
ATOM 2610 O O . GLY A 1 344 ? 29.054 -14.126 -19.820 1.00 61.56 344 GLY A O 1
ATOM 2611 N N . PRO A 1 345 ? 28.966 -16.087 -18.767 1.00 59.12 345 PRO A N 1
ATOM 2612 C CA . PRO A 1 345 ? 28.203 -15.564 -17.634 1.00 59.12 345 PRO A CA 1
ATOM 2613 C C . PRO A 1 345 ? 29.060 -14.660 -16.731 1.00 59.12 345 PRO A C 1
ATOM 2615 O O . PRO A 1 345 ? 30.141 -15.057 -16.315 1.00 59.12 345 PRO A O 1
ATOM 2618 N N . GLY A 1 346 ? 28.541 -13.483 -16.356 1.00 59.47 346 GLY A N 1
ATOM 2619 C CA . GLY A 1 346 ? 29.205 -12.596 -15.383 1.00 59.47 346 GLY A CA 1
ATOM 2620 C C . GLY A 1 346 ? 30.345 -11.746 -15.946 1.00 59.47 346 GLY A C 1
ATOM 2621 O O . GLY A 1 346 ? 31.082 -11.150 -15.173 1.00 59.47 346 GLY A O 1
ATOM 2622 N N . THR A 1 347 ? 30.507 -11.704 -17.269 1.00 65.12 347 THR A N 1
ATOM 2623 C CA . THR A 1 347 ? 31.595 -10.962 -17.917 1.00 65.12 347 THR A CA 1
ATOM 2624 C C . THR A 1 347 ? 31.118 -9.642 -18.497 1.00 65.12 347 THR A C 1
ATOM 2626 O O . THR A 1 347 ? 31.785 -8.644 -18.281 1.00 65.12 347 THR A O 1
ATOM 2629 N N . MET A 1 348 ? 29.971 -9.611 -19.189 1.00 72.88 348 MET A N 1
ATOM 2630 C CA . MET A 1 348 ? 29.455 -8.435 -19.901 1.00 72.88 348 MET A CA 1
ATOM 2631 C C . MET A 1 348 ? 27.930 -8.321 -19.774 1.00 72.88 348 MET A C 1
ATOM 2633 O O . MET A 1 348 ? 27.212 -9.319 -19.887 1.00 72.88 348 MET A O 1
ATOM 2637 N N . ALA A 1 349 ? 27.433 -7.101 -19.580 1.00 78.12 349 ALA A N 1
ATOM 2638 C CA . ALA A 1 349 ? 26.017 -6.757 -19.597 1.00 78.12 349 ALA A CA 1
ATOM 2639 C C . ALA A 1 349 ? 25.725 -5.616 -20.578 1.00 78.12 349 ALA A C 1
ATOM 2641 O O . ALA A 1 349 ? 26.593 -4.791 -20.869 1.00 78.12 349 ALA A O 1
ATOM 2642 N N . LEU A 1 350 ? 24.491 -5.594 -21.079 1.00 80.69 350 LEU A N 1
ATOM 2643 C CA . LEU A 1 350 ? 23.948 -4.508 -21.879 1.00 80.69 350 LEU A CA 1
ATOM 2644 C C . LEU A 1 350 ? 23.903 -3.241 -21.031 1.00 80.69 350 LEU A C 1
ATOM 2646 O O . LEU A 1 350 ? 23.298 -3.228 -19.959 1.00 80.69 350 LEU A O 1
ATOM 2650 N N . ASP A 1 351 ? 24.536 -2.192 -21.530 1.00 78.50 351 ASP A N 1
ATOM 2651 C CA . ASP A 1 351 ? 24.649 -0.896 -20.886 1.00 78.50 351 ASP A CA 1
ATOM 2652 C C . ASP A 1 351 ? 24.162 0.207 -21.829 1.00 78.50 351 ASP A C 1
ATOM 2654 O O . ASP A 1 351 ? 24.211 0.077 -23.058 1.00 78.50 351 ASP A O 1
ATOM 2658 N N . VAL A 1 352 ? 23.685 1.298 -21.239 1.00 74.81 352 VAL A N 1
ATOM 2659 C CA . VAL A 1 352 ? 23.460 2.552 -21.943 1.00 74.81 352 VAL A CA 1
ATOM 2660 C C . VAL A 1 352 ? 24.425 3.602 -21.427 1.00 74.81 352 VAL A C 1
ATOM 2662 O O . VAL A 1 352 ? 24.363 4.010 -20.268 1.00 74.81 352 VAL A O 1
ATOM 2665 N N . THR A 1 353 ? 25.227 4.121 -22.346 1.00 71.50 353 THR A N 1
ATOM 2666 C CA . THR A 1 353 ? 26.152 5.225 -22.103 1.00 71.50 353 THR A CA 1
ATOM 2667 C C . THR A 1 353 ? 25.699 6.490 -22.835 1.00 71.50 353 THR A C 1
ATOM 2669 O O . THR A 1 353 ? 24.821 6.449 -23.700 1.00 71.50 353 THR A O 1
ATOM 2672 N N . SER A 1 354 ? 26.290 7.638 -22.502 1.00 65.00 354 SER A N 1
ATOM 2673 C CA . SER A 1 354 ? 26.069 8.907 -23.204 1.00 65.00 354 SER A CA 1
ATOM 2674 C C . SER A 1 354 ? 27.384 9.441 -23.752 1.00 65.00 354 SER A C 1
ATOM 2676 O O . SER A 1 354 ? 28.317 9.703 -22.995 1.00 65.00 354 SER A O 1
ATOM 2678 N N . VAL A 1 355 ? 27.444 9.652 -25.069 1.00 63.28 355 VAL A N 1
ATOM 2679 C CA . VAL A 1 355 ? 28.576 10.311 -25.734 1.00 63.28 355 VAL A CA 1
ATOM 2680 C C . VAL A 1 355 ? 28.066 11.598 -26.369 1.00 63.28 355 VAL A C 1
ATOM 2682 O O . VAL A 1 355 ? 27.147 11.576 -27.189 1.00 63.28 355 VAL A O 1
ATOM 2685 N N . ALA A 1 356 ? 28.635 12.736 -25.962 1.00 62.91 356 ALA A N 1
ATOM 2686 C CA . ALA A 1 356 ? 28.210 14.070 -26.404 1.00 62.91 356 ALA A CA 1
ATOM 2687 C C . ALA A 1 356 ? 26.690 14.325 -26.243 1.00 62.91 356 ALA A C 1
ATOM 2689 O O . ALA A 1 356 ? 26.059 14.955 -27.090 1.00 62.91 356 ALA A O 1
ATOM 2690 N N . GLY A 1 357 ? 26.088 13.800 -25.168 1.00 62.94 357 GLY A N 1
ATOM 2691 C CA . GLY A 1 357 ? 24.664 13.973 -24.862 1.00 62.94 357 GLY A CA 1
ATOM 2692 C C . GLY A 1 357 ? 23.714 13.061 -25.645 1.00 62.94 357 GLY A C 1
ATOM 2693 O O . GLY A 1 357 ? 22.502 13.175 -25.474 1.00 62.94 357 GLY A O 1
ATOM 2694 N N . LYS A 1 358 ? 24.230 12.155 -26.487 1.00 66.81 358 LYS A N 1
ATOM 2695 C CA . LYS A 1 358 ? 23.426 11.159 -27.205 1.00 66.81 358 LYS A CA 1
ATOM 2696 C C . LYS A 1 358 ? 23.569 9.782 -26.548 1.00 66.81 358 LYS A C 1
ATOM 2698 O O . LYS A 1 358 ? 24.700 9.392 -26.254 1.00 66.81 358 LYS A O 1
ATOM 2703 N N . PRO A 1 359 ? 22.464 9.050 -26.323 1.00 69.44 359 PRO A N 1
ATOM 2704 C CA . PRO A 1 359 ? 22.522 7.708 -25.764 1.00 69.44 359 PRO A CA 1
ATOM 2705 C C . PRO A 1 359 ? 23.044 6.690 -26.781 1.00 69.44 359 PRO A C 1
ATOM 2707 O O . PRO A 1 359 ? 22.621 6.699 -27.937 1.00 69.44 359 PRO A O 1
ATOM 2710 N N . TYR A 1 360 ? 23.904 5.778 -26.332 1.00 70.25 360 TYR A N 1
ATOM 2711 C CA . TYR A 1 360 ? 24.399 4.648 -27.118 1.00 70.25 360 TYR A CA 1
ATOM 2712 C C . TYR A 1 360 ? 24.269 3.351 -26.327 1.00 70.25 360 TYR A C 1
ATOM 2714 O O . TYR A 1 360 ? 24.433 3.342 -25.108 1.00 70.25 360 TYR A O 1
ATOM 2722 N N . LEU A 1 361 ? 23.992 2.262 -27.043 1.00 74.38 361 LEU A N 1
ATOM 2723 C CA . LEU A 1 361 ? 24.024 0.913 -26.492 1.00 74.38 361 LEU A CA 1
ATOM 2724 C C . LEU A 1 361 ? 25.448 0.374 -26.552 1.00 74.38 361 LEU A C 1
ATOM 2726 O O . LEU A 1 361 ? 26.093 0.412 -27.603 1.00 74.38 361 LEU A O 1
ATOM 2730 N N . GLU A 1 362 ? 25.913 -0.170 -25.438 1.00 73.50 362 GLU A N 1
ATOM 2731 C CA . GLU A 1 362 ? 27.211 -0.823 -25.340 1.00 73.50 362 GLU A CA 1
ATOM 2732 C C . GLU A 1 362 ? 27.102 -2.142 -24.574 1.00 73.50 362 GLU A C 1
ATOM 2734 O O . GLU A 1 362 ? 26.128 -2.400 -23.864 1.00 73.50 362 GLU A O 1
ATOM 2739 N N . LEU A 1 363 ? 28.103 -3.005 -24.737 1.00 72.75 363 LEU A N 1
ATOM 2740 C CA . LEU A 1 363 ? 28.333 -4.074 -23.777 1.00 72.75 363 LEU A CA 1
ATOM 2741 C C . LEU A 1 363 ? 29.481 -3.661 -22.872 1.00 72.75 363 LEU A C 1
ATOM 2743 O O . LEU A 1 363 ? 30.580 -3.345 -23.337 1.00 72.75 363 LEU A O 1
ATOM 2747 N N . LYS A 1 364 ? 29.244 -3.736 -21.569 1.00 71.06 364 LYS A N 1
ATOM 2748 C CA . LYS A 1 364 ? 30.212 -3.338 -20.554 1.00 71.06 364 LYS A CA 1
ATOM 2749 C C . LYS A 1 364 ? 30.367 -4.426 -19.513 1.00 71.06 364 LYS A C 1
ATOM 2751 O O . LYS A 1 364 ? 29.411 -5.146 -19.228 1.00 71.06 364 LYS A O 1
ATOM 2756 N N . MET A 1 365 ? 31.559 -4.534 -18.927 1.00 69.19 365 MET A N 1
ATOM 2757 C CA . MET A 1 365 ? 31.761 -5.482 -17.841 1.00 69.19 365 MET A CA 1
ATOM 2758 C C . MET A 1 365 ? 30.774 -5.230 -16.713 1.00 69.19 365 MET A C 1
ATOM 2760 O O . MET A 1 365 ? 30.519 -4.081 -16.343 1.00 69.19 365 MET A O 1
ATOM 2764 N N . THR A 1 366 ? 30.205 -6.304 -16.176 1.00 66.25 366 THR A N 1
ATOM 2765 C CA . THR A 1 366 ? 29.353 -6.184 -14.996 1.00 66.25 366 THR A CA 1
ATOM 2766 C C . THR A 1 366 ? 30.199 -5.671 -13.847 1.00 66.25 366 THR A C 1
ATOM 2768 O O . THR A 1 366 ? 31.245 -6.259 -13.568 1.00 66.25 366 THR A O 1
ATOM 2771 N N . ALA A 1 367 ? 29.769 -4.589 -13.198 1.00 57.66 367 ALA A N 1
ATOM 2772 C CA . ALA A 1 367 ? 30.433 -4.122 -11.988 1.00 57.66 367 ALA A CA 1
ATOM 2773 C C . ALA A 1 367 ? 30.551 -5.288 -10.988 1.00 57.66 367 ALA A C 1
ATOM 2775 O O . ALA A 1 367 ? 29.594 -6.048 -10.799 1.00 57.66 367 ALA A O 1
ATOM 2776 N N . SER A 1 368 ? 31.736 -5.468 -10.401 1.00 45.88 368 SER A N 1
ATOM 2777 C CA . SER A 1 368 ? 32.005 -6.493 -9.391 1.00 45.88 368 SER A CA 1
ATOM 2778 C C . SER A 1 368 ? 30.960 -6.391 -8.280 1.00 45.88 368 SER A C 1
ATOM 2780 O O . SER A 1 368 ? 30.610 -5.284 -7.873 1.00 45.88 368 SER A O 1
ATOM 2782 N N . ALA A 1 369 ? 30.466 -7.518 -7.762 1.00 38.53 369 ALA A N 1
ATOM 2783 C CA . ALA A 1 369 ? 29.571 -7.524 -6.606 1.00 38.53 369 ALA A CA 1
ATOM 2784 C C . ALA A 1 369 ? 30.291 -6.897 -5.393 1.00 38.53 369 ALA A C 1
ATOM 2786 O O . ALA A 1 369 ? 31.063 -7.564 -4.711 1.00 38.53 369 ALA A O 1
ATOM 2787 N N . GLY A 1 370 ? 30.099 -5.594 -5.178 1.00 37.88 370 GLY A N 1
ATOM 2788 C CA . GLY A 1 370 ? 30.840 -4.791 -4.200 1.00 37.88 370 GLY A CA 1
ATOM 2789 C C . GLY A 1 370 ? 31.122 -3.363 -4.676 1.00 37.88 370 GLY A C 1
ATOM 2790 O O . GLY A 1 370 ? 31.160 -2.448 -3.856 1.00 37.88 370 GLY A O 1
ATOM 2791 N N . ASP A 1 371 ? 31.218 -3.146 -5.990 1.00 41.28 371 ASP A N 1
ATOM 2792 C CA . ASP A 1 371 ? 31.278 -1.809 -6.569 1.00 41.28 371 ASP A CA 1
ATOM 2793 C C . ASP A 1 371 ? 29.859 -1.240 -6.645 1.00 41.28 371 ASP A C 1
ATOM 2795 O O . ASP A 1 371 ? 28.938 -1.841 -7.197 1.00 41.28 371 ASP A O 1
ATOM 2799 N N . SER A 1 372 ? 29.666 -0.084 -6.015 1.00 37.44 372 SER A N 1
ATOM 2800 C CA . SER A 1 372 ? 28.382 0.610 -5.920 1.00 37.44 372 SER A CA 1
ATOM 2801 C C . SER A 1 372 ? 27.679 0.687 -7.295 1.00 37.44 372 SER A C 1
ATOM 2803 O O . SER A 1 372 ? 28.355 0.978 -8.285 1.00 37.44 372 SER A O 1
ATOM 2805 N N . PRO A 1 373 ? 26.343 0.509 -7.386 1.00 42.66 373 PRO A N 1
ATOM 2806 C CA . PRO A 1 373 ? 25.559 0.521 -8.635 1.00 42.66 373 PRO A CA 1
ATOM 2807 C C . PRO A 1 373 ? 25.451 1.920 -9.286 1.00 42.66 373 PRO A C 1
ATOM 2809 O O . PRO A 1 373 ? 24.446 2.271 -9.894 1.00 42.66 373 PRO A O 1
ATOM 2812 N N . ARG A 1 374 ? 26.494 2.748 -9.166 1.00 42.47 374 ARG A N 1
ATOM 2813 C CA . ARG A 1 374 ? 26.537 4.174 -9.525 1.00 42.47 374 ARG A CA 1
ATOM 2814 C C . ARG A 1 374 ? 26.686 4.442 -11.027 1.00 42.47 374 ARG A C 1
ATOM 2816 O O . ARG A 1 374 ? 26.792 5.599 -11.420 1.00 42.47 374 ARG A O 1
ATOM 2823 N N . PHE A 1 375 ? 26.656 3.406 -11.864 1.00 50.81 375 PHE A N 1
ATOM 2824 C CA . PHE A 1 375 ? 26.613 3.521 -13.324 1.00 50.81 375 PHE A CA 1
ATOM 2825 C C . PHE A 1 375 ? 25.348 2.818 -13.836 1.00 50.81 375 PHE A C 1
ATOM 2827 O O . PHE A 1 375 ? 25.350 1.637 -14.167 1.00 50.81 375 PHE A O 1
ATOM 2834 N N . SER A 1 376 ? 24.239 3.558 -13.829 1.00 62.75 376 SER A N 1
ATOM 2835 C CA . SER A 1 376 ? 22.859 3.090 -14.031 1.00 62.75 376 SER A CA 1
ATOM 2836 C C . SER A 1 376 ? 22.501 2.641 -15.452 1.00 62.75 376 SER A C 1
ATOM 2838 O O . SER A 1 376 ? 21.360 2.246 -15.692 1.00 62.75 376 SER A O 1
ATOM 2840 N N . GLY A 1 377 ? 23.456 2.652 -16.385 1.00 70.94 377 GLY A N 1
ATOM 2841 C CA . GLY A 1 377 ? 23.262 2.174 -17.752 1.00 70.94 377 GLY A CA 1
ATOM 2842 C C . GLY A 1 377 ? 23.014 0.665 -17.842 1.00 70.94 377 GLY A C 1
ATOM 2843 O O . GLY A 1 377 ? 22.383 0.217 -18.791 1.00 70.94 377 GLY A O 1
ATOM 2844 N N . GLN A 1 378 ? 23.429 -0.130 -16.851 1.00 78.25 378 GLN A N 1
ATOM 2845 C CA . GLN A 1 378 ? 23.255 -1.593 -16.860 1.00 78.25 378 GLN A CA 1
ATOM 2846 C C . GLN A 1 378 ? 21.914 -2.064 -16.287 1.00 78.25 378 GLN A C 1
ATOM 2848 O O . GLN A 1 378 ? 21.629 -3.262 -16.279 1.00 78.25 378 GLN A O 1
ATOM 2853 N N . GLN A 1 379 ? 21.103 -1.143 -15.763 1.00 79.75 379 GLN A N 1
ATOM 2854 C CA . GLN A 1 379 ? 19.850 -1.467 -15.093 1.00 79.75 379 GLN A CA 1
ATOM 2855 C C . GLN A 1 379 ? 18.676 -1.263 -16.039 1.00 79.75 379 GLN A C 1
ATOM 2857 O O . GLN A 1 379 ? 18.341 -0.144 -16.432 1.00 79.75 379 GLN A O 1
ATOM 2862 N N . TRP A 1 380 ? 18.032 -2.372 -16.378 1.00 80.25 380 TRP A N 1
ATOM 2863 C CA . TRP A 1 380 ? 16.931 -2.424 -17.323 1.00 80.25 380 TRP A CA 1
ATOM 2864 C C . TRP A 1 380 ? 15.622 -2.692 -16.607 1.00 80.25 380 TRP A C 1
ATOM 2866 O O . TRP A 1 380 ? 15.536 -3.559 -15.745 1.00 80.25 380 TRP A O 1
ATOM 2876 N N . ARG A 1 381 ? 14.576 -1.974 -16.985 1.00 80.75 381 ARG A N 1
ATOM 2877 C CA . ARG A 1 381 ? 13.214 -2.250 -16.553 1.00 80.75 381 ARG A CA 1
ATOM 2878 C C . ARG A 1 381 ? 12.432 -2.829 -17.716 1.00 80.75 381 ARG A C 1
ATOM 2880 O O . ARG A 1 381 ? 12.623 -2.457 -18.869 1.00 80.75 381 ARG A O 1
ATOM 2887 N N . CYS A 1 382 ? 11.528 -3.728 -17.383 1.00 79.31 382 CYS A N 1
ATOM 2888 C CA . CYS A 1 382 ? 10.606 -4.336 -18.316 1.00 79.31 382 CYS A CA 1
ATOM 2889 C C . CYS A 1 382 ? 9.187 -3.910 -17.947 1.00 79.31 382 CYS A C 1
ATOM 2891 O O . CYS A 1 382 ? 8.832 -3.956 -16.768 1.00 79.31 382 CYS A O 1
ATOM 2893 N N . ALA A 1 383 ? 8.397 -3.489 -18.932 1.00 76.44 383 ALA A N 1
ATOM 2894 C CA . ALA A 1 383 ? 6.981 -3.195 -18.741 1.00 76.44 383 ALA A CA 1
ATOM 2895 C C . ALA A 1 383 ? 6.142 -3.923 -19.797 1.00 76.44 383 ALA A C 1
ATOM 2897 O O . ALA A 1 383 ? 6.571 -4.004 -20.953 1.00 76.44 383 ALA A O 1
ATOM 2898 N N . PRO A 1 384 ? 4.958 -4.442 -19.438 1.00 75.81 384 PRO A N 1
ATOM 2899 C CA . PRO A 1 384 ? 4.062 -5.059 -20.399 1.00 75.81 384 PRO A CA 1
ATOM 2900 C C . PRO A 1 384 ? 3.621 -4.020 -21.430 1.00 75.81 384 PRO A C 1
ATOM 2902 O O . PRO A 1 384 ? 3.423 -2.848 -21.107 1.00 75.81 384 PRO A O 1
ATOM 2905 N N . SER A 1 385 ? 3.479 -4.455 -22.678 1.00 76.44 385 SER A N 1
ATOM 2906 C CA . SER A 1 385 ? 2.909 -3.614 -23.730 1.00 76.44 385 SER A CA 1
ATOM 2907 C C . SER A 1 385 ? 1.391 -3.792 -23.827 1.00 76.44 385 SER A C 1
ATOM 2909 O O . SER A 1 385 ? 0.807 -4.654 -23.170 1.00 76.44 385 SER A O 1
ATOM 2911 N N . ASP A 1 386 ? 0.753 -3.018 -24.701 1.00 75.56 386 ASP A N 1
ATOM 2912 C CA . ASP A 1 386 ? -0.648 -3.191 -25.089 1.00 75.56 386 ASP A CA 1
ATOM 2913 C C . ASP A 1 386 ? -0.912 -4.487 -25.885 1.00 75.56 386 ASP A C 1
ATOM 2915 O O . ASP A 1 386 ? -2.064 -4.888 -26.054 1.00 75.56 386 ASP A O 1
ATOM 2919 N N . LEU A 1 387 ? 0.140 -5.181 -26.335 1.00 76.25 387 LEU A N 1
ATOM 2920 C CA . LEU A 1 387 ? 0.049 -6.429 -27.087 1.00 76.25 387 LEU A CA 1
ATOM 2921 C C . LEU A 1 387 ? 0.326 -7.663 -26.198 1.00 76.25 387 LEU A C 1
ATOM 2923 O O . LEU A 1 387 ? 1.337 -7.703 -25.489 1.00 76.25 387 LEU A O 1
ATOM 2927 N N . PRO A 1 388 ? -0.512 -8.721 -26.262 1.00 76.88 388 PRO A N 1
ATOM 2928 C CA . PRO A 1 388 ? -0.317 -9.934 -25.469 1.00 76.88 388 PRO A CA 1
ATOM 2929 C C . PRO A 1 388 ? 1.041 -10.620 -25.696 1.00 76.88 388 PRO A C 1
ATOM 2931 O O . PRO A 1 388 ? 1.449 -10.913 -26.827 1.00 76.88 388 PRO A O 1
ATOM 2934 N N . GLY A 1 389 ? 1.732 -10.931 -24.595 1.00 77.69 389 GLY A N 1
ATOM 2935 C CA . GLY A 1 389 ? 3.029 -11.618 -24.617 1.00 77.69 389 GLY A CA 1
ATOM 2936 C C . GLY A 1 389 ? 4.174 -10.776 -25.188 1.00 77.69 389 GLY A C 1
ATOM 2937 O O . GLY A 1 389 ? 5.145 -11.342 -25.692 1.00 77.69 389 GLY A O 1
ATOM 2938 N N . GLN A 1 390 ? 4.033 -9.448 -25.160 1.00 81.00 390 GLN A N 1
ATOM 2939 C CA . GLN A 1 390 ? 5.021 -8.473 -25.616 1.00 81.00 390 GLN A CA 1
ATOM 2940 C C . GLN A 1 390 ? 5.323 -7.466 -24.501 1.00 81.00 390 GLN A C 1
ATOM 2942 O O . GLN A 1 390 ? 4.465 -7.166 -23.664 1.00 81.00 390 GLN A O 1
ATOM 2947 N N . PHE A 1 391 ? 6.534 -6.923 -24.504 1.00 81.38 391 PHE A N 1
ATOM 2948 C CA . PHE A 1 391 ? 7.001 -5.967 -23.506 1.00 81.38 391 PHE A CA 1
ATOM 2949 C C . PHE A 1 391 ? 7.883 -4.878 -24.120 1.00 81.38 391 PHE A C 1
ATOM 2951 O O . PHE A 1 391 ? 8.385 -4.989 -25.241 1.00 81.38 391 PHE A O 1
ATOM 2958 N N . HIS A 1 392 ? 8.083 -3.826 -23.337 1.00 82.06 392 HIS A N 1
ATOM 2959 C CA . HIS A 1 392 ? 9.014 -2.741 -23.589 1.00 82.06 392 HIS A CA 1
ATOM 2960 C C . HIS A 1 392 ? 10.195 -2.834 -22.624 1.00 82.06 392 HIS A C 1
ATOM 2962 O O . HIS A 1 392 ? 10.032 -3.213 -21.461 1.00 82.06 392 HIS A O 1
ATOM 2968 N N . LEU A 1 393 ? 11.381 -2.467 -23.109 1.00 83.00 393 LEU A N 1
ATOM 2969 C CA . LEU A 1 393 ? 12.607 -2.402 -22.320 1.00 83.00 393 LEU A CA 1
ATOM 2970 C C . LEU A 1 393 ? 13.028 -0.952 -22.130 1.00 83.00 393 LEU A C 1
ATOM 2972 O O . LEU A 1 393 ? 13.323 -0.254 -23.097 1.00 83.00 393 LEU A O 1
ATOM 2976 N N . TYR A 1 394 ? 13.092 -0.522 -20.880 1.00 79.94 394 TYR A N 1
ATOM 2977 C CA . TYR A 1 394 ? 13.535 0.807 -20.485 1.00 79.94 394 TYR A CA 1
ATOM 2978 C C . TYR A 1 394 ? 14.873 0.708 -19.791 1.00 79.94 394 TYR A C 1
ATOM 2980 O O . TYR A 1 394 ? 15.157 -0.273 -19.105 1.00 79.94 394 TYR A O 1
ATOM 2988 N N . ASN A 1 395 ? 15.682 1.743 -19.937 1.00 78.19 395 ASN A N 1
ATOM 2989 C CA . ASN A 1 395 ? 16.938 1.826 -19.225 1.00 78.19 395 ASN A CA 1
ATOM 2990 C C . ASN A 1 395 ? 16.839 2.848 -18.099 1.00 78.19 395 ASN A C 1
ATOM 2992 O O . ASN A 1 395 ? 16.347 3.956 -18.314 1.00 78.19 395 ASN A O 1
ATOM 2996 N N . ARG A 1 396 ? 17.342 2.497 -16.913 1.00 74.50 396 ARG A N 1
ATOM 2997 C CA . ARG A 1 396 ? 17.310 3.379 -15.746 1.00 74.50 396 ARG A CA 1
ATOM 2998 C C . ARG A 1 396 ? 17.981 4.722 -16.040 1.00 74.50 396 ARG A C 1
ATOM 3000 O O . ARG A 1 396 ? 17.373 5.750 -15.761 1.00 74.50 396 ARG A O 1
ATOM 3007 N N . PHE A 1 397 ? 19.152 4.710 -16.683 1.00 70.00 397 PHE A N 1
ATOM 3008 C CA . PHE A 1 397 ? 19.942 5.905 -17.009 1.00 70.00 397 PHE A CA 1
ATOM 3009 C C . PHE A 1 397 ? 19.201 6.914 -17.898 1.00 70.00 397 PHE A C 1
ATOM 3011 O O . PHE A 1 397 ? 19.357 8.123 -17.737 1.00 70.00 397 PHE A O 1
ATOM 3018 N N . LEU A 1 398 ? 18.369 6.435 -18.828 1.00 66.25 398 LEU A N 1
ATOM 3019 C CA . LEU A 1 398 ? 17.592 7.297 -19.727 1.00 66.25 398 LEU A CA 1
ATOM 3020 C C . LEU A 1 398 ? 16.156 7.519 -19.277 1.00 66.25 398 LEU A C 1
ATOM 3022 O O . LEU A 1 398 ? 15.439 8.286 -19.926 1.00 66.25 398 LEU A O 1
ATOM 3026 N N . SER A 1 399 ? 15.754 6.891 -18.170 1.00 63.19 399 SER A N 1
ATOM 3027 C CA . SER A 1 399 ? 14.393 6.826 -17.647 1.00 63.19 399 SER A CA 1
ATOM 3028 C C . SER A 1 399 ? 13.359 6.189 -18.584 1.00 63.19 399 SER A C 1
ATOM 3030 O O . SER A 1 399 ? 13.624 5.893 -19.746 1.00 63.19 399 SER A O 1
ATOM 3032 N N . ASP A 1 400 ? 12.120 6.092 -18.102 1.00 61.75 400 ASP A N 1
ATOM 3033 C CA . ASP A 1 400 ? 10.969 5.561 -18.850 1.00 61.75 400 ASP A CA 1
ATOM 3034 C C . ASP A 1 400 ? 10.578 6.405 -20.086 1.00 61.75 400 ASP A C 1
ATOM 3036 O O . ASP A 1 400 ? 9.693 6.041 -20.860 1.00 61.75 400 ASP A O 1
ATOM 3040 N N . ALA A 1 401 ? 11.220 7.562 -20.284 1.00 60.62 401 ALA A N 1
ATOM 3041 C CA . ALA A 1 401 ? 11.019 8.405 -21.457 1.00 60.62 401 ALA A CA 1
ATOM 3042 C C . ALA A 1 401 ? 11.681 7.840 -22.720 1.00 60.62 401 ALA A C 1
ATOM 3044 O O . ALA A 1 401 ? 11.323 8.274 -23.814 1.00 60.62 401 ALA A O 1
ATOM 3045 N N . VAL A 1 402 ? 12.629 6.907 -22.587 1.00 68.88 402 VAL A N 1
ATOM 3046 C CA . VAL A 1 402 ? 13.378 6.332 -23.707 1.00 68.88 402 VAL A CA 1
ATOM 3047 C C . VAL A 1 402 ? 13.357 4.809 -23.609 1.00 68.88 402 VAL A C 1
ATOM 3049 O O . VAL A 1 402 ? 13.668 4.234 -22.569 1.00 68.88 402 VAL A O 1
ATOM 3052 N N . VAL A 1 403 ? 12.979 4.158 -24.704 1.00 77.81 403 VAL A N 1
ATOM 3053 C CA . VAL A 1 403 ? 12.793 2.709 -24.806 1.00 77.81 403 VAL A CA 1
ATOM 3054 C C . VAL A 1 403 ? 13.807 2.117 -25.782 1.00 77.81 403 VAL A C 1
ATOM 3056 O O . VAL A 1 403 ? 14.244 2.786 -26.723 1.00 77.81 403 VAL A O 1
ATOM 3059 N N . LEU A 1 404 ? 14.178 0.860 -25.552 1.00 82.00 404 LEU A N 1
ATOM 3060 C CA . LEU A 1 404 ? 14.914 0.057 -26.516 1.00 82.00 404 LEU A CA 1
ATOM 3061 C C . LEU A 1 404 ? 14.037 -0.197 -27.745 1.00 82.00 404 LEU A C 1
ATOM 3063 O O . LEU A 1 404 ? 12.961 -0.794 -27.648 1.00 82.00 404 LEU A O 1
ATOM 3067 N N . ASP A 1 405 ? 14.536 0.223 -28.895 1.00 78.31 405 ASP A N 1
ATOM 3068 C CA . ASP A 1 405 ? 13.890 0.113 -30.196 1.00 78.31 405 ASP A CA 1
ATOM 3069 C C . ASP A 1 405 ? 14.859 -0.528 -31.206 1.00 78.31 405 ASP A C 1
ATOM 3071 O O . ASP A 1 405 ? 16.033 -0.763 -30.906 1.00 78.31 405 ASP A O 1
ATOM 3075 N N . THR A 1 406 ? 14.392 -0.803 -32.417 1.00 71.81 406 THR A N 1
ATOM 3076 C CA . THR A 1 406 ? 15.228 -1.185 -33.556 1.00 71.81 406 THR A CA 1
ATOM 3077 C C . THR A 1 406 ? 15.028 -0.196 -34.690 1.00 71.81 406 THR A C 1
ATOM 3079 O O . THR A 1 406 ? 13.896 0.058 -35.096 1.00 71.81 406 THR A O 1
ATOM 3082 N N . ALA A 1 407 ? 16.119 0.320 -35.251 1.00 65.06 407 ALA A N 1
ATOM 3083 C CA . ALA A 1 407 ? 16.066 1.187 -36.416 1.00 65.06 407 ALA A CA 1
ATOM 3084 C C . ALA A 1 407 ? 15.437 0.457 -37.618 1.00 65.06 407 ALA A C 1
ATOM 3086 O O . ALA A 1 407 ? 15.764 -0.699 -37.914 1.00 65.06 407 ALA A O 1
ATOM 3087 N N . ASN A 1 408 ? 14.542 1.164 -38.317 1.00 57.16 408 ASN A N 1
ATOM 3088 C CA . ASN A 1 408 ? 13.694 0.608 -39.375 1.00 57.16 408 ASN A CA 1
ATOM 3089 C C . ASN A 1 408 ? 14.479 0.036 -40.569 1.00 57.16 408 ASN A C 1
ATOM 3091 O O . ASN A 1 408 ? 13.986 -0.873 -41.233 1.00 57.16 408 ASN A O 1
ATOM 3095 N N . ASP A 1 409 ? 15.691 0.534 -40.826 1.00 55.66 409 ASP A N 1
ATOM 3096 C CA . ASP A 1 409 ? 16.383 0.304 -42.100 1.00 55.66 409 ASP A CA 1
ATOM 3097 C C . ASP A 1 409 ? 17.418 -0.833 -42.039 1.00 55.66 409 ASP A C 1
ATOM 3099 O O . ASP A 1 409 ? 17.854 -1.343 -43.070 1.00 55.66 409 ASP A O 1
ATOM 3103 N N . ASN A 1 410 ? 17.834 -1.249 -40.839 1.00 55.44 410 ASN A N 1
ATOM 3104 C CA . ASN A 1 410 ? 18.953 -2.184 -40.665 1.00 55.44 410 ASN A CA 1
ATOM 3105 C C . ASN A 1 410 ? 18.860 -3.099 -39.431 1.00 55.44 410 ASN A C 1
ATOM 3107 O O . ASN A 1 410 ? 19.733 -3.946 -39.255 1.00 55.44 410 ASN A O 1
ATOM 3111 N N . GLY A 1 411 ? 17.823 -2.973 -38.591 1.00 57.75 411 GLY A N 1
ATOM 3112 C CA . GLY A 1 411 ? 17.613 -3.866 -37.442 1.00 57.75 411 GLY A CA 1
ATOM 3113 C C . GLY A 1 411 ? 18.602 -3.640 -36.303 1.00 57.75 411 GLY A C 1
ATOM 3114 O O . GLY A 1 411 ? 18.716 -4.467 -35.400 1.00 57.75 411 GLY A O 1
ATOM 3115 N N . ILE A 1 412 ? 19.304 -2.507 -36.342 1.00 64.94 412 ILE A N 1
ATOM 3116 C CA . ILE A 1 412 ? 20.217 -2.051 -35.302 1.00 64.94 412 ILE A CA 1
ATOM 3117 C C . ILE A 1 412 ? 19.397 -1.617 -34.090 1.00 64.94 412 ILE A C 1
ATOM 3119 O O . ILE A 1 412 ? 18.476 -0.811 -34.215 1.00 64.94 412 ILE A O 1
ATOM 3123 N N . ALA A 1 413 ? 19.744 -2.138 -32.915 1.00 69.69 413 ALA A N 1
ATOM 3124 C CA . ALA A 1 413 ? 19.149 -1.697 -31.663 1.00 69.69 413 ALA A CA 1
ATOM 3125 C C . ALA A 1 413 ? 19.519 -0.231 -31.384 1.00 69.69 413 ALA A C 1
ATOM 3127 O O . ALA A 1 413 ? 20.680 0.157 -31.512 1.00 69.69 413 ALA A O 1
ATOM 3128 N N . VAL A 1 414 ? 18.537 0.583 -31.007 1.00 71.56 414 VAL A N 1
ATOM 3129 C CA . VAL A 1 414 ? 18.689 2.020 -30.739 1.00 71.56 414 VAL A CA 1
ATOM 3130 C C . VAL A 1 414 ? 17.852 2.429 -29.528 1.00 71.56 414 VAL A C 1
ATOM 3132 O O . VAL A 1 414 ? 16.926 1.724 -29.135 1.00 71.56 414 VAL A O 1
ATOM 3135 N N . MET A 1 415 ? 18.161 3.583 -28.935 1.00 75.25 415 MET A N 1
ATOM 3136 C CA . MET A 1 415 ? 17.364 4.171 -27.855 1.00 75.25 415 MET A CA 1
ATOM 3137 C C . MET A 1 415 ? 16.521 5.317 -28.417 1.00 75.25 415 MET A C 1
ATOM 3139 O O . MET A 1 415 ? 17.078 6.300 -28.907 1.00 75.25 415 MET A O 1
ATOM 3143 N N . LEU A 1 416 ? 15.191 5.204 -28.354 1.00 70.06 416 LEU A N 1
ATOM 3144 C CA . LEU A 1 416 ? 14.264 6.209 -28.890 1.00 70.06 416 LEU A CA 1
ATOM 3145 C C . LEU A 1 416 ? 13.252 6.679 -27.842 1.00 70.06 416 LEU A C 1
ATOM 3147 O O . LEU A 1 416 ? 12.908 5.914 -26.939 1.00 70.06 416 LEU A O 1
ATOM 3151 N N . PRO A 1 417 ? 12.744 7.924 -27.941 1.00 70.38 417 PRO A N 1
ATOM 3152 C CA . PRO A 1 417 ? 11.674 8.387 -27.070 1.00 70.38 417 PRO A CA 1
ATOM 3153 C C . PRO A 1 417 ? 10.481 7.426 -27.095 1.00 70.38 417 PRO A C 1
ATOM 3155 O O . PRO A 1 417 ? 10.002 7.062 -28.167 1.00 70.38 417 PRO A O 1
ATOM 3158 N N . ALA A 1 418 ? 9.949 7.062 -25.930 1.00 65.00 418 ALA A N 1
ATOM 3159 C CA . ALA A 1 418 ? 8.829 6.127 -25.803 1.00 65.00 418 ALA A CA 1
ATOM 3160 C C . ALA A 1 418 ? 7.546 6.620 -26.506 1.00 65.00 418 ALA A C 1
ATOM 3162 O O . ALA A 1 418 ? 6.683 5.820 -26.865 1.00 65.00 418 ALA A O 1
ATOM 3163 N N . THR A 1 419 ? 7.427 7.932 -26.735 1.00 62.34 419 THR A N 1
ATOM 3164 C CA . THR A 1 419 ? 6.334 8.571 -27.486 1.00 62.34 419 THR A CA 1
ATOM 3165 C C . THR A 1 419 ? 6.445 8.401 -29.003 1.00 62.34 419 THR A C 1
ATOM 3167 O O . THR A 1 419 ? 5.470 8.653 -29.714 1.00 62.34 419 THR A O 1
ATOM 3170 N N . SER A 1 420 ? 7.599 7.959 -29.513 1.00 62.88 420 SER A N 1
ATOM 3171 C CA . SER A 1 420 ? 7.779 7.612 -30.921 1.00 62.88 420 SER A CA 1
ATOM 3172 C C . SER A 1 420 ? 6.783 6.521 -31.318 1.00 62.88 420 SER A C 1
ATOM 3174 O O . SER A 1 420 ? 6.676 5.497 -30.646 1.00 62.88 420 SER A O 1
ATOM 3176 N N . ARG A 1 421 ? 6.050 6.706 -32.423 1.00 59.72 421 ARG A N 1
ATOM 3177 C CA . ARG A 1 421 ? 5.147 5.684 -32.991 1.00 59.72 421 ARG A CA 1
ATOM 3178 C C . ARG A 1 421 ? 5.919 4.618 -33.785 1.00 59.72 421 ARG A C 1
ATOM 3180 O O . ARG A 1 421 ? 5.486 4.214 -34.860 1.00 59.72 421 ARG A O 1
ATOM 3187 N N . SER A 1 422 ? 7.076 4.196 -33.290 1.00 63.12 422 SER A N 1
ATOM 3188 C CA . SER A 1 422 ? 7.905 3.165 -33.912 1.00 63.12 422 SER A CA 1
ATOM 3189 C C . SER A 1 422 ? 7.435 1.770 -33.495 1.00 63.12 422 SER A C 1
ATOM 3191 O O . SER A 1 422 ? 7.118 1.508 -32.336 1.00 63.12 422 SER A O 1
ATOM 3193 N N . SER A 1 423 ? 7.362 0.858 -34.461 1.00 65.00 423 SER A N 1
ATOM 3194 C CA . SER A 1 423 ? 6.984 -0.550 -34.273 1.00 65.00 423 SER A CA 1
ATOM 3195 C C . SER A 1 423 ? 8.118 -1.418 -33.722 1.00 65.00 423 SER A C 1
ATOM 3197 O O . SER A 1 423 ? 7.860 -2.531 -33.273 1.00 65.00 423 SER A O 1
ATOM 3199 N N . GLY A 1 424 ? 9.361 -0.928 -33.720 1.00 73.62 424 GLY A N 1
ATOM 3200 C CA . GLY A 1 424 ? 10.530 -1.663 -33.231 1.00 73.62 424 GLY A CA 1
ATOM 3201 C C . GLY A 1 424 ? 10.710 -1.643 -31.707 1.00 73.62 424 GLY A C 1
ATOM 3202 O O . GLY A 1 424 ? 11.699 -2.158 -31.203 1.00 73.62 424 GLY A O 1
ATOM 3203 N N . ARG A 1 425 ? 9.772 -1.088 -30.936 1.00 77.44 425 ARG A N 1
ATOM 3204 C CA . ARG A 1 425 ? 9.823 -1.066 -29.459 1.00 77.44 425 ARG A CA 1
ATOM 3205 C C . ARG A 1 425 ? 9.195 -2.286 -28.777 1.00 77.44 425 ARG A C 1
ATOM 3207 O O . ARG A 1 425 ? 9.193 -2.353 -27.548 1.00 77.44 425 ARG A O 1
ATOM 3214 N N . TYR A 1 426 ? 8.602 -3.201 -29.545 1.00 81.75 426 TYR A N 1
ATOM 3215 C CA . TYR A 1 426 ? 7.890 -4.369 -29.024 1.00 81.75 426 TYR A CA 1
ATOM 3216 C C . TYR A 1 426 ? 8.775 -5.611 -29.061 1.00 81.75 426 TYR A C 1
ATOM 3218 O O . TYR A 1 426 ? 9.205 -6.052 -30.133 1.00 81.75 426 TYR A O 1
ATOM 3226 N N . TRP A 1 427 ? 9.008 -6.174 -27.879 1.00 81.50 427 TRP A N 1
ATOM 3227 C CA . TRP A 1 427 ? 9.892 -7.311 -27.673 1.00 81.50 427 TRP A CA 1
ATOM 3228 C C . TRP A 1 427 ? 9.136 -8.513 -27.117 1.00 81.50 427 TRP A C 1
ATOM 3230 O O . TRP A 1 427 ? 8.273 -8.372 -26.251 1.00 81.50 427 TRP A O 1
ATOM 3240 N N . ARG A 1 428 ? 9.526 -9.709 -27.565 1.00 82.88 428 ARG A N 1
ATOM 3241 C CA . ARG A 1 428 ? 9.064 -10.997 -27.037 1.00 82.88 428 ARG A CA 1
ATOM 3242 C C . ARG A 1 428 ? 10.247 -11.858 -26.618 1.00 82.88 428 ARG A C 1
ATOM 3244 O O . ARG A 1 428 ? 11.280 -11.882 -27.287 1.00 82.88 428 ARG A O 1
ATOM 3251 N N . VAL A 1 429 ? 10.056 -12.594 -25.525 1.00 82.25 429 VAL A N 1
ATOM 3252 C CA . VAL A 1 429 ? 10.954 -13.669 -25.103 1.00 82.25 429 VAL A CA 1
ATOM 3253 C C . VAL A 1 429 ? 10.590 -14.928 -25.881 1.00 82.25 429 VAL A C 1
ATOM 3255 O O . VAL A 1 429 ? 9.420 -15.306 -25.926 1.00 82.25 429 VAL A O 1
ATOM 3258 N N . ILE A 1 430 ? 11.584 -15.573 -26.480 1.00 80.00 430 ILE A N 1
ATOM 3259 C CA . ILE A 1 430 ? 11.431 -16.856 -27.171 1.00 80.00 430 ILE A CA 1
ATOM 3260 C C . ILE A 1 430 ? 12.407 -17.885 -26.590 1.00 80.00 430 ILE A C 1
ATOM 3262 O O . ILE A 1 430 ? 13.494 -17.535 -26.124 1.00 80.00 430 ILE A O 1
ATOM 3266 N N . GLU A 1 431 ? 12.026 -19.158 -26.628 1.00 74.69 431 GLU A N 1
ATOM 3267 C CA . GLU A 1 431 ? 12.899 -20.262 -26.218 1.00 74.69 431 GLU A CA 1
ATOM 3268 C C . GLU A 1 431 ? 14.038 -20.448 -27.234 1.00 74.69 431 GLU A C 1
ATOM 3270 O O . GLU A 1 431 ? 13.825 -20.321 -28.445 1.00 74.69 431 GLU A O 1
ATOM 3275 N N . ARG A 1 432 ? 15.262 -20.690 -26.744 1.00 64.00 432 ARG A N 1
ATOM 3276 C CA . ARG A 1 432 ? 16.475 -20.823 -27.562 1.00 64.00 432 ARG A CA 1
ATOM 3277 C C . ARG A 1 432 ? 17.438 -21.871 -27.035 1.00 64.00 432 ARG A C 1
ATOM 3279 O O . ARG A 1 432 ? 17.653 -21.906 -25.804 1.00 64.00 432 ARG A O 1
#

pLDDT: mean 72.85, std 18.06, range [26.19, 95.94]